Protein AF-A0A838J9Z9-F1 (afdb_monomer_lite)

Sequence (510 aa):
ASEMTAALAQALKVPVAEVLLSSHTPLPTVPPPVQVPTAYNSLSATTQDTYIVSPTLTRNSAVQIASGGAPTVQPQIPSGTVAASVPPVPPVPPPASRPSRRRTFYIIGAVLLLVVLLSAGLVSFFVLPGLRPSPSGHAFYVSSGQLGDGAQGIADQMQIDLQNIPAPQAGKSYHAWLLGDQDPKRGDDLLVPRPVKPPILLSKNLPVSNGTVHFLYSGDSEHNNILSNTSRLLITEEDATSTGNAPSSNHATWRYFALLPQAPIPGDAAGFNALIHIRHLFYNETDIKVLGLYGGLDIYVFRNTEKILEWAVSARDDWHGDTTSDAQLALIRNQFIRVLDYLDGTLNRHVDIPNSVPFLADTQIARVSLLTVDPAKQSPPYFSQNPPGDVDHMQLHVGQVAKATDLTPEMRQRAQHILTALSNLGGKNGWLTNVHNDAVQLFNMSENAVQLRQPAAGALLDDMVTKATYAYIGKLDPTTNTVQPGVTQIHYDVQHLATFTLTTKVPDHL

Structure (mmCIF, N/CA/C/O backbone):
data_AF-A0A838J9Z9-F1
#
_entry.id   AF-A0A838J9Z9-F1
#
loop_
_atom_site.group_PDB
_atom_site.id
_atom_site.type_symbol
_atom_site.label_atom_id
_atom_site.label_alt_id
_atom_site.label_comp_id
_atom_site.label_asym_id
_atom_site.label_entity_id
_atom_site.label_seq_id
_atom_site.pdbx_PDB_ins_code
_atom_site.Cartn_x
_atom_site.Cartn_y
_atom_site.Cartn_z
_atom_site.occupancy
_atom_site.B_iso_or_equiv
_atom_site.auth_seq_id
_atom_site.auth_comp_id
_atom_site.auth_asym_id
_atom_site.auth_atom_id
_atom_site.pdbx_PDB_model_num
ATOM 1 N N . ALA A 1 1 ? -0.904 -13.664 -3.845 1.00 46.59 1 ALA A N 1
ATOM 2 C CA . ALA A 1 1 ? 0.484 -13.248 -4.141 1.00 46.59 1 ALA A CA 1
ATOM 3 C C . ALA A 1 1 ? 1.102 -14.248 -5.107 1.00 46.59 1 ALA A C 1
ATOM 5 O O . ALA A 1 1 ? 0.646 -15.388 -5.129 1.00 46.59 1 ALA A O 1
ATOM 6 N N . SER A 1 2 ? 2.070 -13.832 -5.924 1.00 45.59 2 SER A N 1
ATOM 7 C CA . SER A 1 2 ? 2.785 -14.748 -6.817 1.00 45.59 2 SER A CA 1
ATOM 8 C C . SER A 1 2 ? 3.670 -15.713 -6.010 1.00 45.59 2 SER A C 1
ATOM 10 O O . SER A 1 2 ? 4.094 -15.399 -4.895 1.00 45.59 2 SER A O 1
ATOM 12 N N . GLU A 1 3 ? 3.975 -16.894 -6.559 1.00 44.66 3 GLU A N 1
ATOM 13 C CA . GLU A 1 3 ? 4.936 -17.847 -5.967 1.00 44.66 3 GLU A CA 1
ATOM 14 C C . GLU A 1 3 ? 6.307 -17.190 -5.700 1.00 44.66 3 GLU A C 1
ATOM 16 O O . GLU A 1 3 ? 7.019 -17.570 -4.769 1.00 44.66 3 GLU A O 1
ATOM 21 N N . MET A 1 4 ? 6.633 -16.135 -6.457 1.00 41.16 4 MET A N 1
ATOM 22 C CA . MET A 1 4 ? 7.823 -15.307 -6.283 1.00 41.16 4 MET A CA 1
ATOM 23 C C . MET A 1 4 ? 7.821 -14.556 -4.940 1.00 41.16 4 MET A C 1
ATOM 25 O O . MET A 1 4 ? 8.845 -14.551 -4.261 1.00 41.16 4 MET A O 1
ATOM 29 N N . THR A 1 5 ? 6.690 -13.986 -4.501 1.00 44.94 5 THR A N 1
ATOM 30 C CA . THR A 1 5 ? 6.580 -13.304 -3.195 1.00 44.94 5 THR A CA 1
ATOM 31 C C . THR A 1 5 ? 6.814 -14.272 -2.030 1.00 44.94 5 THR A C 1
ATOM 33 O O . THR A 1 5 ? 7.526 -13.941 -1.081 1.00 44.94 5 THR A O 1
ATOM 36 N N . ALA A 1 6 ? 6.255 -15.486 -2.110 1.00 43.25 6 ALA A N 1
ATOM 37 C CA . ALA A 1 6 ? 6.434 -16.517 -1.086 1.00 43.25 6 ALA A CA 1
ATOM 38 C C . ALA A 1 6 ? 7.888 -17.024 -1.038 1.00 43.25 6 ALA A C 1
ATOM 40 O O . ALA A 1 6 ? 8.474 -17.121 0.044 1.00 43.25 6 ALA A O 1
ATOM 41 N N . ALA A 1 7 ? 8.500 -17.265 -2.203 1.00 44.22 7 ALA A N 1
ATOM 42 C CA . ALA A 1 7 ? 9.896 -17.681 -2.311 1.00 44.22 7 ALA A CA 1
ATOM 43 C C . ALA A 1 7 ? 10.873 -16.606 -1.793 1.00 44.22 7 ALA A C 1
ATOM 45 O O . ALA A 1 7 ? 11.826 -16.928 -1.077 1.00 44.22 7 ALA A O 1
ATOM 46 N N . LEU A 1 8 ? 10.626 -15.323 -2.088 1.00 45.78 8 LEU A N 1
ATOM 47 C CA . LEU A 1 8 ? 11.473 -14.222 -1.618 1.00 45.78 8 LEU A CA 1
ATOM 48 C C . LEU A 1 8 ? 11.349 -13.975 -0.112 1.00 45.78 8 LEU A C 1
ATOM 50 O O . LEU A 1 8 ? 12.358 -13.765 0.559 1.00 45.78 8 LEU A O 1
ATOM 54 N N . ALA A 1 9 ? 10.137 -14.010 0.440 1.00 43.12 9 ALA A N 1
ATOM 55 C CA . ALA A 1 9 ? 9.937 -13.817 1.873 1.00 43.12 9 ALA A CA 1
ATOM 56 C C . ALA A 1 9 ? 10.584 -14.947 2.696 1.00 43.12 9 ALA A C 1
ATOM 58 O O . ALA A 1 9 ? 11.195 -14.690 3.738 1.00 43.12 9 ALA A O 1
ATOM 59 N N . GLN A 1 10 ? 10.568 -16.177 2.168 1.00 43.38 10 GLN A N 1
ATOM 60 C CA . GLN A 1 10 ? 11.308 -17.303 2.735 1.00 43.38 10 GLN A CA 1
ATOM 61 C C . GLN A 1 10 ? 12.832 -17.106 2.643 1.00 43.38 10 GLN A C 1
ATOM 63 O O . GLN A 1 10 ? 13.544 -17.401 3.606 1.00 43.38 10 GLN A O 1
ATOM 68 N N . ALA A 1 11 ? 13.341 -16.547 1.539 1.00 39.34 11 ALA A N 1
ATOM 69 C CA . ALA A 1 11 ? 14.761 -16.223 1.379 1.00 39.34 11 ALA A CA 1
ATOM 70 C C . ALA A 1 11 ? 15.236 -15.096 2.321 1.00 39.34 11 ALA A C 1
ATOM 72 O O . ALA A 1 11 ? 16.367 -15.133 2.810 1.00 39.34 11 ALA A O 1
ATOM 73 N N . LEU A 1 12 ? 14.371 -14.121 2.619 1.00 42.50 12 LEU A N 1
ATOM 74 C CA . LEU A 1 12 ? 14.677 -12.952 3.455 1.00 42.50 12 LEU A CA 1
ATOM 75 C C . LEU A 1 12 ? 14.324 -13.127 4.943 1.00 42.50 12 LEU A C 1
ATOM 77 O O . LEU A 1 12 ? 14.575 -12.220 5.735 1.00 42.50 12 LEU A O 1
ATOM 81 N N . LYS A 1 13 ? 13.774 -14.283 5.347 1.00 41.34 13 LYS A N 1
ATOM 82 C CA . LYS A 1 13 ? 13.292 -14.562 6.718 1.00 41.34 13 LYS A CA 1
ATOM 83 C C . LYS A 1 13 ? 12.278 -13.532 7.234 1.00 41.34 13 LYS A C 1
ATOM 85 O O . LYS A 1 13 ? 12.230 -13.248 8.431 1.00 41.34 13 LYS A O 1
ATOM 90 N N . VAL A 1 14 ? 11.470 -12.979 6.338 1.00 41.03 14 VAL A N 1
ATOM 91 C CA . VAL A 1 14 ? 10.354 -12.098 6.697 1.00 41.03 14 VAL A CA 1
ATOM 92 C C . VAL A 1 14 ? 9.124 -12.987 6.919 1.00 41.03 14 VAL A C 1
ATOM 94 O O . VAL A 1 14 ? 8.918 -13.912 6.129 1.00 41.03 14 VAL A O 1
ATOM 97 N N . PRO A 1 15 ? 8.325 -12.787 7.985 1.00 31.67 15 PRO A N 1
ATOM 98 C CA . PRO A 1 15 ? 7.136 -13.599 8.218 1.00 31.67 15 PRO A CA 1
ATOM 99 C C . PRO A 1 15 ? 6.173 -13.507 7.027 1.00 31.67 15 PRO A C 1
ATOM 101 O O . PRO A 1 15 ? 5.725 -12.426 6.651 1.00 31.67 15 PRO A O 1
ATOM 104 N N . VAL A 1 16 ? 5.872 -14.663 6.436 1.00 38.66 16 VAL A N 1
ATOM 105 C CA . VAL A 1 16 ? 4.845 -14.832 5.405 1.00 38.66 16 VAL A CA 1
ATOM 106 C C . VAL A 1 16 ? 3.522 -15.048 6.126 1.00 38.66 16 VAL A C 1
ATOM 108 O O . VAL A 1 16 ? 3.430 -15.946 6.960 1.00 38.66 16 VAL A O 1
ATOM 111 N N . ALA A 1 17 ? 2.495 -14.253 5.825 1.00 36.88 17 ALA A N 1
ATOM 112 C CA . ALA A 1 17 ? 1.145 -14.572 6.279 1.00 36.88 17 ALA A CA 1
ATOM 113 C C . ALA A 1 17 ? 0.737 -15.933 5.684 1.00 36.88 17 ALA A C 1
ATOM 115 O O . ALA A 1 17 ? 0.824 -16.108 4.469 1.00 36.88 17 ALA A O 1
ATOM 116 N N . GLU A 1 18 ? 0.285 -16.890 6.505 1.00 32.88 18 GLU A N 1
ATOM 117 C CA . GLU A 1 18 ? -0.099 -18.252 6.069 1.00 32.88 18 GLU A CA 1
ATOM 118 C C . GLU A 1 18 ? -1.121 -18.263 4.914 1.00 32.88 18 GLU A C 1
ATOM 120 O O . GLU A 1 18 ? -1.165 -19.200 4.118 1.00 32.88 18 GLU A O 1
ATOM 125 N N . VAL A 1 19 ? -1.880 -17.176 4.753 1.00 38.50 19 VAL A N 1
ATOM 126 C CA . VAL A 1 19 ? -2.838 -16.957 3.658 1.00 38.50 19 VAL A CA 1
ATOM 127 C C . VAL A 1 19 ? -2.162 -16.892 2.274 1.00 38.50 19 VAL A C 1
ATOM 129 O O . VAL A 1 19 ? -2.779 -17.247 1.274 1.00 38.50 19 VAL A O 1
ATOM 132 N N . LEU A 1 20 ? -0.878 -16.527 2.187 1.00 33.53 20 LEU A N 1
ATOM 133 C CA . LEU A 1 20 ? -0.137 -16.458 0.918 1.00 33.53 20 LEU A CA 1
ATOM 134 C C . LEU A 1 20 ? 0.302 -17.829 0.372 1.00 33.53 20 LEU A C 1
ATOM 136 O O . LEU A 1 20 ? 0.767 -17.900 -0.763 1.00 33.53 20 LEU A O 1
ATOM 140 N N . LEU A 1 21 ? 0.157 -18.907 1.151 1.00 32.03 21 LEU A N 1
ATOM 141 C CA . LEU A 1 21 ? 0.626 -20.258 0.806 1.00 32.03 21 LEU A CA 1
ATOM 142 C C . LEU A 1 21 ? -0.475 -21.177 0.240 1.00 32.03 21 LEU A C 1
ATOM 144 O O . LEU A 1 21 ? -0.203 -22.335 -0.070 1.00 32.03 21 LEU A O 1
ATOM 148 N N . SER A 1 22 ? -1.712 -20.692 0.095 1.00 32.41 22 SER A N 1
ATOM 149 C CA . SER A 1 22 ? -2.855 -21.513 -0.332 1.00 32.41 22 SER A CA 1
ATOM 150 C C . SER A 1 22 ? -3.308 -21.167 -1.754 1.00 32.41 22 SER A C 1
ATOM 152 O O . SER A 1 22 ? -4.200 -20.346 -1.941 1.00 32.41 22 SER A O 1
ATOM 154 N N . SER A 1 23 ? -2.726 -21.800 -2.775 1.00 29.81 23 SER A N 1
ATOM 155 C CA . SER A 1 23 ? -3.112 -21.598 -4.182 1.00 29.81 23 SER A CA 1
ATOM 156 C C . SER A 1 23 ? -3.481 -22.898 -4.896 1.00 29.81 23 SER A C 1
ATOM 158 O O . SER A 1 23 ? -2.914 -23.213 -5.933 1.00 29.81 23 SER A O 1
ATOM 160 N N . HIS A 1 24 ? -4.451 -23.668 -4.396 1.00 28.28 24 HIS A N 1
ATOM 161 C CA . HIS A 1 24 ? -5.082 -24.735 -5.190 1.00 28.28 24 HIS A CA 1
ATOM 162 C C . HIS A 1 24 ? -6.610 -24.621 -5.133 1.00 28.28 24 HIS A C 1
ATOM 164 O O . HIS A 1 24 ? -7.246 -25.152 -4.229 1.00 28.28 24 HIS A O 1
ATOM 170 N N . THR A 1 25 ? -7.212 -23.959 -6.124 1.00 29.89 25 THR A N 1
ATOM 171 C CA . THR A 1 25 ? -8.596 -24.232 -6.553 1.00 29.89 25 THR A CA 1
ATOM 172 C C . THR A 1 25 ? -8.767 -23.890 -8.041 1.00 29.89 25 THR A C 1
ATOM 174 O O . THR A 1 25 ? -8.215 -22.888 -8.496 1.00 29.89 25 THR A O 1
ATOM 177 N N . PRO A 1 26 ? -9.481 -24.714 -8.836 1.00 27.42 26 PRO A N 1
ATOM 178 C CA . PRO A 1 26 ? -9.649 -24.485 -10.269 1.00 27.42 26 PRO A CA 1
ATOM 179 C C . PRO A 1 26 ? -10.671 -23.373 -10.544 1.00 27.42 26 PRO A C 1
ATOM 181 O O . PRO A 1 26 ? -11.696 -23.283 -9.869 1.00 27.42 26 PRO A O 1
ATOM 184 N N . LEU A 1 27 ? -10.407 -22.575 -11.580 1.00 28.88 27 LEU A N 1
ATOM 185 C CA . LEU A 1 27 ? -11.304 -21.538 -12.102 1.00 28.88 27 LEU A CA 1
ATOM 186 C C . LEU A 1 27 ? -12.696 -22.107 -12.464 1.00 28.88 27 LEU A C 1
ATOM 188 O O . LEU A 1 27 ? -12.766 -23.149 -13.124 1.00 28.88 27 LEU A O 1
ATOM 192 N N . PRO A 1 28 ? -13.805 -21.425 -12.120 1.00 28.22 28 PRO A N 1
ATOM 193 C CA . PRO A 1 28 ? -15.129 -21.777 -12.620 1.00 28.22 28 PRO A CA 1
ATOM 194 C C . PRO A 1 28 ? -15.287 -21.378 -14.098 1.00 28.22 28 PRO A C 1
ATOM 196 O O . PRO A 1 28 ? -14.919 -20.285 -14.524 1.00 28.22 28 PRO A O 1
ATOM 199 N N . THR A 1 29 ? -15.862 -22.278 -14.894 1.00 29.06 29 THR A N 1
ATOM 200 C CA . THR A 1 29 ? -16.222 -22.057 -16.302 1.00 29.06 29 THR A CA 1
ATOM 201 C C . THR A 1 29 ? -17.357 -21.039 -16.447 1.00 29.06 29 THR A C 1
ATOM 203 O O . THR A 1 29 ? -18.440 -21.233 -15.894 1.00 29.06 29 THR A O 1
ATOM 206 N N . VAL A 1 30 ? -17.121 -19.992 -17.240 1.00 30.84 30 VAL A N 1
ATOM 207 C CA . VAL A 1 30 ? -18.084 -18.934 -17.593 1.00 30.84 30 VAL A CA 1
ATOM 208 C C . VAL A 1 30 ? -19.069 -19.434 -18.672 1.00 30.84 30 VAL A C 1
ATOM 210 O O . VAL A 1 30 ? -18.617 -19.984 -19.679 1.00 30.84 30 VAL A O 1
ATOM 213 N N . PRO A 1 31 ? -20.398 -19.257 -18.522 1.00 30.98 31 PRO A N 1
ATOM 214 C CA . PRO A 1 31 ? -21.368 -19.529 -19.587 1.00 30.98 31 PRO A CA 1
ATOM 215 C C . PRO A 1 31 ? -21.410 -18.391 -20.632 1.00 30.98 31 PRO A C 1
ATOM 217 O O . PRO A 1 31 ? -21.097 -17.245 -20.308 1.00 30.98 31 PRO A O 1
ATOM 220 N N . PRO A 1 32 ? -21.805 -18.670 -21.890 1.00 31.08 32 PRO A N 1
ATOM 221 C CA . PRO A 1 32 ? -21.768 -17.683 -22.968 1.00 31.08 32 PRO A CA 1
ATOM 222 C C . PRO A 1 32 ? -22.809 -16.560 -22.776 1.00 31.08 32 PRO A C 1
ATOM 224 O O . PRO A 1 32 ? -23.875 -16.799 -22.203 1.00 31.08 32 PRO A O 1
ATOM 227 N N . PRO A 1 33 ? -22.531 -15.339 -23.275 1.00 30.30 33 PRO A N 1
ATOM 228 C CA . PRO A 1 33 ? -23.366 -14.170 -23.027 1.00 30.30 33 PRO A CA 1
ATOM 229 C C . PRO A 1 33 ? -24.710 -14.228 -23.766 1.00 30.30 33 PRO A C 1
ATOM 231 O O . PRO A 1 33 ? -24.795 -14.573 -24.946 1.00 30.30 33 PRO A O 1
ATOM 234 N N . VAL A 1 34 ? -25.760 -13.822 -23.051 1.00 27.53 34 VAL A N 1
ATOM 235 C CA . VAL A 1 34 ? -27.111 -13.580 -23.568 1.00 27.53 34 VAL A CA 1
ATOM 236 C C . VAL A 1 34 ? -27.101 -12.312 -24.432 1.00 27.53 34 VAL A C 1
ATOM 238 O O . VAL A 1 34 ? -26.675 -11.250 -23.984 1.00 27.53 34 VAL A O 1
ATOM 241 N N . GLN A 1 35 ? -27.576 -12.420 -25.674 1.00 24.77 35 GLN A N 1
ATOM 242 C CA . GLN A 1 35 ? -27.723 -11.298 -26.605 1.00 24.77 35 GLN A CA 1
ATOM 243 C C . GLN A 1 35 ? -28.924 -10.418 -26.218 1.00 24.77 35 GLN A C 1
ATOM 245 O O . GLN A 1 35 ? -30.044 -10.914 -26.100 1.00 24.77 35 GLN A O 1
ATOM 250 N N . VAL A 1 36 ? -28.704 -9.106 -26.085 1.00 28.27 36 VAL A N 1
ATOM 251 C CA . VAL A 1 36 ? -29.763 -8.086 -25.977 1.00 28.27 36 VAL A CA 1
ATOM 252 C C . VAL A 1 36 ? -29.808 -7.291 -27.295 1.00 28.27 36 VAL A C 1
ATOM 254 O O . VAL A 1 36 ? -28.740 -6.936 -27.796 1.00 28.27 36 VAL A O 1
ATOM 257 N N . PRO A 1 37 ? -30.984 -7.004 -27.893 1.00 27.27 37 PRO A N 1
ATOM 258 C CA . PRO A 1 37 ? -31.063 -6.364 -29.207 1.00 27.27 37 PRO A CA 1
ATOM 259 C C . PRO A 1 37 ? -30.800 -4.855 -29.132 1.00 27.27 37 PRO A C 1
ATOM 261 O O . PRO A 1 37 ? -31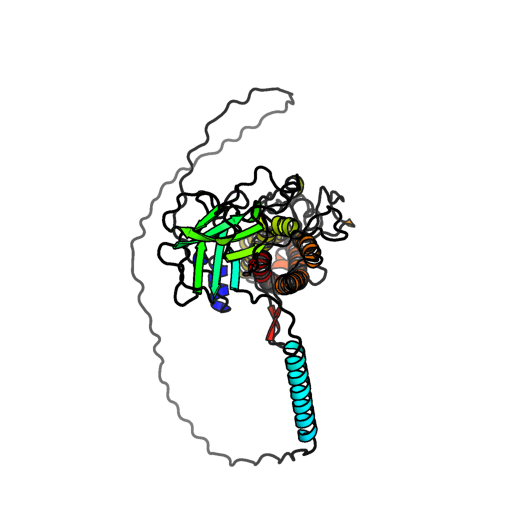.472 -4.133 -28.395 1.00 27.27 37 PRO A O 1
ATOM 264 N N . THR A 1 38 ? -29.880 -4.363 -29.958 1.00 29.17 38 THR A N 1
ATOM 265 C CA . THR A 1 38 ? -29.655 -2.936 -30.216 1.00 29.17 38 THR A CA 1
ATOM 266 C C . THR A 1 38 ? -30.582 -2.449 -31.332 1.00 29.17 38 THR A C 1
ATOM 268 O O . THR A 1 38 ? -30.534 -2.947 -32.456 1.00 29.17 38 THR A O 1
ATOM 271 N N . ALA A 1 39 ? -31.421 -1.455 -31.032 1.00 27.17 39 ALA A N 1
ATOM 272 C CA . ALA A 1 39 ? -32.175 -0.701 -32.029 1.00 27.17 39 ALA A CA 1
ATOM 273 C C . ALA A 1 39 ? -31.331 0.466 -32.574 1.00 27.17 39 ALA A C 1
ATOM 275 O O . ALA A 1 39 ? -30.638 1.162 -31.833 1.00 27.17 39 ALA A O 1
ATOM 276 N N . TYR A 1 40 ? -31.402 0.632 -33.891 1.00 25.94 40 TYR A N 1
ATOM 277 C CA . TYR A 1 40 ? -30.627 1.529 -34.740 1.00 25.94 40 TYR A CA 1
ATOM 278 C C . TYR A 1 40 ? -30.919 3.020 -34.519 1.00 25.94 40 TYR A C 1
ATOM 280 O O . TYR A 1 40 ? -32.070 3.412 -34.349 1.00 25.94 40 TYR A O 1
ATOM 288 N N . ASN A 1 41 ? -29.898 3.859 -34.726 1.00 28.27 41 ASN A N 1
ATOM 289 C CA . ASN A 1 41 ? -30.062 5.037 -35.574 1.00 28.27 41 ASN A CA 1
ATOM 290 C C . ASN A 1 41 ? -28.802 5.288 -36.411 1.00 28.27 41 ASN A C 1
ATOM 292 O O . ASN A 1 41 ? -27.676 5.316 -35.923 1.00 28.27 41 ASN A O 1
ATOM 296 N N . SER A 1 42 ? -29.061 5.395 -37.707 1.00 27.25 42 SER A N 1
ATOM 297 C CA . SER A 1 42 ? -28.165 5.502 -38.851 1.00 27.25 42 SER A CA 1
ATOM 298 C C . SER A 1 42 ? -27.531 6.880 -38.999 1.00 27.25 42 SER A C 1
ATOM 300 O O . SER A 1 42 ? -28.237 7.870 -38.838 1.00 27.25 42 SER A O 1
ATOM 302 N N . LEU A 1 43 ? -26.291 6.930 -39.493 1.00 28.58 43 LEU A N 1
ATOM 303 C CA . LEU A 1 43 ? -25.839 7.932 -40.464 1.00 28.58 43 LEU A CA 1
ATOM 304 C C . LEU A 1 43 ? -24.760 7.306 -41.363 1.00 28.58 43 LEU A C 1
ATOM 306 O O . LEU A 1 43 ? -23.814 6.677 -40.899 1.00 28.58 43 LEU A O 1
ATOM 310 N N . SER A 1 44 ? -24.994 7.432 -42.664 1.00 27.45 44 SER A N 1
ATOM 311 C CA . SER A 1 44 ? -24.314 6.771 -43.773 1.00 27.45 44 SER A CA 1
ATOM 312 C C . SER A 1 44 ? -22.929 7.347 -44.078 1.00 27.45 44 SER A C 1
ATOM 314 O O . SER A 1 44 ? -22.768 8.563 -44.126 1.00 27.45 44 SER A O 1
ATOM 316 N N . ALA A 1 45 ? -21.980 6.482 -44.444 1.00 29.00 45 ALA A N 1
ATOM 317 C CA . ALA A 1 45 ? -20.905 6.818 -45.376 1.00 29.00 45 ALA A CA 1
ATOM 318 C C . ALA A 1 45 ? -20.462 5.556 -46.133 1.00 29.00 45 ALA A C 1
ATOM 320 O O . ALA A 1 45 ? -20.010 4.572 -45.555 1.00 29.00 45 ALA A O 1
ATOM 321 N N . THR A 1 46 ? -20.667 5.603 -47.442 1.00 25.44 46 THR A N 1
ATOM 322 C CA . THR A 1 46 ? -20.415 4.563 -48.438 1.00 25.44 46 THR A CA 1
ATOM 323 C C . THR A 1 46 ? -18.945 4.552 -48.846 1.00 25.44 46 THR A C 1
ATOM 325 O O . THR A 1 46 ? -18.475 5.569 -49.349 1.00 25.44 46 THR A O 1
ATOM 328 N N . THR A 1 47 ? -18.238 3.421 -48.752 1.00 29.61 47 THR A N 1
ATOM 329 C CA . THR A 1 47 ? -17.203 3.030 -49.736 1.00 29.61 47 THR A CA 1
ATOM 330 C C . THR A 1 47 ? -16.936 1.520 -49.683 1.00 29.61 47 THR A C 1
ATOM 332 O O . THR A 1 47 ? -17.187 0.867 -48.677 1.00 29.61 47 THR A O 1
ATOM 335 N N . GLN A 1 48 ? -16.532 0.988 -50.832 1.00 27.33 48 GLN A N 1
ATOM 336 C CA . GLN A 1 48 ? -16.733 -0.365 -51.345 1.00 27.33 48 GLN A CA 1
ATOM 337 C C . GLN A 1 48 ? -15.782 -1.449 -50.810 1.00 27.33 48 GLN A C 1
ATOM 339 O O . GLN A 1 48 ? -14.636 -1.175 -50.473 1.00 27.33 48 GLN A O 1
ATOM 344 N N . ASP A 1 49 ? -16.315 -2.677 -50.835 1.00 25.22 49 ASP A N 1
ATOM 345 C CA . ASP A 1 49 ? -15.723 -3.979 -51.181 1.00 25.22 49 ASP A CA 1
ATOM 346 C C . ASP A 1 49 ? -14.212 -4.195 -51.018 1.00 25.22 49 ASP A C 1
ATOM 348 O O . ASP A 1 49 ? -13.416 -3.585 -51.720 1.00 25.22 49 ASP A O 1
ATOM 352 N N . THR A 1 50 ? -13.825 -5.240 -50.273 1.00 27.27 50 THR A N 1
ATOM 353 C CA . THR A 1 50 ? -13.247 -6.465 -50.872 1.00 27.27 50 THR A CA 1
ATOM 354 C C . THR A 1 50 ? -13.326 -7.636 -49.879 1.00 27.27 50 THR A C 1
ATOM 356 O O . THR A 1 50 ? -12.822 -7.569 -48.761 1.00 27.27 50 THR A O 1
ATOM 359 N N . TYR A 1 51 ? -13.953 -8.729 -50.313 1.00 25.08 51 TYR A N 1
ATOM 360 C CA . TYR A 1 51 ? -13.946 -10.045 -49.673 1.00 25.08 51 TYR A CA 1
ATOM 361 C C . TYR A 1 51 ? -12.568 -10.711 -49.802 1.00 25.08 51 TYR A C 1
ATOM 363 O O . TYR A 1 51 ? -12.102 -10.885 -50.926 1.00 25.08 51 TYR A O 1
ATOM 371 N N . ILE A 1 52 ? -11.983 -11.206 -48.703 1.00 28.78 52 ILE A N 1
ATOM 372 C CA . ILE A 1 52 ? -11.038 -12.334 -48.752 1.00 28.78 52 ILE A CA 1
ATOM 373 C C . ILE A 1 52 ? -11.392 -13.364 -47.674 1.00 28.78 52 ILE A C 1
ATOM 375 O O . ILE A 1 52 ? -11.550 -13.075 -46.491 1.00 28.78 52 ILE A O 1
ATOM 379 N N . VAL A 1 53 ? -11.536 -14.586 -48.172 1.00 30.41 53 VAL A N 1
ATOM 380 C CA . VAL A 1 53 ? -11.881 -15.849 -47.525 1.00 30.41 53 VAL A CA 1
ATOM 381 C C . VAL A 1 53 ? -10.755 -16.319 -46.597 1.00 30.41 53 VAL A C 1
ATOM 383 O O . VAL A 1 53 ? -9.596 -16.352 -47.000 1.00 30.41 53 VAL A O 1
ATOM 386 N N . SER A 1 54 ? -11.102 -16.762 -45.387 1.00 27.92 54 SER A N 1
ATOM 387 C CA . SER A 1 54 ? -10.225 -17.575 -44.528 1.00 27.92 54 SER A CA 1
ATOM 388 C C . SER A 1 54 ? -10.532 -19.066 -44.728 1.00 27.92 54 SER A C 1
ATOM 390 O O . SER A 1 54 ? -11.703 -19.437 -44.628 1.00 27.92 54 SER A O 1
ATOM 392 N N . PRO A 1 55 ? -9.542 -19.949 -44.957 1.00 34.88 55 PRO A N 1
ATOM 393 C CA . PRO A 1 55 ? -9.737 -21.383 -44.831 1.00 34.88 55 PRO A CA 1
ATOM 394 C C . PRO A 1 55 ? -9.458 -21.853 -43.400 1.00 34.88 55 PRO A C 1
ATOM 396 O O . PRO A 1 55 ? -8.383 -21.655 -42.837 1.00 34.88 55 PRO A O 1
ATOM 399 N N . THR A 1 56 ? -10.452 -22.533 -42.846 1.00 26.52 56 THR A N 1
ATOM 400 C CA . THR A 1 56 ? -10.390 -23.364 -41.647 1.00 26.52 56 THR A CA 1
ATOM 401 C C . THR A 1 56 ? -9.473 -24.567 -41.895 1.00 26.52 56 THR A C 1
ATOM 403 O O . THR A 1 56 ? -9.679 -25.307 -42.856 1.00 26.52 56 THR A O 1
ATOM 406 N N . LEU A 1 57 ? -8.503 -24.815 -41.012 1.00 28.25 57 LEU A N 1
ATOM 407 C CA . LEU A 1 57 ? -7.805 -26.101 -40.931 1.00 28.25 57 LEU A CA 1
ATOM 408 C C . LEU A 1 57 ? -8.024 -26.721 -39.551 1.00 28.25 57 LEU A C 1
ATOM 410 O O . LEU A 1 57 ? -7.407 -26.359 -38.556 1.00 28.25 57 LEU A O 1
ATOM 414 N N . THR A 1 58 ? -8.924 -27.696 -39.533 1.00 27.48 58 THR A N 1
ATOM 415 C CA . THR A 1 58 ? -9.035 -28.756 -38.533 1.00 27.48 58 THR A CA 1
ATOM 416 C C . THR A 1 58 ? -7.793 -29.646 -38.551 1.00 27.48 58 THR A C 1
ATOM 418 O O . THR A 1 58 ? -7.476 -30.219 -39.595 1.00 27.48 58 THR A O 1
ATOM 421 N N . ARG A 1 59 ? -7.165 -29.887 -37.392 1.00 25.75 59 ARG A N 1
ATOM 422 C CA . ARG A 1 59 ? -6.448 -31.150 -37.154 1.00 25.75 59 ARG A CA 1
ATOM 423 C C . ARG A 1 59 ? -6.399 -31.511 -35.671 1.00 25.75 59 ARG A C 1
ATOM 425 O O . ARG A 1 59 ? -5.625 -30.961 -34.900 1.00 25.75 59 ARG A O 1
ATOM 432 N N . ASN A 1 60 ? -7.218 -32.497 -35.321 1.00 28.12 60 ASN A N 1
ATOM 433 C CA . ASN A 1 60 ? -7.100 -33.293 -34.107 1.00 28.12 60 ASN A CA 1
ATOM 434 C C . ASN A 1 60 ? -5.773 -34.059 -34.106 1.00 28.12 60 ASN A C 1
ATOM 436 O O . ASN A 1 60 ? -5.425 -34.668 -35.119 1.00 28.12 60 ASN A O 1
ATOM 440 N N . SER A 1 61 ? -5.100 -34.123 -32.960 1.00 30.62 61 SER A N 1
ATOM 441 C CA . SER A 1 61 ? -4.322 -35.290 -32.525 1.00 30.62 61 SER A CA 1
ATOM 442 C C . SER A 1 61 ? -4.102 -35.199 -31.018 1.00 30.62 61 SER A C 1
ATOM 444 O O . SER A 1 61 ? -3.308 -34.399 -30.537 1.00 30.62 61 SER A O 1
ATOM 446 N N . ALA A 1 62 ? -4.847 -36.023 -30.286 1.00 28.22 62 ALA A N 1
ATOM 447 C CA . ALA A 1 62 ? -4.559 -36.361 -28.905 1.00 28.22 62 ALA A CA 1
ATOM 448 C C . ALA A 1 62 ? -3.324 -37.274 -28.875 1.00 28.22 62 ALA A C 1
ATOM 450 O O . ALA A 1 62 ? -3.279 -38.270 -29.597 1.00 28.22 62 ALA A O 1
ATOM 451 N N . VAL A 1 63 ? -2.346 -36.950 -28.032 1.00 30.89 63 VAL A N 1
ATOM 452 C CA . VAL A 1 63 ? -1.255 -37.857 -27.666 1.00 30.89 63 VAL A CA 1
ATOM 453 C C . VAL A 1 63 ? -1.293 -38.023 -26.152 1.00 30.89 63 VAL A C 1
ATOM 455 O O . VAL A 1 63 ? -1.200 -37.058 -25.399 1.00 30.89 63 VAL A O 1
ATOM 458 N N . GLN A 1 64 ? -1.495 -39.270 -25.734 1.00 31.61 64 GLN A N 1
ATOM 459 C CA . GLN A 1 64 ? -1.406 -39.738 -24.356 1.00 31.61 64 GLN A CA 1
ATOM 460 C C . GLN A 1 64 ? 0.043 -39.621 -23.867 1.00 31.61 64 GLN A C 1
ATOM 462 O O . GLN A 1 64 ? 0.951 -40.114 -24.534 1.00 31.61 64 GLN A O 1
ATOM 467 N N . ILE A 1 65 ? 0.261 -39.030 -22.691 1.00 31.83 65 ILE A N 1
ATOM 468 C CA . ILE A 1 65 ? 1.542 -39.107 -21.980 1.00 31.83 65 ILE A CA 1
ATOM 469 C C . ILE A 1 65 ? 1.356 -40.051 -20.794 1.00 31.83 65 ILE A C 1
ATOM 471 O O . ILE A 1 65 ? 0.605 -39.771 -19.862 1.00 31.83 65 ILE A O 1
ATOM 475 N N . ALA A 1 66 ? 2.027 -41.198 -20.882 1.00 30.02 66 ALA A N 1
ATOM 476 C CA . ALA A 1 66 ? 2.171 -42.172 -19.815 1.00 30.02 66 ALA A CA 1
ATOM 477 C C . ALA A 1 66 ? 3.338 -41.786 -18.893 1.00 30.02 66 ALA A C 1
ATOM 479 O O . ALA A 1 66 ? 4.378 -41.302 -19.339 1.00 30.02 66 ALA A O 1
ATOM 480 N N . SER A 1 67 ? 3.144 -42.039 -17.601 1.00 33.16 67 SER A N 1
ATOM 481 C CA . SER A 1 67 ? 4.109 -41.877 -16.517 1.00 33.16 67 SER A CA 1
ATOM 482 C C . SER A 1 67 ? 5.313 -42.817 -16.664 1.00 33.16 67 SER A C 1
ATOM 484 O O . SER A 1 67 ? 5.134 -44.033 -16.746 1.00 33.16 67 SER A O 1
ATOM 486 N N . GLY A 1 68 ? 6.530 -42.277 -16.602 1.00 29.53 68 GLY A N 1
ATOM 487 C CA . GLY A 1 68 ? 7.774 -43.045 -16.522 1.00 29.53 68 GLY A CA 1
ATOM 488 C C . GLY A 1 68 ? 8.747 -42.376 -15.556 1.00 29.53 68 GLY A C 1
ATOM 489 O O . GLY A 1 68 ? 9.069 -41.204 -15.720 1.00 29.53 68 GLY A O 1
ATOM 490 N N . GLY A 1 69 ? 9.150 -43.112 -14.517 1.00 29.70 69 GLY A N 1
ATOM 491 C CA . GLY A 1 69 ? 9.973 -42.638 -13.407 1.00 29.70 69 GLY A CA 1
ATOM 492 C C . GLY A 1 69 ? 11.407 -42.265 -13.789 1.00 29.70 69 GLY A C 1
ATOM 493 O O . GLY A 1 69 ? 12.008 -42.840 -14.696 1.00 29.70 69 GLY A O 1
ATOM 494 N N . ALA A 1 70 ? 11.951 -41.300 -13.050 1.00 32.31 70 ALA A N 1
ATOM 495 C CA . ALA A 1 70 ? 13.327 -40.836 -13.157 1.00 32.31 70 ALA A CA 1
ATOM 496 C C . ALA A 1 70 ? 14.305 -41.783 -12.428 1.00 32.31 70 ALA A C 1
ATOM 498 O O . ALA A 1 70 ? 14.002 -42.213 -11.312 1.00 32.31 70 ALA A O 1
ATOM 499 N N . PRO A 1 71 ? 15.493 -42.076 -12.993 1.00 37.53 71 PRO A N 1
ATOM 500 C CA . PRO A 1 71 ? 16.578 -42.704 -12.257 1.00 37.53 71 PRO A CA 1
ATOM 501 C C . PRO A 1 71 ? 17.510 -41.659 -11.625 1.00 37.53 71 PRO A C 1
ATOM 503 O O . PRO A 1 71 ? 17.948 -40.697 -12.255 1.00 37.53 71 PRO A O 1
ATOM 506 N N . THR A 1 72 ? 17.836 -41.902 -10.360 1.00 31.86 72 THR A N 1
ATOM 507 C CA . THR A 1 72 ? 18.810 -41.182 -9.537 1.00 31.86 72 THR A CA 1
ATOM 508 C C . THR A 1 72 ? 20.237 -41.478 -10.014 1.00 31.86 72 THR A C 1
ATOM 510 O O . THR A 1 72 ? 20.643 -42.638 -10.045 1.00 31.86 72 THR A O 1
ATOM 513 N N . VAL A 1 73 ? 21.020 -40.446 -10.348 1.00 34.75 73 VAL A N 1
ATOM 514 C CA . VAL A 1 73 ? 22.459 -40.565 -10.647 1.00 34.75 73 VAL A CA 1
ATOM 515 C C . VAL A 1 73 ? 23.265 -39.970 -9.494 1.00 34.75 73 VAL A C 1
ATOM 517 O O . VAL A 1 73 ? 23.118 -38.801 -9.148 1.00 34.75 73 VAL A O 1
ATOM 520 N N . GLN A 1 74 ? 24.121 -40.802 -8.904 1.00 31.55 74 GLN A N 1
ATOM 521 C CA . GLN A 1 74 ? 25.045 -40.482 -7.818 1.00 31.55 74 GLN A CA 1
ATOM 522 C C . GLN A 1 74 ? 26.467 -40.305 -8.393 1.00 31.55 74 GLN A C 1
ATOM 524 O O . GLN A 1 74 ? 26.903 -41.175 -9.149 1.00 31.55 74 GLN A O 1
ATOM 529 N N . PRO A 1 75 ? 27.222 -39.235 -8.070 1.00 42.50 75 PRO A N 1
ATOM 530 C CA . PRO A 1 75 ? 28.573 -39.059 -8.608 1.00 42.50 75 PRO A CA 1
ATOM 531 C C . PRO A 1 75 ? 29.614 -39.917 -7.869 1.00 42.50 75 PRO A C 1
ATOM 533 O O . PRO A 1 75 ? 29.795 -39.785 -6.658 1.00 42.50 75 PRO A O 1
ATOM 536 N N . GLN A 1 76 ? 30.337 -40.764 -8.610 1.00 32.94 76 GLN A N 1
ATOM 537 C CA . GLN A 1 76 ? 31.571 -41.423 -8.166 1.00 32.94 76 GLN A CA 1
ATOM 538 C C . GLN A 1 76 ? 32.782 -40.504 -8.388 1.00 32.94 76 GLN A C 1
ATOM 540 O O . GLN A 1 76 ? 32.982 -39.977 -9.480 1.00 32.94 76 GLN A O 1
ATOM 545 N N . ILE A 1 77 ? 33.622 -40.365 -7.361 1.00 36.28 77 ILE A N 1
ATOM 546 C CA . ILE A 1 77 ? 34.919 -39.674 -7.409 1.00 36.28 77 ILE A CA 1
ATOM 547 C C . ILE A 1 77 ? 36.016 -40.719 -7.690 1.00 36.28 77 ILE A C 1
ATOM 549 O O . ILE A 1 77 ? 36.104 -41.688 -6.931 1.00 36.28 77 ILE A O 1
ATOM 553 N N . PRO A 1 78 ? 36.883 -40.557 -8.708 1.00 44.12 78 PRO A N 1
ATOM 554 C CA . PRO A 1 78 ? 38.042 -41.425 -8.890 1.00 44.12 78 PRO A CA 1
ATOM 555 C C . PRO A 1 78 ? 39.223 -40.973 -8.021 1.00 44.12 78 PRO A C 1
ATOM 557 O O . PRO A 1 78 ? 39.631 -39.812 -8.045 1.00 44.12 78 PRO A O 1
ATOM 560 N N . SER A 1 79 ? 39.806 -41.917 -7.282 1.00 37.75 79 SER A N 1
ATOM 561 C CA . SER A 1 79 ? 41.090 -41.765 -6.596 1.00 37.75 79 SER A CA 1
ATOM 562 C C . SER A 1 79 ? 42.249 -41.853 -7.593 1.00 37.75 79 SER A C 1
ATOM 564 O O . SER A 1 79 ? 42.353 -42.825 -8.337 1.00 37.75 79 SER A O 1
ATOM 566 N N . GLY A 1 80 ? 43.145 -40.865 -7.574 1.00 39.16 80 GLY A N 1
ATOM 567 C CA . GLY A 1 80 ? 44.399 -40.871 -8.325 1.00 39.16 80 GLY A CA 1
ATOM 568 C C . GLY A 1 80 ? 45.541 -40.355 -7.456 1.00 39.16 80 GLY A C 1
ATOM 569 O O . GLY A 1 80 ? 45.639 -39.161 -7.190 1.00 39.16 80 GLY A O 1
ATOM 570 N N . THR A 1 81 ? 46.385 -41.274 -6.995 1.00 36.66 81 THR A N 1
ATOM 571 C CA . THR A 1 81 ? 47.576 -41.028 -6.176 1.00 36.66 81 THR A CA 1
ATOM 572 C C . THR A 1 81 ? 48.787 -40.834 -7.088 1.00 36.66 81 THR A C 1
ATOM 574 O O . THR A 1 81 ? 49.137 -41.759 -7.815 1.00 36.66 81 THR A O 1
ATOM 577 N N . VAL A 1 82 ? 49.479 -39.693 -7.013 1.00 43.09 82 VAL A N 1
ATOM 578 C CA . VAL A 1 82 ? 50.894 -39.588 -7.418 1.00 43.09 82 VAL A CA 1
ATOM 579 C C . VAL A 1 82 ? 51.627 -38.735 -6.387 1.00 43.09 82 VAL A C 1
ATOM 581 O O . VAL A 1 82 ? 51.306 -37.569 -6.175 1.00 43.09 82 VAL A O 1
ATOM 584 N N . ALA A 1 83 ? 52.595 -39.359 -5.720 1.00 38.91 83 ALA A N 1
ATOM 585 C CA . ALA A 1 83 ? 53.487 -38.745 -4.752 1.00 38.91 83 ALA A CA 1
ATOM 586 C C . ALA A 1 83 ? 54.690 -38.099 -5.458 1.00 38.91 83 ALA A C 1
ATOM 588 O O . ALA A 1 83 ? 55.316 -38.729 -6.309 1.00 38.91 83 ALA A O 1
ATOM 589 N N . ALA A 1 84 ? 55.059 -36.886 -5.047 1.00 43.66 84 ALA A N 1
ATOM 590 C CA . ALA A 1 84 ? 56.385 -36.320 -5.274 1.00 43.66 84 ALA A CA 1
ATOM 591 C C . ALA A 1 84 ? 56.822 -35.541 -4.023 1.00 43.66 84 ALA A C 1
ATOM 593 O O . ALA A 1 84 ? 56.162 -34.603 -3.582 1.00 43.66 84 ALA A O 1
ATOM 594 N N . SER A 1 85 ? 57.922 -35.995 -3.429 1.00 37.41 85 SER A N 1
ATOM 595 C CA . SER A 1 85 ? 58.561 -35.481 -2.218 1.00 37.41 85 SER A CA 1
ATOM 596 C C . SER A 1 85 ? 59.463 -34.279 -2.512 1.00 37.41 85 SER A C 1
ATOM 598 O O . SER A 1 85 ? 60.351 -34.389 -3.358 1.00 37.41 85 SER A O 1
ATOM 600 N N . VAL A 1 86 ? 59.321 -33.186 -1.754 1.00 48.59 86 VAL A N 1
ATOM 601 C CA . VAL A 1 86 ? 60.291 -32.072 -1.691 1.00 48.59 86 VAL A CA 1
ATOM 602 C C . VAL A 1 86 ? 60.492 -31.663 -0.213 1.00 48.59 86 VAL A C 1
ATOM 604 O O . VAL A 1 86 ? 59.525 -31.728 0.549 1.00 48.59 86 VAL A O 1
ATOM 607 N N . PRO A 1 87 ? 61.718 -31.309 0.239 1.00 55.97 87 PRO A N 1
ATOM 608 C CA . PRO A 1 87 ? 62.077 -31.198 1.662 1.00 55.97 87 PRO A CA 1
ATOM 609 C C . PRO A 1 87 ? 61.606 -29.885 2.321 1.00 55.97 87 PRO A C 1
ATOM 611 O O . PRO A 1 87 ? 61.417 -28.889 1.621 1.00 55.97 87 PRO A O 1
ATOM 614 N N . PRO A 1 88 ? 61.480 -29.829 3.664 1.00 58.62 88 PRO A N 1
ATOM 615 C CA . PRO A 1 88 ? 61.052 -28.622 4.366 1.00 58.62 88 PRO A CA 1
ATOM 616 C C . PRO A 1 88 ? 62.184 -27.590 4.523 1.00 58.62 88 PRO A C 1
ATOM 618 O O . PRO A 1 88 ? 63.279 -27.898 4.995 1.00 58.62 88 PRO A O 1
ATOM 621 N N . VAL A 1 89 ? 61.876 -26.341 4.169 1.00 61.00 89 VAL A N 1
ATOM 622 C CA . VAL A 1 89 ? 62.664 -25.125 4.442 1.00 61.00 89 VAL A CA 1
ATOM 623 C C . VAL A 1 89 ? 62.304 -24.602 5.848 1.00 61.00 89 VAL A C 1
ATOM 625 O O . VAL A 1 89 ? 61.123 -24.624 6.202 1.00 61.00 89 VAL A O 1
ATOM 628 N N . PRO A 1 90 ? 63.265 -24.137 6.673 1.00 66.31 90 PRO A N 1
ATOM 629 C CA . PRO A 1 90 ? 62.976 -23.636 8.019 1.00 66.31 90 PRO A CA 1
ATOM 630 C C . PRO A 1 90 ? 62.260 -22.267 8.004 1.00 66.31 90 PRO A C 1
ATOM 632 O O . PRO A 1 90 ? 62.482 -21.468 7.091 1.00 66.31 90 PRO A O 1
ATOM 635 N N . PRO A 1 91 ? 61.423 -21.956 9.014 1.00 59.88 91 PRO A N 1
ATOM 636 C CA . PRO A 1 91 ? 60.641 -20.724 9.047 1.00 59.88 91 PRO A CA 1
ATOM 637 C C . PRO A 1 91 ? 61.466 -19.502 9.483 1.00 59.88 91 PRO A C 1
ATOM 639 O O . PRO A 1 91 ? 62.215 -19.542 10.459 1.00 59.88 91 PRO A O 1
ATOM 642 N N . VAL A 1 92 ? 61.264 -18.388 8.775 1.00 57.47 92 VAL A N 1
ATOM 643 C CA . VAL A 1 92 ? 61.756 -17.043 9.118 1.00 57.47 92 VAL A CA 1
ATOM 644 C C . VAL A 1 92 ? 60.788 -16.391 10.123 1.00 57.47 92 VAL A C 1
ATOM 646 O O . VAL A 1 92 ? 59.576 -16.451 9.904 1.00 57.47 92 VAL A O 1
ATOM 649 N N . PRO A 1 93 ? 61.262 -15.760 11.215 1.00 62.97 93 PRO A N 1
ATOM 650 C CA . PRO A 1 93 ? 60.384 -15.110 12.187 1.00 62.97 93 PRO A CA 1
ATOM 651 C C . PRO A 1 93 ? 59.813 -13.773 11.662 1.00 62.97 93 PRO A C 1
ATOM 653 O O . PRO A 1 93 ? 60.514 -13.040 10.961 1.00 62.97 93 PRO A O 1
ATOM 656 N N . PRO A 1 94 ? 58.564 -13.411 12.020 1.00 59.75 94 PRO A N 1
ATOM 657 C CA . PRO A 1 94 ? 57.954 -12.143 11.623 1.00 59.75 94 PRO A CA 1
ATOM 658 C C . PRO A 1 94 ? 58.473 -10.949 12.456 1.00 59.75 94 PRO A C 1
ATOM 660 O O . PRO A 1 94 ? 58.894 -11.126 13.603 1.00 59.75 94 PRO A O 1
ATOM 663 N N . PRO A 1 95 ? 58.423 -9.713 11.919 1.00 46.28 95 PRO A N 1
ATOM 664 C CA . PRO A 1 95 ? 58.881 -8.518 12.621 1.00 46.28 95 PRO A CA 1
ATOM 665 C C . PRO A 1 95 ? 57.922 -8.105 13.749 1.00 46.28 95 PRO A C 1
ATOM 667 O O . PRO A 1 95 ? 56.702 -8.088 13.594 1.00 46.28 95 PRO A O 1
ATOM 670 N N . ALA A 1 96 ? 58.492 -7.722 14.892 1.00 45.16 96 ALA A N 1
ATOM 671 C CA . ALA A 1 96 ? 57.759 -7.276 16.072 1.00 45.16 96 ALA A CA 1
ATOM 672 C C . ALA A 1 96 ? 57.134 -5.880 15.874 1.00 45.16 96 ALA A C 1
ATOM 674 O O . ALA A 1 96 ? 57.835 -4.867 15.837 1.00 45.16 96 ALA A O 1
ATOM 675 N N . SER A 1 97 ? 55.802 -5.802 15.826 1.00 47.34 97 SER A N 1
ATOM 676 C CA . SER A 1 97 ? 55.056 -4.542 15.921 1.00 47.34 97 SER A CA 1
ATOM 677 C C . SER A 1 97 ? 54.851 -4.144 17.389 1.00 47.34 97 SER A C 1
ATOM 679 O O . SER A 1 97 ? 54.227 -4.873 18.160 1.00 47.34 97 SER A O 1
ATOM 681 N N . ARG A 1 98 ? 55.354 -2.969 17.787 1.00 47.69 98 ARG A N 1
ATOM 682 C CA . ARG A 1 98 ? 55.139 -2.392 19.127 1.00 47.69 98 ARG A CA 1
ATOM 683 C C . ARG A 1 98 ? 53.701 -1.862 19.272 1.00 47.69 98 ARG A C 1
ATOM 685 O O . ARG A 1 98 ? 53.291 -1.050 18.443 1.00 47.69 98 ARG A O 1
ATOM 692 N N . PRO A 1 99 ? 52.951 -2.209 20.333 1.00 43.84 99 PRO A N 1
ATOM 693 C CA . PRO A 1 99 ? 51.643 -1.612 20.575 1.00 43.84 99 PRO A CA 1
ATOM 694 C C . PRO A 1 99 ? 51.769 -0.205 21.185 1.00 43.84 99 PRO A C 1
ATOM 696 O O . PRO A 1 99 ? 52.373 0.010 22.237 1.00 43.84 99 PRO A O 1
ATOM 699 N N . SER A 1 100 ? 51.152 0.765 20.512 1.00 46.06 100 SER A N 1
ATOM 700 C CA . SER A 1 100 ? 50.955 2.142 20.973 1.00 46.06 100 SER A CA 1
ATOM 701 C C . SER A 1 100 ? 49.924 2.184 22.111 1.00 46.06 100 SER A C 1
ATOM 703 O O . SER A 1 100 ? 48.715 2.072 21.904 1.00 46.06 100 SER A O 1
ATOM 705 N N . ARG A 1 101 ? 50.406 2.362 23.345 1.00 53.78 101 ARG A N 1
ATOM 706 C CA . ARG A 1 101 ? 49.625 2.344 24.599 1.00 53.78 101 ARG A CA 1
ATOM 707 C C . ARG A 1 101 ? 48.838 3.641 24.882 1.00 53.78 101 ARG A C 1
ATOM 709 O O . ARG A 1 101 ? 48.585 3.961 26.038 1.00 53.78 101 ARG A O 1
ATOM 716 N N . ARG A 1 102 ? 48.467 4.416 23.853 1.00 56.34 102 ARG A N 1
ATOM 717 C CA . ARG A 1 102 ? 47.722 5.689 24.008 1.00 56.34 102 ARG A CA 1
ATOM 718 C C . ARG A 1 102 ? 46.295 5.688 23.440 1.00 56.34 102 ARG A C 1
ATOM 720 O O . ARG A 1 102 ? 45.576 6.652 23.665 1.00 56.34 102 ARG A O 1
ATOM 727 N N . ARG A 1 103 ? 45.840 4.614 22.776 1.00 53.34 103 ARG A N 1
ATOM 728 C CA . ARG A 1 103 ? 44.468 4.524 22.220 1.00 53.34 103 ARG A CA 1
ATOM 729 C C . ARG A 1 103 ? 43.416 3.960 23.185 1.00 53.34 103 ARG A C 1
ATOM 731 O O . ARG A 1 103 ? 42.238 4.255 23.025 1.00 53.34 103 ARG A O 1
ATOM 738 N N . THR A 1 104 ? 43.816 3.200 24.205 1.00 55.16 104 THR A N 1
ATOM 739 C CA . THR A 1 104 ? 42.873 2.493 25.094 1.00 55.16 104 THR A CA 1
ATOM 740 C C . THR A 1 104 ? 42.109 3.432 26.035 1.00 55.16 104 THR A C 1
ATOM 742 O O . THR A 1 104 ? 40.947 3.182 26.334 1.00 55.16 104 THR A O 1
ATOM 745 N N . PHE A 1 105 ? 42.711 4.554 26.446 1.00 56.72 105 PHE A N 1
ATOM 746 C CA . PHE A 1 105 ? 42.061 5.506 27.357 1.00 56.72 105 PHE A CA 1
ATOM 747 C C . PHE A 1 105 ? 40.922 6.301 26.696 1.00 56.72 105 PHE A C 1
ATOM 749 O O . PHE A 1 105 ? 39.917 6.568 27.349 1.00 56.72 105 PHE A O 1
ATOM 756 N N . TYR A 1 106 ? 41.019 6.604 25.395 1.00 57.34 106 TYR A N 1
ATOM 757 C CA . TYR A 1 106 ? 39.941 7.279 24.658 1.00 57.34 106 TYR A CA 1
ATOM 758 C C . TYR A 1 106 ? 38.727 6.372 24.432 1.00 57.34 106 TYR A C 1
ATOM 760 O O . TYR A 1 106 ? 37.595 6.841 24.493 1.00 57.34 106 TYR A O 1
ATOM 768 N N . ILE A 1 107 ? 38.952 5.070 24.230 1.00 62.91 107 ILE A N 1
ATOM 769 C CA . ILE A 1 107 ? 37.871 4.094 24.037 1.00 62.91 107 ILE A CA 1
ATOM 770 C C . ILE A 1 107 ? 37.100 3.891 25.347 1.00 62.91 107 ILE A C 1
ATOM 772 O O . ILE A 1 107 ? 35.875 3.917 25.341 1.00 62.91 107 ILE A O 1
ATOM 776 N N . ILE A 1 108 ? 37.798 3.776 26.482 1.00 71.00 108 ILE A N 1
ATOM 777 C CA . ILE A 1 108 ? 37.147 3.649 27.796 1.00 71.00 108 ILE A CA 1
ATOM 778 C C . ILE A 1 108 ? 36.350 4.919 28.136 1.00 71.00 108 ILE A C 1
ATOM 780 O O . ILE A 1 108 ? 35.218 4.819 28.603 1.00 71.00 108 ILE A O 1
ATOM 784 N N . GLY A 1 109 ? 36.898 6.106 27.845 1.00 71.12 109 GLY A N 1
ATOM 785 C CA . GLY A 1 109 ? 36.191 7.376 28.037 1.00 71.12 109 GLY A CA 1
ATOM 786 C C . GLY A 1 109 ? 34.933 7.509 27.171 1.00 71.12 109 GLY A C 1
ATOM 787 O O . GLY A 1 109 ? 33.891 7.923 27.670 1.00 71.12 109 GLY A O 1
ATOM 788 N N . ALA A 1 110 ? 34.997 7.101 25.899 1.00 70.44 110 ALA A N 1
ATOM 789 C CA . ALA A 1 110 ? 33.851 7.132 24.989 1.00 70.44 110 ALA A CA 1
ATOM 790 C C . ALA A 1 110 ? 32.753 6.133 25.388 1.00 70.44 110 ALA A C 1
ATOM 792 O O . ALA A 1 110 ? 31.571 6.463 25.320 1.00 70.44 110 ALA A O 1
ATOM 793 N N . VAL A 1 111 ? 33.131 4.939 25.859 1.00 75.44 111 VAL A N 1
ATOM 794 C CA . VAL A 1 111 ? 32.183 3.931 26.358 1.00 75.44 111 VAL A CA 1
ATOM 795 C C . VAL A 1 111 ? 31.513 4.403 27.649 1.00 75.44 111 VAL A C 1
ATOM 797 O O . VAL A 1 111 ? 30.299 4.284 27.770 1.00 75.44 111 VAL A O 1
ATOM 800 N N . LEU A 1 112 ? 32.256 5.001 28.586 1.00 77.25 112 LEU A N 1
ATOM 801 C CA . LEU A 1 112 ? 31.669 5.567 29.806 1.00 77.25 112 LEU A CA 1
ATOM 802 C C . LEU A 1 112 ? 30.721 6.733 29.503 1.00 77.25 112 LEU A C 1
ATOM 804 O O . LEU A 1 112 ? 29.648 6.802 30.095 1.00 77.25 112 LEU A O 1
ATOM 808 N N . LEU A 1 113 ? 31.063 7.605 28.549 1.00 75.00 113 LEU A N 1
ATOM 809 C CA . LEU A 1 113 ? 30.176 8.686 28.110 1.00 75.00 113 LEU A CA 1
ATOM 810 C C . LEU A 1 113 ? 28.893 8.137 27.466 1.00 75.00 113 LEU A C 1
ATOM 812 O O . LEU A 1 113 ? 27.808 8.624 27.765 1.00 75.00 113 LEU A O 1
ATOM 816 N N . LEU A 1 114 ? 28.998 7.092 26.637 1.00 70.81 114 LEU A N 1
ATOM 817 C CA . LEU A 1 114 ? 27.845 6.401 26.052 1.00 70.81 114 LEU A CA 1
ATOM 818 C C . LEU A 1 114 ? 26.970 5.750 27.124 1.00 70.81 114 LEU A C 1
ATOM 820 O O . LEU A 1 114 ? 25.756 5.886 27.068 1.00 70.81 114 LEU A O 1
ATOM 824 N N . VAL A 1 115 ? 27.561 5.107 28.132 1.00 77.25 115 VAL A N 1
ATOM 825 C CA . VAL A 1 115 ? 26.806 4.520 29.249 1.00 77.25 115 VAL A CA 1
ATOM 826 C C . VAL A 1 115 ? 26.112 5.604 30.077 1.00 77.25 115 VAL A C 1
ATOM 828 O O . VAL A 1 115 ? 24.962 5.414 30.464 1.00 77.25 115 VAL A O 1
ATOM 831 N N . VAL A 1 116 ? 26.745 6.760 30.306 1.00 73.62 116 VAL A N 1
ATOM 832 C CA . VAL A 1 116 ? 26.128 7.902 31.010 1.00 73.62 116 VAL A CA 1
ATOM 833 C C . VAL A 1 116 ? 25.010 8.541 30.177 1.00 73.62 116 VAL A C 1
ATOM 835 O O . VAL A 1 116 ? 23.958 8.860 30.719 1.00 73.62 116 VAL A O 1
ATOM 838 N N . LEU A 1 117 ? 25.176 8.669 28.859 1.00 65.25 117 LEU A N 1
ATOM 839 C CA . LEU A 1 117 ? 24.145 9.214 27.966 1.00 65.25 117 LEU A CA 1
ATOM 840 C C . LEU A 1 117 ? 22.961 8.251 27.788 1.00 65.25 117 LEU A C 1
ATOM 842 O O . LEU A 1 117 ? 21.811 8.685 27.795 1.00 65.25 117 LEU A O 1
ATOM 846 N N . LEU A 1 118 ? 23.224 6.944 27.706 1.00 59.84 118 LEU A N 1
ATOM 847 C CA . LEU A 1 118 ? 22.190 5.909 27.643 1.00 59.84 118 LEU A CA 1
ATOM 848 C C . LEU A 1 118 ? 21.444 5.781 28.977 1.00 59.84 118 LEU A C 1
ATOM 850 O O . LEU A 1 118 ? 20.222 5.656 28.982 1.00 59.84 118 LEU A O 1
ATOM 854 N N . SER A 1 119 ? 22.143 5.881 30.112 1.00 49.00 119 SER A N 1
ATOM 855 C CA . SER A 1 119 ? 21.495 5.854 31.431 1.00 49.00 119 SER A CA 1
ATOM 856 C C . SER A 1 119 ? 20.715 7.139 31.729 1.00 49.00 119 SER A C 1
ATOM 858 O O . SER A 1 119 ? 19.608 7.052 32.253 1.00 49.00 119 SER A O 1
ATOM 860 N N . ALA A 1 120 ? 21.195 8.317 31.318 1.00 51.50 120 ALA A N 1
ATOM 861 C CA . ALA A 1 120 ? 20.444 9.570 31.445 1.00 51.50 120 ALA A CA 1
ATOM 862 C C . ALA A 1 120 ? 19.207 9.627 30.521 1.00 51.50 120 ALA A C 1
ATOM 864 O O . ALA A 1 120 ? 18.170 10.177 30.909 1.00 51.50 120 ALA A O 1
ATOM 865 N N . GLY A 1 121 ? 19.286 9.014 29.332 1.00 46.62 121 GLY A N 1
ATOM 866 C CA . GLY A 1 121 ? 18.153 8.860 28.414 1.00 46.62 121 GLY A CA 1
ATOM 867 C C . GLY A 1 121 ? 17.069 7.919 28.949 1.00 46.62 121 GLY A C 1
ATOM 868 O O . GLY A 1 121 ? 15.884 8.228 28.846 1.00 46.62 121 GLY A O 1
ATOM 869 N N . LEU A 1 122 ? 17.464 6.819 29.600 1.00 46.34 122 LEU A N 1
ATOM 870 C CA . LEU A 1 122 ? 16.536 5.883 30.245 1.00 46.34 122 LEU A CA 1
ATOM 871 C C . LEU A 1 122 ? 15.862 6.500 31.480 1.00 46.34 122 LEU A C 1
ATOM 873 O O . LEU A 1 122 ? 14.647 6.411 31.620 1.00 46.34 122 LEU A O 1
ATOM 877 N N . VAL A 1 123 ? 16.603 7.193 32.351 1.00 43.22 123 VAL A N 1
ATOM 878 C CA . VAL A 1 123 ? 16.026 7.793 33.571 1.00 43.22 123 VAL A CA 1
ATOM 879 C C . VAL A 1 123 ? 15.032 8.915 33.243 1.00 43.22 123 VAL A C 1
ATOM 881 O O . VAL A 1 123 ? 13.984 9.010 33.877 1.00 43.22 123 VAL A O 1
ATOM 884 N N . SER A 1 124 ? 15.282 9.714 32.203 1.00 44.50 124 SER A N 1
ATOM 885 C CA . SER A 1 124 ? 14.358 10.789 31.802 1.00 44.50 124 SER A CA 1
ATOM 886 C C . SER A 1 124 ? 13.038 10.262 31.216 1.00 44.50 124 SER A C 1
ATOM 888 O O . SER A 1 124 ? 12.018 10.943 31.304 1.00 44.50 124 SER A O 1
ATOM 890 N N . PHE A 1 125 ? 13.032 9.041 30.665 1.00 47.31 125 PHE A N 1
ATOM 891 C CA . PHE A 1 125 ? 11.828 8.397 30.130 1.00 47.31 125 PHE A CA 1
ATOM 892 C C . PHE A 1 125 ? 10.964 7.739 31.221 1.00 47.31 125 PHE A C 1
ATOM 894 O O . PHE A 1 125 ? 9.751 7.634 31.057 1.00 47.31 125 PHE A O 1
ATOM 901 N N . PHE A 1 126 ? 11.557 7.346 32.357 1.00 52.47 126 PHE A N 1
ATOM 902 C CA . PHE A 1 126 ? 10.850 6.648 33.443 1.00 52.47 126 PHE A CA 1
ATOM 903 C C . PHE A 1 126 ? 10.472 7.523 34.655 1.00 52.47 126 PHE A C 1
ATOM 905 O O . PHE A 1 126 ? 9.701 7.067 35.495 1.00 52.47 126 PHE A O 1
ATOM 912 N N . VAL A 1 127 ? 10.967 8.765 34.773 1.00 43.56 127 VAL A N 1
ATOM 913 C CA . VAL A 1 127 ? 10.775 9.606 35.985 1.00 43.56 127 VAL A CA 1
ATOM 914 C C . VAL A 1 127 ? 9.694 10.698 35.836 1.00 43.56 127 VAL A C 1
ATOM 916 O O . VAL A 1 127 ? 9.467 11.483 36.752 1.00 43.56 127 VAL A O 1
ATOM 919 N N . LEU A 1 128 ? 8.927 10.712 34.741 1.00 44.38 128 LEU A N 1
ATOM 920 C CA . LEU A 1 128 ? 7.683 11.494 34.658 1.00 44.38 128 LEU A CA 1
ATOM 921 C C . LEU A 1 128 ? 6.461 10.567 34.788 1.00 44.38 128 LEU A C 1
ATOM 923 O O . LEU A 1 128 ? 6.035 9.985 33.789 1.00 44.38 128 LEU A O 1
ATOM 927 N N . PRO A 1 129 ? 5.850 10.430 35.983 1.00 38.59 129 PRO A N 1
ATOM 928 C CA . PRO A 1 129 ? 4.585 9.727 36.129 1.00 38.59 129 PRO A CA 1
ATOM 929 C C . PRO A 1 129 ? 3.459 10.635 35.620 1.00 38.59 129 PRO A C 1
ATOM 931 O O . PRO A 1 129 ? 2.853 11.400 36.364 1.00 38.59 129 PRO A O 1
ATOM 934 N N . GLY A 1 130 ? 3.195 10.569 34.317 1.00 37.25 130 GLY A N 1
ATOM 935 C CA . GLY A 1 130 ? 1.962 11.060 33.712 1.00 37.25 130 GLY A CA 1
ATOM 936 C C . GLY A 1 130 ? 1.073 9.870 33.373 1.00 37.25 130 GLY A C 1
ATOM 937 O O . GLY A 1 130 ? 1.478 9.026 32.581 1.00 37.25 130 GLY A O 1
ATOM 938 N N . LEU A 1 131 ? -0.114 9.803 33.980 1.00 42.50 131 LEU A N 1
ATOM 939 C CA . LEU A 1 131 ? -1.160 8.787 33.799 1.00 42.50 131 LEU A CA 1
ATOM 940 C C . LEU A 1 131 ? -1.529 8.560 32.317 1.00 42.50 131 LEU A C 1
ATOM 942 O O . LEU A 1 131 ? -2.522 9.093 31.824 1.00 42.50 131 LEU A O 1
ATOM 946 N N . ARG A 1 132 ? -0.749 7.754 31.596 1.00 44.16 132 ARG A N 1
ATOM 947 C CA . ARG A 1 132 ? -1.145 7.200 30.299 1.00 44.16 132 ARG A CA 1
ATOM 948 C C . ARG A 1 132 ? -1.723 5.807 30.553 1.00 44.16 132 ARG A C 1
ATOM 950 O O . ARG A 1 132 ? -1.017 4.989 31.141 1.00 44.16 132 ARG A O 1
ATOM 957 N N . PRO A 1 133 ? -2.980 5.528 30.161 1.00 52.28 133 PRO A N 1
ATOM 958 C CA . PRO A 1 133 ? -3.513 4.172 30.203 1.00 52.28 133 PRO A CA 1
ATOM 959 C C . PRO A 1 133 ? -2.564 3.246 29.441 1.00 52.28 133 PRO A C 1
ATOM 961 O O . PRO A 1 133 ? -2.208 3.543 28.300 1.00 52.28 133 PRO A O 1
ATOM 964 N N . SER A 1 134 ? -2.123 2.158 30.068 1.00 58.75 134 SER A N 1
ATOM 965 C CA . SER A 1 134 ? -1.314 1.155 29.380 1.00 58.75 134 SER A CA 1
ATOM 966 C C . SER A 1 134 ? -2.167 0.498 28.289 1.00 58.75 134 SER A C 1
ATOM 968 O O . SER A 1 134 ? -3.273 0.040 28.600 1.00 58.75 134 SER A O 1
ATOM 970 N N . PRO A 1 135 ? -1.697 0.453 27.028 1.00 71.81 135 PRO A N 1
ATOM 971 C CA . PRO A 1 135 ? -2.386 -0.272 25.969 1.00 71.81 135 PRO A CA 1
ATOM 972 C C . PRO A 1 135 ? -2.671 -1.709 26.407 1.00 71.81 135 PRO A C 1
ATOM 974 O O . PRO A 1 135 ? -1.780 -2.400 26.897 1.00 71.81 135 PRO A O 1
ATOM 977 N N . SER A 1 136 ? -3.919 -2.150 26.252 1.00 82.38 136 SER A N 1
ATOM 978 C CA . SER A 1 136 ? -4.318 -3.539 26.541 1.00 82.38 136 SER A CA 1
ATOM 979 C C . SER A 1 136 ? -4.061 -4.475 25.353 1.00 82.38 136 SER A C 1
ATOM 981 O O . SER A 1 136 ? -4.301 -5.676 25.442 1.00 82.38 136 SER A O 1
ATOM 983 N N . GLY A 1 137 ? -3.575 -3.925 24.237 1.00 91.81 137 GLY A N 1
ATOM 984 C CA . GLY A 1 137 ? -3.291 -4.638 23.001 1.00 91.81 137 GLY A CA 1
ATOM 985 C C . GLY A 1 137 ? -3.604 -3.797 21.770 1.00 91.81 137 GLY A C 1
ATOM 986 O O . GLY A 1 137 ? -3.860 -2.590 21.866 1.00 91.81 137 GLY A O 1
ATOM 987 N N . HIS A 1 138 ? -3.609 -4.462 20.621 1.00 95.12 138 HIS A N 1
ATOM 988 C CA . HIS A 1 138 ? -3.877 -3.853 19.329 1.00 95.12 138 HIS A CA 1
ATOM 989 C C . HIS A 1 138 ? -4.888 -4.666 18.534 1.00 95.12 138 HIS A C 1
ATOM 991 O O . HIS A 1 138 ? -5.081 -5.860 18.753 1.00 95.12 138 HIS A O 1
ATOM 997 N N . ALA A 1 139 ? -5.525 -4.005 17.581 1.00 95.94 139 ALA A N 1
ATOM 998 C CA . ALA A 1 139 ? -6.230 -4.687 16.518 1.00 95.94 139 ALA A CA 1
ATOM 999 C C . ALA A 1 139 ? -5.972 -3.966 15.202 1.00 95.94 139 ALA A C 1
ATOM 1001 O O . ALA A 1 139 ? -5.806 -2.751 15.190 1.00 95.94 139 ALA A O 1
ATOM 1002 N N . PHE A 1 140 ? -5.922 -4.685 14.097 1.00 94.44 140 PHE A N 1
ATOM 1003 C CA . PHE A 1 140 ? -5.608 -4.096 12.801 1.00 94.44 140 PHE A CA 1
ATOM 1004 C C . PHE A 1 140 ? -6.330 -4.847 11.692 1.00 94.44 140 PHE A C 1
ATOM 1006 O O . PHE A 1 140 ? -6.709 -6.013 11.840 1.00 94.44 140 PHE A O 1
ATOM 1013 N N . TYR A 1 141 ? -6.562 -4.136 10.595 1.00 93.69 141 TYR A N 1
ATOM 1014 C CA . TYR A 1 141 ? -7.153 -4.719 9.403 1.00 93.69 141 TYR A CA 1
ATOM 1015 C C . TYR A 1 141 ? -6.127 -5.594 8.691 1.00 93.69 141 TYR A C 1
ATOM 1017 O O . TYR A 1 141 ? -4.941 -5.268 8.646 1.00 93.69 141 TYR A O 1
ATOM 1025 N N . VAL A 1 142 ? -6.605 -6.692 8.122 1.00 91.38 142 VAL A N 1
ATOM 1026 C CA . VAL A 1 142 ? -5.815 -7.628 7.324 1.00 91.38 142 VAL A CA 1
ATOM 1027 C C . VAL A 1 142 ? -6.522 -7.818 5.986 1.00 91.38 142 VAL A C 1
ATOM 1029 O O . VAL A 1 142 ? -7.746 -7.714 5.902 1.00 91.38 142 VAL A O 1
ATOM 1032 N N . SER A 1 143 ? -5.745 -8.058 4.937 1.00 88.12 143 SER A N 1
ATOM 1033 C CA . SER A 1 143 ? -6.255 -8.323 3.592 1.00 88.12 143 SER A CA 1
ATOM 1034 C C . SER A 1 143 ? -6.149 -9.816 3.291 1.00 88.12 143 SER A C 1
ATOM 1036 O O . SER A 1 143 ? -5.054 -10.377 3.356 1.00 88.12 143 SER A O 1
ATOM 1038 N N . SER A 1 144 ? -7.260 -10.466 2.941 1.00 89.19 144 SER A N 1
ATOM 1039 C CA . SER A 1 144 ? -7.267 -11.877 2.531 1.00 89.19 144 SER A CA 1
ATOM 1040 C C . SER A 1 144 ? -6.596 -12.101 1.174 1.00 89.19 144 SER A C 1
ATOM 1042 O O . SER A 1 144 ? -6.185 -13.218 0.858 1.00 89.19 144 SER A O 1
ATOM 1044 N N . GLY A 1 145 ? -6.490 -11.049 0.354 1.00 82.12 145 GLY A N 1
ATOM 1045 C CA . GLY A 1 145 ? -5.959 -11.136 -1.004 1.00 82.12 145 GLY A CA 1
ATOM 1046 C C . GLY A 1 145 ? -6.910 -11.819 -1.990 1.00 82.12 145 GLY A C 1
ATOM 1047 O O . GLY A 1 145 ? -6.490 -12.133 -3.105 1.00 82.12 145 GLY A O 1
ATOM 1048 N N . GLN A 1 146 ? -8.177 -12.034 -1.614 1.00 80.88 146 GLN A N 1
ATOM 1049 C CA . GLN A 1 146 ? -9.240 -12.457 -2.528 1.00 80.88 146 GLN A CA 1
ATOM 1050 C C . GLN A 1 146 ? -9.686 -11.276 -3.393 1.00 80.88 146 GLN A C 1
ATOM 1052 O O . GLN A 1 146 ? -10.746 -10.686 -3.199 1.00 80.88 146 GLN A O 1
ATOM 1057 N N . LEU A 1 147 ? -8.808 -10.896 -4.317 1.00 73.31 147 LEU A N 1
ATOM 1058 C CA . LEU A 1 147 ? -8.998 -9.732 -5.168 1.00 73.31 147 LEU A CA 1
ATOM 1059 C C . LEU A 1 147 ? -10.108 -10.014 -6.188 1.00 73.31 147 LEU A C 1
ATOM 1061 O O . LEU A 1 147 ? -9.971 -10.907 -7.025 1.00 73.31 147 LEU A O 1
ATOM 1065 N N . GLY A 1 148 ? -11.187 -9.240 -6.102 1.00 68.56 148 GLY A N 1
ATOM 1066 C CA . GLY A 1 148 ? -12.273 -9.193 -7.082 1.00 68.56 148 GLY A CA 1
ATOM 1067 C C . GLY A 1 148 ? -12.348 -7.836 -7.785 1.00 68.56 148 GLY A C 1
ATOM 1068 O O . GLY A 1 148 ? -11.370 -7.084 -7.808 1.00 68.56 148 GLY A O 1
ATOM 1069 N N . ASP A 1 149 ? -13.517 -7.504 -8.333 1.00 64.06 149 ASP A N 1
ATOM 1070 C CA . ASP A 1 149 ? -13.771 -6.200 -8.952 1.00 64.06 149 ASP A CA 1
ATOM 1071 C C . ASP A 1 149 ? -13.887 -5.128 -7.855 1.00 64.06 149 ASP A C 1
ATOM 1073 O O . ASP A 1 149 ? -14.971 -4.795 -7.378 1.00 64.06 149 ASP A O 1
ATOM 1077 N N . GLY A 1 150 ? -12.752 -4.595 -7.403 1.00 74.12 150 GLY A N 1
ATOM 1078 C CA . GLY A 1 150 ? -12.713 -3.446 -6.509 1.00 74.12 150 GLY A CA 1
ATOM 1079 C C . GLY A 1 150 ? -11.804 -3.571 -5.306 1.00 74.12 150 GLY A C 1
ATOM 1080 O O . GLY A 1 150 ? -10.675 -4.035 -5.402 1.00 74.12 150 GLY A O 1
ATOM 1081 N N . ALA A 1 151 ? -12.308 -3.117 -4.159 1.00 82.12 151 ALA A N 1
ATOM 1082 C CA . ALA A 1 151 ? -11.615 -3.220 -2.878 1.00 82.12 151 ALA A CA 1
ATOM 1083 C C . ALA A 1 151 ? -11.829 -4.584 -2.190 1.00 82.12 151 ALA A C 1
ATOM 1085 O O . ALA A 1 151 ? -11.522 -4.724 -1.007 1.00 82.12 151 ALA A O 1
ATOM 1086 N N . GLN A 1 152 ? -12.410 -5.563 -2.892 1.00 87.56 152 GLN A N 1
ATOM 1087 C CA . GLN A 1 152 ? -12.657 -6.898 -2.351 1.00 87.56 152 GLN A CA 1
ATOM 1088 C C . GLN A 1 152 ? -11.338 -7.579 -1.978 1.00 87.56 152 GLN A C 1
ATOM 1090 O O . GLN A 1 152 ? -10.349 -7.488 -2.709 1.00 87.56 152 GLN A O 1
ATOM 1095 N N . GLY A 1 153 ? -11.321 -8.228 -0.815 1.00 88.19 153 GLY A N 1
ATOM 1096 C CA . GLY A 1 153 ? -10.133 -8.885 -0.276 1.00 88.19 153 GLY A CA 1
ATOM 1097 C C . GLY A 1 153 ? -9.061 -7.934 0.269 1.00 88.19 153 GLY A C 1
ATOM 1098 O O . GLY A 1 153 ? -7.972 -8.401 0.611 1.00 88.19 153 GLY A O 1
ATOM 1099 N N . ILE A 1 154 ? -9.338 -6.622 0.332 1.00 88.06 154 ILE A N 1
ATOM 1100 C CA .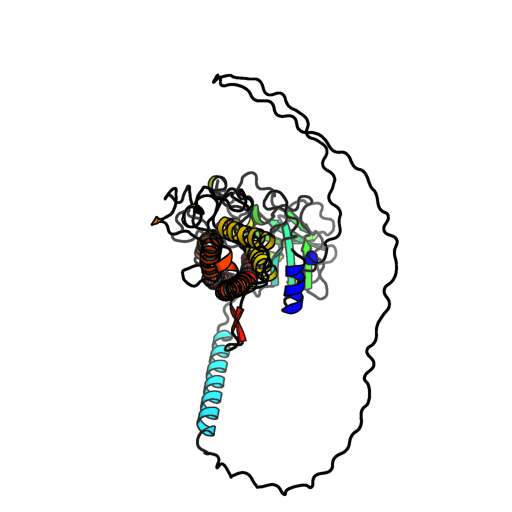 ILE A 1 154 ? -8.469 -5.593 0.922 1.00 88.06 154 ILE A CA 1
ATOM 1101 C C . ILE A 1 154 ? -9.102 -5.100 2.218 1.00 88.06 154 ILE A C 1
ATOM 1103 O O . ILE A 1 154 ? -10.235 -4.619 2.197 1.00 88.06 154 ILE A O 1
ATOM 1107 N N . ALA A 1 155 ? -8.358 -5.159 3.328 1.00 91.62 155 ALA A N 1
ATOM 1108 C CA . ALA A 1 155 ? -8.852 -4.790 4.658 1.00 91.62 155 ALA A CA 1
ATOM 1109 C C . ALA A 1 155 ? -10.243 -5.387 4.949 1.00 91.62 155 ALA A C 1
ATOM 1111 O O . ALA A 1 155 ? -11.125 -4.697 5.460 1.00 91.62 155 ALA A O 1
ATOM 1112 N N . ASP A 1 156 ? -10.448 -6.645 4.560 1.00 93.62 156 ASP A N 1
ATOM 1113 C CA . ASP A 1 156 ? -11.687 -7.412 4.702 1.00 93.62 156 ASP A CA 1
ATOM 1114 C C . ASP A 1 156 ? -11.688 -8.286 5.962 1.00 93.62 156 ASP A C 1
ATOM 1116 O O . ASP A 1 156 ? -12.728 -8.784 6.381 1.00 93.62 156 ASP A O 1
ATOM 1120 N N . GLN A 1 157 ? -10.530 -8.435 6.603 1.00 95.69 157 GLN A N 1
ATOM 1121 C CA . GLN A 1 157 ? -10.337 -9.205 7.825 1.00 95.69 157 GLN A CA 1
ATOM 1122 C C . GLN A 1 157 ? -9.879 -8.307 8.974 1.00 95.69 157 GLN A C 1
ATOM 1124 O O . GLN A 1 157 ? -9.398 -7.190 8.770 1.00 95.69 157 GLN A O 1
ATOM 1129 N N . MET A 1 158 ? -10.001 -8.805 10.206 1.00 96.31 158 MET A N 1
ATOM 1130 C CA . MET A 1 158 ? -9.512 -8.094 11.388 1.00 96.31 158 MET A CA 1
ATOM 1131 C C . MET A 1 158 ? -8.823 -9.036 12.362 1.00 96.31 158 MET A C 1
ATOM 1133 O O . MET A 1 158 ? -9.427 -10.000 12.831 1.00 96.31 158 MET A O 1
ATOM 1137 N N . GLN A 1 159 ? -7.581 -8.710 12.707 1.00 97.06 159 GLN A N 1
ATOM 1138 C CA . GLN A 1 159 ? -6.828 -9.388 13.752 1.00 97.06 159 GLN A CA 1
ATOM 1139 C C . GLN A 1 159 ? -6.904 -8.584 15.051 1.00 97.06 159 GLN A C 1
ATOM 1141 O O . GLN A 1 159 ? -6.744 -7.364 15.044 1.00 97.06 159 GLN A O 1
ATOM 1146 N N . ILE A 1 160 ? -7.170 -9.268 16.162 1.00 97.56 160 ILE A N 1
ATOM 1147 C CA . ILE A 1 160 ? -7.248 -8.701 17.508 1.00 97.56 160 ILE A CA 1
ATOM 1148 C C . ILE A 1 160 ? -6.264 -9.454 18.402 1.00 97.56 160 ILE A C 1
ATOM 1150 O O . ILE A 1 160 ? -6.439 -10.649 18.645 1.00 97.56 160 ILE A O 1
ATOM 1154 N N . ASP A 1 161 ? -5.284 -8.723 18.930 1.00 96.81 161 ASP A N 1
ATOM 1155 C CA . ASP A 1 161 ? -4.248 -9.231 19.824 1.00 96.81 161 ASP A CA 1
ATOM 1156 C C . ASP A 1 161 ? -4.250 -8.442 21.132 1.00 96.81 161 ASP A C 1
ATOM 1158 O O . ASP A 1 161 ? -3.834 -7.281 21.185 1.00 96.81 161 ASP A O 1
ATOM 1162 N N . LEU A 1 162 ? -4.711 -9.080 22.207 1.00 96.00 162 LEU A N 1
ATOM 1163 C CA . LEU A 1 162 ? -4.812 -8.470 23.531 1.00 96.00 162 LEU A CA 1
ATOM 1164 C C . LEU A 1 162 ? -4.002 -9.235 24.567 1.00 96.00 162 LEU A C 1
ATOM 1166 O O . LEU A 1 162 ? -3.815 -10.448 24.472 1.00 96.00 162 LEU A O 1
ATOM 1170 N N . GLN A 1 163 ? -3.570 -8.521 25.599 1.00 94.31 163 GLN A N 1
ATOM 1171 C CA . GLN A 1 163 ? -2.817 -9.069 26.719 1.00 94.31 163 GLN A CA 1
ATOM 1172 C C . GLN A 1 163 ? -3.371 -8.537 28.038 1.00 94.31 163 GLN A C 1
ATOM 1174 O O . GLN A 1 163 ? -3.950 -7.453 28.099 1.00 94.31 163 GLN A O 1
ATOM 1179 N N . ASN A 1 164 ? -3.140 -9.290 29.113 1.00 92.44 164 ASN A N 1
ATOM 1180 C CA . ASN A 1 164 ? -3.619 -8.974 30.459 1.00 92.44 164 ASN A CA 1
ATOM 1181 C C . ASN A 1 164 ? -5.153 -8.865 30.538 1.00 92.44 164 ASN A C 1
ATOM 1183 O O . ASN A 1 164 ? -5.695 -8.019 31.251 1.00 92.44 164 ASN A O 1
ATOM 1187 N N . ILE A 1 165 ? -5.854 -9.725 29.797 1.00 95.19 165 ILE A N 1
ATOM 1188 C CA . ILE A 1 165 ? -7.315 -9.777 29.765 1.00 95.19 165 ILE A CA 1
ATOM 1189 C C . ILE A 1 165 ? -7.816 -10.719 30.866 1.00 95.19 165 ILE A C 1
ATOM 1191 O O . ILE A 1 165 ? -7.455 -11.897 30.865 1.00 95.19 165 ILE A O 1
ATOM 1195 N N . PRO A 1 166 ? -8.619 -10.241 31.833 1.00 94.38 166 PRO A N 1
ATOM 1196 C CA . PRO A 1 166 ? -9.174 -11.112 32.860 1.00 94.38 166 PRO A CA 1
ATOM 1197 C C . PRO A 1 166 ? -10.157 -12.120 32.250 1.00 94.38 166 PRO A C 1
ATOM 1199 O O . PRO A 1 166 ? -10.703 -11.905 31.171 1.00 94.38 166 PRO A O 1
ATOM 1202 N N . ALA A 1 167 ? -10.398 -13.232 32.945 1.00 94.38 167 ALA A N 1
ATOM 1203 C CA . ALA A 1 167 ? -11.473 -14.139 32.554 1.00 94.38 167 ALA A CA 1
ATOM 1204 C C . ALA A 1 167 ? -12.833 -13.423 32.694 1.00 94.38 167 ALA A C 1
ATOM 1206 O O . ALA A 1 167 ? -13.021 -12.698 33.679 1.00 94.38 167 ALA A O 1
ATOM 1207 N N . PRO A 1 168 ? -13.779 -13.626 31.756 1.00 95.62 168 PRO A N 1
ATOM 1208 C CA . PRO A 1 168 ? -15.115 -13.061 31.890 1.00 95.62 168 PRO A CA 1
ATOM 1209 C C . PRO A 1 168 ? -15.819 -13.630 33.128 1.00 95.62 168 PRO A C 1
ATOM 1211 O O . PRO A 1 168 ? -15.556 -14.757 33.561 1.00 95.62 168 PRO A O 1
ATOM 1214 N N . GLN A 1 169 ? -16.729 -12.848 33.704 1.00 96.38 169 GLN A N 1
ATOM 1215 C CA . GLN A 1 169 ? -17.558 -13.278 34.826 1.00 96.38 169 GLN A CA 1
ATOM 1216 C C . GLN A 1 169 ? -18.390 -14.515 34.463 1.00 96.38 169 GLN A C 1
ATOM 1218 O O . GLN A 1 169 ? -18.732 -14.750 33.304 1.00 96.38 169 GLN A O 1
ATOM 1223 N N . ALA A 1 170 ? -18.754 -15.311 35.471 1.00 96.25 170 ALA A N 1
ATOM 1224 C CA . ALA A 1 170 ? -19.561 -16.508 35.261 1.00 96.25 170 ALA A CA 1
ATOM 1225 C C . ALA A 1 170 ? -20.871 -16.176 34.518 1.00 96.25 170 ALA A C 1
ATOM 1227 O O . ALA A 1 170 ? -21.635 -15.312 34.944 1.00 96.25 170 ALA A O 1
ATOM 1228 N N . GLY A 1 171 ? -21.119 -16.868 33.401 1.00 95.81 171 GLY A N 1
ATOM 1229 C CA . GLY A 1 171 ? -22.278 -16.634 32.531 1.00 95.81 171 GLY A CA 1
ATOM 1230 C C . GLY A 1 171 ? -22.126 -15.475 31.534 1.00 95.81 171 GLY A C 1
ATOM 1231 O O . GLY A 1 171 ? -23.041 -15.248 30.741 1.00 95.81 171 GLY A O 1
ATOM 1232 N N . LYS A 1 172 ? -20.989 -14.769 31.536 1.00 97.25 172 LYS A N 1
ATOM 1233 C CA . LYS A 1 172 ? -20.666 -13.685 30.601 1.00 97.25 172 LYS A CA 1
ATOM 1234 C C . LYS A 1 172 ? -19.644 -14.121 29.546 1.00 97.25 172 LYS A C 1
ATOM 1236 O O . LYS A 1 172 ? -18.921 -15.100 29.731 1.00 97.25 172 LYS A O 1
ATOM 1241 N N . SER A 1 173 ? -19.562 -13.368 28.456 1.00 96.88 173 SER A N 1
ATOM 1242 C CA . SER A 1 173 ? -18.527 -13.489 27.426 1.00 96.88 173 SER A CA 1
ATOM 1243 C C . SER A 1 173 ? -18.126 -12.116 26.890 1.00 96.88 173 SER A C 1
ATOM 1245 O O . SER A 1 173 ? -18.877 -11.141 26.973 1.00 96.88 173 SER A O 1
ATOM 1247 N N . TYR A 1 174 ? -16.917 -12.034 26.331 1.00 97.69 174 TYR A N 1
ATOM 1248 C CA . TYR A 1 174 ? -16.471 -10.832 25.636 1.00 97.69 174 TYR A CA 1
ATOM 1249 C C . TYR A 1 174 ? -17.027 -10.793 24.213 1.00 97.69 174 TYR A C 1
ATOM 1251 O O . TYR A 1 174 ? -16.784 -11.704 23.418 1.00 97.69 174 TYR A O 1
ATOM 1259 N N . HIS A 1 175 ? -17.749 -9.722 23.893 1.00 97.56 175 HIS A N 1
ATOM 1260 C CA . HIS A 1 175 ? -18.285 -9.439 22.566 1.00 97.56 175 HIS A CA 1
ATOM 1261 C C . HIS A 1 175 ? -17.486 -8.304 21.923 1.00 97.56 175 HIS A C 1
ATOM 1263 O O . HIS A 1 175 ? -17.273 -7.269 22.558 1.00 97.56 175 HIS A O 1
ATOM 1269 N N . ALA A 1 176 ? -17.073 -8.479 20.668 1.00 97.56 176 ALA A N 1
ATOM 1270 C CA . ALA A 1 176 ? -16.290 -7.501 19.917 1.00 97.56 176 ALA A CA 1
ATOM 1271 C C . ALA A 1 176 ? -17.078 -6.925 18.743 1.00 97.56 176 ALA A C 1
ATOM 1273 O O . ALA A 1 176 ? -17.640 -7.669 17.937 1.00 97.56 176 ALA A O 1
ATOM 1274 N N . TRP A 1 177 ? -17.065 -5.600 18.633 1.00 97.88 177 TRP A N 1
ATOM 1275 C CA . TRP A 1 177 ? -17.857 -4.845 17.671 1.00 97.88 177 TRP A CA 1
ATOM 1276 C C . TRP A 1 177 ? -16.998 -3.807 16.956 1.00 97.88 177 TRP A C 1
ATOM 1278 O O . TRP A 1 177 ? -16.362 -2.979 17.611 1.00 97.88 177 TRP A O 1
ATOM 1288 N N . LEU A 1 178 ? -17.040 -3.789 15.626 1.00 97.75 178 LEU A N 1
ATOM 1289 C CA . LEU A 1 178 ? -16.612 -2.626 14.854 1.00 97.75 178 LEU A CA 1
ATOM 1290 C C . LEU A 1 178 ? -17.759 -1.634 14.745 1.00 97.75 178 LEU A C 1
ATOM 1292 O O . LEU A 1 178 ? -18.880 -1.996 14.392 1.00 97.75 178 LEU A O 1
ATOM 1296 N N . LEU A 1 179 ? -17.470 -0.371 15.018 1.00 97.00 179 LEU A N 1
ATOM 1297 C CA . LEU A 1 179 ? -18.429 0.722 14.960 1.00 97.00 179 LEU A CA 1
ATOM 1298 C C . LEU A 1 179 ? -18.045 1.697 13.842 1.00 97.00 179 LEU A C 1
ATOM 1300 O O . LEU A 1 179 ? -16.893 1.753 13.396 1.00 97.00 179 LEU A O 1
ATOM 1304 N N . GLY A 1 180 ? -19.043 2.455 13.389 1.00 94.88 180 GLY A N 1
ATOM 1305 C CA . GLY A 1 180 ? -18.885 3.435 12.321 1.00 94.88 180 GLY A CA 1
ATOM 1306 C C . GLY A 1 180 ? -18.165 4.697 12.767 1.00 94.88 180 GLY A C 1
ATOM 1307 O O . GLY A 1 180 ? -17.694 4.791 13.898 1.00 94.88 180 GLY A O 1
ATOM 1308 N N . ASP A 1 181 ? -18.123 5.686 11.888 1.00 92.62 181 ASP A N 1
ATOM 1309 C CA . ASP A 1 181 ? -17.486 6.977 12.158 1.00 92.62 181 ASP A CA 1
ATOM 1310 C C . ASP A 1 181 ? -18.127 7.722 13.329 1.00 92.62 181 ASP A C 1
ATOM 1312 O O . ASP A 1 181 ? -19.290 7.494 13.671 1.00 92.62 181 ASP A O 1
ATOM 1316 N N . GLN A 1 182 ? -17.341 8.579 13.984 1.00 89.50 182 GLN A N 1
ATOM 1317 C CA . GLN A 1 182 ? -17.847 9.459 15.036 1.00 89.50 182 GLN A CA 1
ATOM 1318 C C . GLN A 1 182 ? -18.747 10.551 14.436 1.00 89.50 182 GLN A C 1
ATOM 1320 O O . GLN A 1 182 ? -19.756 10.912 15.034 1.00 89.50 182 GLN A O 1
ATOM 1325 N N . ASP A 1 183 ? -18.413 11.029 13.234 1.00 80.56 183 ASP A N 1
ATOM 1326 C CA . ASP A 1 183 ? -19.260 11.919 12.440 1.00 80.56 183 ASP A CA 1
ATOM 1327 C C . ASP A 1 183 ? -19.415 11.370 11.009 1.00 80.56 183 ASP A C 1
ATOM 1329 O O . ASP A 1 183 ? -18.529 11.556 10.173 1.00 80.56 183 ASP A O 1
ATOM 1333 N N . PRO A 1 184 ? -20.524 10.676 10.696 1.00 69.06 184 PRO A N 1
ATOM 1334 C CA . PRO A 1 184 ? -20.725 10.042 9.395 1.00 69.06 184 PRO A CA 1
ATOM 1335 C C . PRO A 1 184 ? -21.070 11.031 8.263 1.00 69.06 184 PRO A C 1
ATOM 1337 O O . PRO A 1 184 ? -21.363 10.584 7.157 1.00 69.06 184 PRO A O 1
ATOM 1340 N N . LYS A 1 185 ? -21.103 12.352 8.514 1.00 59.53 185 LYS A N 1
ATOM 1341 C CA . LYS A 1 185 ? -21.667 13.361 7.590 1.00 59.53 185 LYS A CA 1
ATOM 1342 C C . LYS A 1 185 ? -20.696 13.930 6.538 1.00 59.53 185 LYS A C 1
ATOM 1344 O O . LYS A 1 185 ? -21.095 14.818 5.788 1.00 59.53 185 LYS A O 1
ATOM 1349 N N . ARG A 1 186 ? -19.454 13.447 6.458 1.00 58.41 186 ARG A N 1
ATOM 1350 C CA . ARG A 1 186 ? -18.452 13.818 5.434 1.00 58.41 186 ARG A CA 1
ATOM 1351 C C . ARG A 1 186 ? -18.134 12.592 4.571 1.00 58.41 186 ARG A C 1
ATOM 1353 O O . ARG A 1 186 ? -17.684 11.616 5.151 1.00 58.41 186 ARG A O 1
ATOM 1360 N N . GLY A 1 187 ? -18.300 12.534 3.257 1.00 60.22 187 GLY A N 1
ATOM 1361 C CA . GLY A 1 187 ? -18.947 13.380 2.258 1.00 60.22 187 GLY A CA 1
ATOM 1362 C C . GLY A 1 187 ? -19.164 12.530 0.990 1.00 60.22 187 GLY A C 1
ATOM 1363 O O . GLY A 1 187 ? -19.213 11.303 1.070 1.00 60.22 187 GLY A O 1
ATOM 1364 N N . ASP A 1 188 ? -19.254 13.166 -0.182 1.00 64.06 188 ASP A N 1
ATOM 1365 C CA . ASP A 1 188 ? -19.239 12.503 -1.504 1.00 64.06 188 ASP A CA 1
ATOM 1366 C C . ASP A 1 188 ? -17.838 11.948 -1.866 1.00 64.06 188 ASP A C 1
ATOM 1368 O O . ASP A 1 188 ? -17.532 11.707 -3.034 1.00 64.06 188 ASP A O 1
ATOM 1372 N N . ASP A 1 189 ? -16.961 11.815 -0.862 1.00 71.62 189 ASP A N 1
ATOM 1373 C CA . ASP A 1 189 ? -15.527 11.604 -0.997 1.00 71.62 189 ASP A CA 1
ATOM 1374 C C . ASP A 1 189 ? -15.100 10.120 -0.981 1.00 71.62 189 ASP A C 1
ATOM 1376 O O . A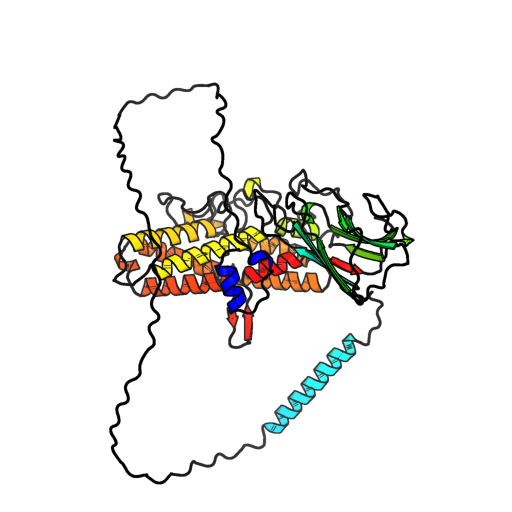SP A 1 189 ? -13.936 9.765 -1.110 1.00 71.62 189 ASP A O 1
ATOM 1380 N N . LEU A 1 190 ? -16.054 9.214 -0.850 1.00 76.56 190 LEU A N 1
ATOM 1381 C CA . LEU A 1 190 ? -15.842 7.781 -0.993 1.00 76.56 190 LEU A CA 1
ATOM 1382 C C . LEU A 1 190 ? -16.977 7.247 -1.861 1.00 76.56 190 LEU A C 1
ATOM 1384 O O . LEU A 1 190 ? -18.072 7.809 -1.879 1.00 76.56 190 LEU A O 1
ATOM 1388 N N . LEU A 1 191 ? -16.766 6.129 -2.557 1.00 71.56 191 LEU A N 1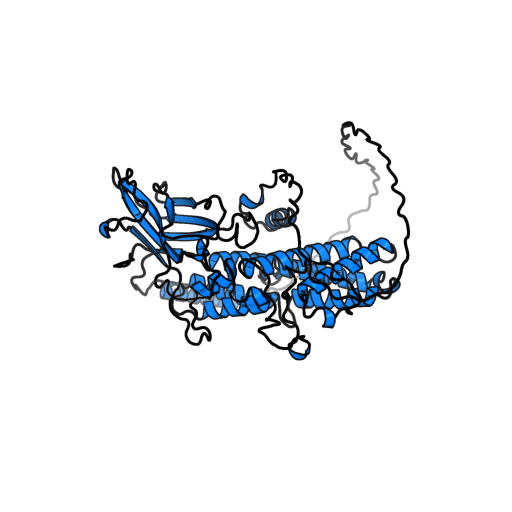
ATOM 1389 C CA . LEU A 1 191 ? -17.857 5.470 -3.280 1.00 71.56 191 LEU A CA 1
ATOM 1390 C C . LEU A 1 191 ? -19.028 5.164 -2.343 1.00 71.56 191 LEU A C 1
ATOM 1392 O O . LEU A 1 191 ? -18.876 4.497 -1.311 1.00 71.56 191 LEU A O 1
ATOM 1396 N N . VAL A 1 192 ? -20.205 5.602 -2.781 1.00 72.06 192 VAL A N 1
ATOM 1397 C CA . VAL A 1 192 ? -21.504 5.314 -2.179 1.00 72.06 192 VAL A CA 1
ATOM 1398 C C . VAL A 1 192 ? -22.288 4.403 -3.139 1.00 72.06 192 VAL A C 1
ATOM 1400 O O . VAL A 1 192 ? -22.317 4.683 -4.339 1.00 72.06 192 VAL A O 1
ATOM 1403 N N . PRO A 1 193 ? -22.961 3.341 -2.652 1.00 76.56 193 PRO A N 1
ATOM 1404 C CA . PRO A 1 193 ? -23.048 2.924 -1.252 1.00 76.56 193 PRO A CA 1
ATOM 1405 C C . PRO A 1 193 ? -21.752 2.278 -0.744 1.00 76.56 193 PRO A C 1
ATOM 1407 O O . PRO A 1 193 ? -21.069 1.573 -1.479 1.00 76.56 193 PRO A O 1
ATOM 1410 N N . ARG A 1 194 ? -21.448 2.479 0.545 1.00 83.94 194 ARG A N 1
ATOM 1411 C CA . ARG A 1 194 ? -20.381 1.726 1.216 1.00 83.94 194 ARG A CA 1
ATOM 1412 C C . ARG A 1 194 ? -20.807 0.260 1.382 1.00 83.94 194 ARG A C 1
ATOM 1414 O O . ARG A 1 194 ? -21.967 0.033 1.741 1.00 83.94 194 ARG A O 1
ATOM 1421 N N . PRO A 1 195 ? -19.901 -0.711 1.159 1.00 87.25 195 PRO A N 1
ATOM 1422 C CA . PRO A 1 195 ? -20.255 -2.129 1.103 1.00 87.25 195 PRO A CA 1
ATOM 1423 C C . PRO A 1 195 ? -20.668 -2.695 2.465 1.00 87.25 195 PRO A C 1
ATOM 1425 O O . PRO A 1 195 ? -21.461 -3.628 2.529 1.00 87.25 195 PRO A O 1
ATOM 1428 N N . VAL A 1 196 ? -20.208 -2.090 3.567 1.00 91.50 196 VAL A N 1
ATOM 1429 C CA . VAL A 1 196 ? -20.511 -2.555 4.927 1.00 91.50 196 VAL A CA 1
ATOM 1430 C C . VAL A 1 196 ? -21.320 -1.540 5.732 1.00 91.50 196 VAL A C 1
ATOM 1432 O O . VAL A 1 196 ? -21.218 -0.321 5.548 1.00 91.50 196 VAL A O 1
ATOM 1435 N N . LYS A 1 197 ? -22.123 -2.048 6.673 1.00 92.38 197 LYS A N 1
ATOM 1436 C CA . LYS A 1 197 ? -22.979 -1.248 7.560 1.00 92.38 197 LYS A CA 1
ATOM 1437 C C . LYS A 1 197 ? -22.648 -1.547 9.026 1.00 92.38 197 LYS A C 1
ATOM 1439 O O . LYS A 1 197 ? -23.064 -2.591 9.520 1.00 92.38 197 LYS A O 1
ATOM 1444 N N . PRO A 1 198 ? -21.917 -0.664 9.729 1.00 94.00 198 PRO A N 1
ATOM 1445 C CA . PRO A 1 198 ? -21.691 -0.824 11.158 1.00 94.00 198 PRO A CA 1
ATOM 1446 C C . PRO A 1 198 ? -22.981 -0.595 11.975 1.00 94.00 198 PRO A C 1
ATOM 1448 O O . PRO A 1 198 ? -23.858 0.148 11.525 1.00 94.00 198 PRO A O 1
ATOM 1451 N N . PRO A 1 199 ? -23.088 -1.160 13.194 1.00 95.75 199 PRO A N 1
ATOM 1452 C CA . PRO A 1 199 ? -22.065 -1.959 13.869 1.00 95.75 199 PRO A CA 1
ATOM 1453 C C . PRO A 1 199 ? -21.897 -3.355 13.247 1.00 95.75 199 PRO A C 1
ATOM 1455 O O . PRO A 1 199 ? -22.876 -3.995 12.879 1.00 95.75 199 PRO A O 1
ATOM 1458 N N . ILE A 1 200 ? -20.653 -3.830 13.153 1.00 96.25 200 ILE A N 1
ATOM 1459 C CA . ILE A 1 200 ? -20.318 -5.182 12.687 1.00 96.25 200 ILE A CA 1
ATOM 1460 C C . ILE A 1 200 ? -19.906 -6.010 13.901 1.00 96.25 200 ILE A C 1
ATOM 1462 O O . ILE A 1 200 ? -18.972 -5.651 14.619 1.00 96.25 200 ILE A O 1
ATOM 1466 N N . LEU A 1 201 ? -20.607 -7.116 14.135 1.00 96.00 201 LEU A N 1
ATOM 1467 C CA . LEU A 1 201 ? -20.255 -8.084 15.167 1.00 96.00 201 LEU A CA 1
ATOM 1468 C C . LEU A 1 201 ? -19.093 -8.954 14.686 1.00 96.00 201 LEU A C 1
ATOM 1470 O O . LEU A 1 201 ? -19.253 -9.721 13.743 1.00 96.00 201 LEU A O 1
ATOM 1474 N N . LEU A 1 202 ? -17.952 -8.874 15.366 1.00 96.56 202 LEU A N 1
ATOM 1475 C CA . LEU A 1 202 ? -16.790 -9.707 15.054 1.00 96.56 202 LEU A CA 1
ATOM 1476 C C . LEU A 1 202 ? -16.861 -11.061 15.766 1.00 96.56 202 LEU A C 1
ATOM 1478 O O . LEU A 1 202 ? -16.538 -12.093 15.187 1.00 96.56 202 LEU A O 1
ATOM 1482 N N . SER A 1 203 ? -17.268 -11.060 17.040 1.00 95.44 203 SER A N 1
ATOM 1483 C CA . SER A 1 203 ? -17.423 -12.271 17.851 1.00 95.44 203 SER A CA 1
ATOM 1484 C C . SER A 1 203 ? -18.312 -12.016 19.067 1.00 95.44 203 SER A C 1
ATOM 1486 O O . SER A 1 203 ? -18.236 -10.944 19.665 1.00 95.44 203 SER A O 1
ATOM 1488 N N . LYS A 1 204 ? -19.108 -13.019 19.466 1.00 95.06 204 LYS A N 1
ATOM 1489 C CA . LYS A 1 204 ? -19.824 -13.069 20.763 1.00 95.06 204 LYS A CA 1
ATOM 1490 C C . LYS A 1 204 ? -19.039 -13.802 21.856 1.00 95.06 204 LYS A C 1
ATOM 1492 O O . LYS A 1 204 ? -19.492 -13.945 22.987 1.00 95.06 204 LYS A O 1
ATOM 1497 N N . ASN A 1 205 ? -17.885 -14.347 21.508 1.00 94.38 205 ASN A N 1
ATOM 1498 C CA . ASN A 1 205 ? -17.072 -15.115 22.428 1.00 94.38 205 ASN A CA 1
ATOM 1499 C C . ASN A 1 205 ? -15.608 -14.955 22.035 1.00 94.38 205 ASN A C 1
ATOM 1501 O O . ASN A 1 205 ? -15.025 -15.846 21.417 1.00 94.38 205 ASN A O 1
ATOM 1505 N N . LEU A 1 206 ? -15.029 -13.786 22.326 1.00 96.00 206 LEU A N 1
ATOM 1506 C CA . LEU A 1 206 ? -13.586 -13.624 22.183 1.00 96.00 206 LEU A CA 1
ATOM 1507 C C . LEU A 1 206 ? -12.877 -14.611 23.127 1.00 96.00 206 LEU A C 1
ATOM 1509 O O . LEU A 1 206 ? -13.093 -14.545 24.342 1.00 96.00 206 LEU A O 1
ATOM 1513 N N . PRO A 1 207 ? -12.040 -15.520 22.598 1.00 94.81 207 PRO A N 1
ATOM 1514 C CA . PRO A 1 207 ? -11.392 -16.535 23.410 1.00 94.81 207 PRO A CA 1
ATOM 1515 C C . PRO A 1 207 ? -10.284 -15.901 24.252 1.00 94.81 207 PRO A C 1
ATOM 1517 O O . PRO A 1 207 ? -9.329 -15.345 23.711 1.00 94.81 207 PRO A O 1
ATOM 1520 N N . VAL A 1 208 ? -10.398 -16.015 25.576 1.00 95.44 208 VAL A N 1
ATOM 1521 C CA . VAL A 1 208 ? -9.340 -15.617 26.514 1.00 95.44 208 VAL A CA 1
ATOM 1522 C C . VAL A 1 208 ? -8.602 -16.867 26.973 1.00 95.44 208 VAL A C 1
ATOM 1524 O O . VAL A 1 208 ? -9.188 -17.739 27.612 1.00 95.44 208 VAL A O 1
ATOM 1527 N N . SER A 1 209 ? -7.309 -16.948 26.671 1.00 93.56 209 SER A N 1
ATOM 1528 C CA . SER A 1 209 ? -6.435 -18.044 27.094 1.00 93.56 209 SER A CA 1
ATOM 1529 C C . SER A 1 209 ? -5.213 -17.469 27.792 1.00 93.56 209 SER A C 1
ATOM 1531 O O . SER A 1 209 ? -4.509 -16.651 27.219 1.00 93.56 209 SER A O 1
ATOM 1533 N N . ASN A 1 210 ? -4.963 -17.853 29.047 1.00 91.81 210 ASN A N 1
ATOM 1534 C CA . ASN A 1 210 ? -3.822 -17.358 29.837 1.00 91.81 210 ASN A CA 1
ATOM 1535 C C . ASN A 1 210 ? -3.684 -15.823 29.864 1.00 91.81 210 ASN A C 1
ATOM 1537 O O . ASN A 1 210 ? -2.582 -15.280 29.872 1.00 91.81 210 ASN A O 1
ATOM 1541 N N . GLY A 1 211 ? -4.814 -15.117 29.873 1.00 92.00 211 GLY A N 1
ATOM 1542 C CA . GLY A 1 211 ? -4.840 -13.658 29.873 1.00 92.00 211 GLY A CA 1
ATOM 1543 C C . GLY A 1 211 ? -4.536 -13.007 28.524 1.00 92.00 211 GLY A C 1
ATOM 1544 O O . GLY A 1 211 ? -4.360 -11.790 28.478 1.00 92.00 211 GLY A O 1
ATOM 1545 N N . THR A 1 212 ? -4.479 -13.772 27.434 1.00 95.38 212 THR A N 1
ATOM 1546 C CA . THR A 1 212 ? -4.326 -13.246 26.077 1.00 95.38 212 THR A CA 1
ATOM 1547 C C . THR A 1 212 ? -5.550 -13.542 25.224 1.00 95.38 212 THR A C 1
ATOM 1549 O O . THR A 1 212 ? -6.280 -14.510 25.450 1.00 95.38 212 THR A O 1
ATOM 1552 N N . VAL A 1 213 ? -5.776 -12.676 24.240 1.00 96.62 213 VAL A N 1
ATOM 1553 C CA . VAL A 1 213 ? -6.729 -12.894 23.150 1.00 96.62 213 VAL A CA 1
ATOM 1554 C C . VAL A 1 213 ? -5.935 -12.838 21.859 1.00 96.62 213 VAL A C 1
ATOM 1556 O O . VAL A 1 213 ? -5.231 -11.861 21.628 1.00 96.62 213 VAL A O 1
ATOM 1559 N N . HIS A 1 214 ? -6.082 -13.870 21.037 1.00 96.31 214 HIS A N 1
ATOM 1560 C CA . HIS A 1 214 ? -5.624 -13.901 19.653 1.00 96.31 214 HIS A CA 1
ATOM 1561 C C . HIS A 1 214 ? -6.818 -14.328 18.813 1.00 96.31 214 HIS A C 1
ATOM 1563 O O . HIS A 1 214 ? -7.289 -15.463 18.929 1.00 96.31 214 HIS A O 1
ATOM 1569 N N . PHE A 1 215 ? -7.371 -13.399 18.043 1.00 97.56 215 PHE A N 1
ATOM 1570 C CA . PHE A 1 215 ? -8.607 -13.624 17.307 1.00 97.56 215 PHE A CA 1
ATOM 1571 C C . PHE A 1 215 ? -8.521 -13.038 15.902 1.00 97.56 215 PHE A C 1
ATOM 1573 O O . PHE A 1 215 ? -8.111 -11.893 15.730 1.00 97.56 215 PHE A O 1
ATOM 1580 N N . LEU A 1 216 ? -8.957 -13.820 14.914 1.00 97.38 216 LEU A N 1
ATOM 1581 C CA . LEU A 1 216 ? -9.097 -13.395 13.527 1.00 97.38 216 LEU A CA 1
ATOM 1582 C C . LEU A 1 216 ? -10.576 -13.432 13.142 1.00 97.38 216 LEU A C 1
ATOM 1584 O O . LEU A 1 216 ? -11.201 -14.492 13.136 1.00 97.38 216 LEU A O 1
ATOM 1588 N N . TYR A 1 217 ? -11.118 -12.276 12.780 1.00 97.44 217 TYR A N 1
ATOM 1589 C CA . TYR A 1 217 ? -12.351 -12.187 12.012 1.00 97.44 217 TYR A CA 1
ATOM 1590 C C . TYR A 1 217 ? -12.016 -12.389 10.532 1.00 97.44 217 TYR A C 1
ATOM 1592 O O . TYR A 1 217 ? -11.284 -11.587 9.953 1.00 97.44 217 TYR A O 1
ATOM 1600 N N . SER A 1 218 ? -12.545 -13.453 9.925 1.00 95.62 218 SER A N 1
ATOM 1601 C CA . SER A 1 218 ? -12.198 -13.870 8.557 1.00 95.62 218 SER A CA 1
ATOM 1602 C C . SER A 1 218 ? -12.841 -13.047 7.436 1.00 95.62 218 SER A C 1
ATOM 1604 O O . SER A 1 218 ? -12.556 -13.326 6.272 1.00 95.62 218 SER A O 1
ATOM 1606 N N . GLY A 1 219 ? -13.664 -12.052 7.773 1.00 94.12 219 GLY A N 1
ATOM 1607 C CA . GLY A 1 219 ? -14.420 -11.253 6.810 1.00 94.12 219 GLY A CA 1
ATOM 1608 C C . GLY A 1 219 ? -15.868 -11.701 6.651 1.00 94.12 219 GLY A C 1
ATOM 1609 O O . GLY A 1 219 ? -16.293 -12.710 7.219 1.00 94.12 219 GLY A O 1
ATOM 1610 N N . ASP A 1 220 ? -16.641 -10.907 5.909 1.00 92.50 220 ASP A N 1
ATOM 1611 C CA . ASP A 1 220 ? -17.949 -11.343 5.422 1.00 92.50 220 ASP A CA 1
ATOM 1612 C C . ASP A 1 220 ? -17.801 -12.247 4.185 1.00 92.50 220 ASP A C 1
ATOM 1614 O O . ASP A 1 220 ? -16.707 -12.443 3.658 1.00 92.50 220 ASP A O 1
ATOM 1618 N N . SER A 1 221 ? -18.906 -12.832 3.720 1.00 92.38 221 SER A N 1
ATOM 1619 C CA . SER A 1 221 ? -18.894 -13.749 2.571 1.00 92.38 221 SER A CA 1
ATOM 1620 C C . SER A 1 221 ? -18.529 -13.088 1.240 1.00 92.38 221 SER A C 1
ATOM 1622 O O . SER A 1 221 ? -18.260 -13.792 0.272 1.00 92.38 221 SER A O 1
ATOM 1624 N N . GLU A 1 222 ? -18.585 -11.760 1.167 1.00 92.00 222 GLU A N 1
ATOM 1625 C CA . GLU A 1 222 ? -18.284 -10.981 -0.037 1.00 92.00 222 GLU A CA 1
ATOM 1626 C C . GLU A 1 222 ? -16.864 -10.401 -0.001 1.00 92.00 222 GLU A C 1
ATOM 1628 O O . GLU A 1 222 ? -16.457 -9.724 -0.947 1.00 92.00 222 GLU A O 1
ATOM 1633 N N . HIS A 1 223 ? -16.110 -10.671 1.074 1.00 92.81 223 HIS A N 1
ATOM 1634 C CA . HIS A 1 223 ? -14.780 -10.124 1.317 1.00 92.81 223 HIS A CA 1
ATOM 1635 C C . HIS A 1 223 ? -14.752 -8.596 1.184 1.00 92.81 223 HIS A C 1
ATOM 1637 O O . HIS A 1 223 ? -13.823 -8.014 0.617 1.00 92.81 223 HIS A O 1
ATOM 1643 N N . ASN A 1 224 ? -15.796 -7.933 1.691 1.00 92.00 224 ASN A N 1
ATOM 1644 C CA . ASN A 1 224 ? -15.911 -6.485 1.617 1.00 92.00 224 ASN A CA 1
ATOM 1645 C C . ASN A 1 224 ? -14.843 -5.799 2.472 1.00 92.00 224 ASN A C 1
ATOM 1647 O O . ASN A 1 224 ? -14.576 -6.198 3.605 1.00 92.00 224 ASN A O 1
ATOM 1651 N N . ASN A 1 225 ? -14.304 -4.687 1.969 1.00 92.31 225 ASN A N 1
ATOM 1652 C CA . ASN A 1 225 ? -13.417 -3.820 2.738 1.00 92.31 225 ASN A CA 1
ATOM 1653 C C . ASN A 1 225 ? -14.173 -3.231 3.941 1.00 92.31 225 ASN A C 1
ATOM 1655 O O . ASN A 1 225 ? -15.013 -2.335 3.789 1.00 92.31 225 ASN A O 1
ATOM 1659 N N . ILE A 1 226 ? -13.882 -3.725 5.145 1.00 94.75 226 ILE A N 1
ATOM 1660 C CA . ILE A 1 226 ? -14.591 -3.319 6.364 1.00 94.75 226 ILE A CA 1
ATOM 1661 C C . ILE A 1 226 ? -14.178 -1.907 6.812 1.00 94.75 226 ILE A C 1
ATOM 1663 O O . ILE A 1 226 ? -15.027 -1.148 7.282 1.00 94.75 226 ILE A O 1
ATOM 1667 N N . LEU A 1 227 ? -12.932 -1.487 6.542 1.00 93.62 227 LEU A N 1
ATOM 1668 C CA . LEU A 1 227 ? -12.426 -0.131 6.818 1.00 93.62 227 LEU A CA 1
ATOM 1669 C C . LEU A 1 227 ? -13.201 0.971 6.069 1.00 93.62 227 LEU A C 1
ATOM 1671 O O . LEU A 1 227 ? -13.233 2.119 6.526 1.00 93.62 227 LEU A O 1
ATOM 1675 N N . SER A 1 228 ? -13.875 0.636 4.963 1.00 91.44 228 SER A N 1
ATOM 1676 C CA . SER A 1 228 ? -14.699 1.567 4.177 1.00 91.44 228 SER A CA 1
ATOM 1677 C C . SER A 1 228 ? -15.685 2.376 5.026 1.00 91.44 228 SER A C 1
ATOM 1679 O O . SER A 1 228 ? -15.924 3.551 4.739 1.00 91.44 228 SER A O 1
ATOM 1681 N N . ASN A 1 229 ? -16.234 1.777 6.089 1.00 92.31 229 ASN A N 1
ATOM 1682 C CA . ASN A 1 229 ? -17.247 2.403 6.940 1.00 92.31 229 ASN A CA 1
ATOM 1683 C C . ASN A 1 229 ? -17.018 2.189 8.446 1.00 92.31 229 ASN A C 1
ATOM 1685 O O . ASN A 1 229 ? -17.868 2.577 9.241 1.00 92.31 229 ASN A O 1
ATOM 1689 N N . THR A 1 230 ? -15.910 1.573 8.866 1.00 95.31 230 THR A N 1
ATOM 1690 C CA . THR A 1 230 ? -15.585 1.383 10.290 1.00 95.31 230 THR A CA 1
ATOM 1691 C C . THR A 1 230 ? -14.378 2.211 10.701 1.00 95.31 230 THR A C 1
ATOM 1693 O O . THR A 1 230 ? -13.469 2.461 9.911 1.00 95.31 230 THR A O 1
ATOM 1696 N N . SER A 1 231 ? -14.362 2.655 11.955 1.00 95.81 231 SER A N 1
ATOM 1697 C CA . SER A 1 231 ? -13.247 3.446 12.503 1.00 95.81 231 SER A CA 1
ATOM 1698 C C . SER A 1 231 ? -13.131 3.382 14.021 1.00 95.81 231 SER A C 1
ATOM 1700 O O . SER A 1 231 ? -12.329 4.098 14.625 1.00 95.81 231 SER A O 1
ATOM 1702 N N . ARG A 1 232 ? -13.917 2.512 14.655 1.00 97.06 232 ARG A N 1
ATOM 1703 C CA . ARG A 1 232 ? -13.978 2.331 16.102 1.00 97.06 232 ARG A CA 1
ATOM 1704 C C . ARG A 1 232 ? -14.118 0.856 16.435 1.00 97.06 232 ARG A C 1
ATOM 1706 O O . ARG A 1 232 ? -14.790 0.127 15.712 1.00 97.06 232 ARG A O 1
ATOM 1713 N N . LEU A 1 233 ? -13.524 0.441 17.545 1.00 97.81 233 LEU A N 1
ATOM 1714 C CA . LEU A 1 233 ? -13.624 -0.913 18.081 1.00 97.81 233 LEU A CA 1
ATOM 1715 C C . LEU A 1 233 ? -14.112 -0.834 19.524 1.00 97.81 233 LEU A C 1
ATOM 1717 O O . LEU A 1 233 ? -13.561 -0.081 20.326 1.00 97.81 233 LEU A O 1
ATOM 1721 N N . LEU A 1 234 ? -15.125 -1.630 19.854 1.00 98.00 234 LEU A N 1
ATOM 1722 C CA . LEU A 1 234 ? -15.669 -1.751 21.200 1.00 98.00 234 LEU A CA 1
ATOM 1723 C C . LEU A 1 234 ? -15.691 -3.220 21.617 1.00 98.00 234 LEU A C 1
ATOM 1725 O O . LEU A 1 234 ? -16.247 -4.065 20.915 1.00 98.00 234 LEU A O 1
ATOM 1729 N N . ILE A 1 235 ? -15.126 -3.507 22.787 1.00 97.94 235 ILE A N 1
ATOM 1730 C CA . ILE A 1 235 ? -15.251 -4.802 23.452 1.00 97.94 235 ILE A CA 1
ATOM 1731 C C . ILE A 1 235 ? -16.097 -4.622 24.706 1.00 97.94 235 ILE A C 1
ATOM 1733 O O . ILE A 1 235 ? -15.813 -3.782 25.567 1.00 97.94 235 ILE A O 1
ATOM 1737 N N . THR A 1 236 ? -17.131 -5.446 24.798 1.00 97.56 236 THR A N 1
ATOM 1738 C CA . THR A 1 236 ? -18.098 -5.475 25.896 1.00 97.56 236 THR A CA 1
ATOM 1739 C C . THR A 1 236 ? -18.067 -6.830 26.590 1.00 97.56 236 THR A C 1
ATOM 1741 O O . THR A 1 236 ? -17.669 -7.822 25.989 1.00 97.56 236 THR A O 1
ATOM 1744 N N . GLU A 1 237 ? -18.462 -6.876 27.855 1.00 97.38 237 GLU A N 1
ATOM 1745 C CA . GLU A 1 237 ? -18.702 -8.103 28.612 1.00 97.38 237 GLU A CA 1
ATOM 1746 C C . GLU A 1 237 ? -20.214 -8.254 28.820 1.00 97.38 237 GLU A C 1
ATOM 1748 O O . GLU A 1 237 ? -20.820 -7.559 29.641 1.00 97.38 237 GLU A O 1
ATOM 1753 N N . GLU A 1 238 ? -20.828 -9.132 28.033 1.00 95.38 238 GLU A N 1
ATOM 1754 C CA . GLU A 1 238 ? -22.280 -9.320 27.952 1.00 95.38 238 GLU A CA 1
ATOM 1755 C C . GLU A 1 238 ? -22.677 -10.733 28.390 1.00 95.38 238 GLU A C 1
ATOM 1757 O O . GLU A 1 238 ? -21.824 -11.590 28.606 1.00 95.38 238 GLU A O 1
ATOM 1762 N N . ASP A 1 239 ? -23.978 -10.989 28.566 1.00 94.88 239 ASP A N 1
ATOM 1763 C CA . ASP A 1 239 ? -24.463 -12.357 28.781 1.00 94.88 239 ASP A CA 1
ATOM 1764 C C . ASP A 1 239 ? -24.085 -13.248 27.601 1.00 94.88 239 ASP A C 1
ATOM 1766 O O . ASP A 1 239 ? -24.386 -12.917 26.455 1.00 94.88 239 ASP A O 1
ATOM 1770 N N . ALA A 1 240 ? -23.524 -14.426 27.886 1.00 92.38 240 ALA A N 1
ATOM 1771 C CA . ALA A 1 240 ? -23.089 -15.370 26.851 1.00 92.38 240 ALA A CA 1
ATOM 1772 C C . ALA A 1 240 ? -24.240 -15.874 25.956 1.00 92.38 240 ALA A C 1
ATOM 1774 O O . ALA A 1 240 ? -24.016 -16.464 24.902 1.00 92.38 240 ALA A O 1
ATOM 1775 N N . THR A 1 241 ? -25.487 -15.643 26.374 1.00 90.06 241 THR A N 1
ATOM 1776 C CA . THR A 1 241 ? -26.714 -15.983 25.641 1.00 90.06 241 THR A CA 1
ATOM 1777 C C . THR A 1 241 ? -27.329 -14.790 24.896 1.00 90.06 241 THR A C 1
ATOM 1779 O O . THR A 1 241 ? -28.407 -14.922 24.318 1.00 90.06 241 THR A O 1
ATOM 1782 N N . SER A 1 242 ? -26.667 -13.626 24.881 1.00 88.56 242 SER A N 1
ATOM 1783 C CA . SER A 1 242 ? -27.170 -12.409 24.236 1.00 88.56 242 SER A CA 1
ATOM 1784 C C . SER A 1 242 ? -27.380 -12.604 22.725 1.00 88.56 242 SER A C 1
ATOM 1786 O O . SER A 1 242 ? -26.478 -12.959 21.955 1.00 88.56 242 SER A O 1
ATOM 1788 N N . THR A 1 243 ? -28.607 -12.342 22.270 1.00 83.19 243 THR A N 1
ATOM 1789 C CA . THR A 1 243 ? -29.021 -12.445 20.861 1.00 83.19 243 THR A CA 1
ATOM 1790 C C . THR A 1 243 ? -28.945 -11.114 20.113 1.00 83.19 243 THR A C 1
ATOM 1792 O O . THR A 1 243 ? -29.268 -11.077 18.931 1.00 83.19 243 THR A O 1
ATOM 1795 N N . GLY A 1 244 ? -28.483 -10.040 20.764 1.00 80.62 244 GLY A N 1
ATOM 1796 C CA . GLY A 1 244 ? -28.404 -8.706 20.171 1.00 80.62 244 GLY A CA 1
ATOM 1797 C C . GLY A 1 244 ? -27.527 -8.643 18.914 1.00 80.62 244 GLY A C 1
ATOM 1798 O O . GLY A 1 244 ? -26.544 -9.379 18.787 1.00 80.62 244 GLY A O 1
ATOM 1799 N N . ASN A 1 245 ? -27.896 -7.728 18.011 1.00 86.56 245 ASN A N 1
ATOM 1800 C CA . ASN A 1 245 ? -27.157 -7.378 16.787 1.00 86.56 245 ASN A CA 1
ATOM 1801 C C . ASN A 1 245 ? -26.465 -6.005 16.899 1.00 86.56 245 ASN A C 1
ATOM 1803 O O . ASN A 1 245 ? -26.033 -5.436 15.902 1.00 86.56 245 ASN A O 1
ATOM 1807 N N . ALA A 1 246 ? -26.398 -5.455 18.109 1.00 92.06 246 ALA A N 1
ATOM 1808 C CA . ALA A 1 246 ? -25.728 -4.206 18.434 1.00 92.06 246 ALA A CA 1
ATOM 1809 C C . ALA A 1 246 ? -25.035 -4.363 19.795 1.00 92.06 246 ALA A C 1
ATOM 1811 O O . ALA A 1 246 ? -25.507 -5.170 20.606 1.00 92.06 246 ALA A O 1
ATOM 1812 N N . PRO A 1 247 ? -23.958 -3.603 20.063 1.00 93.94 247 PRO A N 1
ATOM 1813 C CA . PRO A 1 247 ? -23.337 -3.597 21.380 1.00 93.94 247 PRO A CA 1
ATOM 1814 C C . PRO A 1 247 ? -24.340 -3.173 22.452 1.00 93.94 247 PRO A C 1
ATOM 1816 O O . PRO A 1 247 ? -25.194 -2.311 22.222 1.00 93.94 247 PRO A O 1
ATOM 1819 N N . SER A 1 248 ? -24.205 -3.752 23.642 1.00 93.25 248 SER A N 1
ATOM 1820 C CA . SER A 1 248 ? -24.969 -3.366 24.824 1.00 93.25 248 SER A CA 1
ATOM 1821 C C . SER A 1 248 ? -24.939 -1.849 25.042 1.00 93.25 248 SER A C 1
ATOM 1823 O O . SER A 1 248 ? -23.876 -1.231 25.107 1.00 93.25 248 SER A O 1
ATOM 1825 N N . SER A 1 249 ? -26.112 -1.237 25.222 1.00 91.88 249 SER A N 1
ATOM 1826 C CA . SER A 1 249 ? -26.233 0.182 25.584 1.00 91.88 249 SER A CA 1
ATOM 1827 C C . SER A 1 249 ? -25.901 0.451 27.055 1.00 91.88 249 SER A C 1
ATOM 1829 O O . SER A 1 249 ? -25.845 1.604 27.479 1.00 91.88 249 SER A O 1
ATOM 1831 N N . ASN A 1 250 ? -25.711 -0.598 27.862 1.00 93.38 250 ASN A N 1
ATOM 1832 C CA . ASN A 1 250 ? -25.286 -0.462 29.245 1.00 93.38 250 ASN A CA 1
ATOM 1833 C C . ASN A 1 250 ? -23.777 -0.200 29.291 1.00 93.38 250 ASN A C 1
ATOM 1835 O O . ASN A 1 250 ? -22.975 -1.124 29.149 1.00 93.38 250 ASN A O 1
ATOM 1839 N N . HIS A 1 251 ? -23.397 1.046 29.562 1.00 94.69 251 HIS A N 1
ATOM 1840 C CA . HIS A 1 251 ? -22.002 1.486 29.656 1.00 94.69 251 HIS A CA 1
ATOM 1841 C C . HIS A 1 251 ? -21.157 0.653 30.632 1.00 94.69 251 HIS A C 1
ATOM 1843 O O . HIS A 1 251 ? -19.989 0.382 30.373 1.00 94.69 251 HIS A O 1
ATOM 1849 N N . ALA A 1 252 ? -21.768 0.120 31.697 1.00 94.81 252 ALA A N 1
ATOM 1850 C CA . ALA A 1 252 ? -21.084 -0.740 32.663 1.00 94.81 252 ALA A CA 1
ATOM 1851 C C . ALA A 1 252 ? -20.627 -2.091 32.082 1.00 94.81 252 ALA A C 1
ATOM 1853 O O . ALA A 1 252 ? -19.900 -2.825 32.751 1.00 94.81 252 ALA A O 1
ATOM 1854 N N . THR A 1 253 ? -21.042 -2.440 30.862 1.00 95.81 253 THR A N 1
ATOM 1855 C CA . THR A 1 253 ? -20.561 -3.623 30.130 1.00 95.81 253 THR A CA 1
ATOM 1856 C C . THR A 1 253 ? -19.359 -3.316 29.245 1.00 95.81 253 THR A C 1
ATOM 1858 O O . THR A 1 253 ? -18.713 -4.242 28.773 1.00 95.81 253 THR A O 1
ATOM 1861 N N . TRP A 1 254 ? -19.020 -2.047 29.014 1.00 97.25 254 TRP A N 1
ATOM 1862 C CA . TRP A 1 254 ? -17.921 -1.675 28.127 1.00 97.25 254 TRP A CA 1
ATOM 1863 C C . TRP A 1 254 ? -16.592 -1.865 28.855 1.00 97.25 254 TRP A C 1
ATOM 1865 O O . TRP A 1 254 ? -16.455 -1.548 30.040 1.00 97.25 254 TRP A O 1
ATOM 1875 N N . ARG A 1 255 ? -15.621 -2.468 28.168 1.00 96.56 255 ARG A N 1
ATOM 1876 C CA . ARG A 1 255 ? -14.355 -2.899 28.779 1.00 96.56 255 ARG A CA 1
ATOM 1877 C C . ARG A 1 255 ? -13.156 -2.320 28.067 1.00 96.56 255 ARG A C 1
ATOM 1879 O O . ARG A 1 255 ? -12.252 -1.816 28.724 1.00 96.56 255 ARG A O 1
ATOM 1886 N N . TYR A 1 256 ? -13.176 -2.370 26.740 1.00 97.31 256 TYR A N 1
ATOM 1887 C CA . TYR A 1 256 ? -12.092 -1.854 25.921 1.00 97.31 256 TYR A CA 1
ATOM 1888 C C . TYR A 1 256 ? -12.648 -1.080 24.743 1.00 97.31 256 TYR A C 1
ATOM 1890 O O . TYR A 1 256 ? -13.658 -1.462 24.153 1.00 97.31 256 TYR A O 1
ATOM 1898 N N . PHE A 1 257 ? -11.969 0.004 24.402 1.00 97.06 257 PHE A N 1
ATOM 1899 C CA . PHE A 1 257 ? -12.328 0.857 23.287 1.00 97.06 257 PHE A CA 1
ATOM 1900 C C . PHE A 1 257 ? -11.078 1.291 22.528 1.00 97.06 257 PHE A C 1
ATOM 1902 O O . PHE A 1 257 ? -10.010 1.474 23.118 1.00 97.06 257 PHE A O 1
ATOM 1909 N N . ALA A 1 258 ? -11.230 1.468 21.221 1.00 96.00 258 ALA A N 1
ATOM 1910 C CA . ALA A 1 258 ? -10.243 2.095 20.361 1.00 96.00 258 ALA A CA 1
ATOM 1911 C C . ALA A 1 258 ? -10.931 2.898 19.251 1.00 96.00 258 ALA A C 1
ATOM 1913 O O . ALA A 1 258 ? -12.052 2.598 18.839 1.00 96.00 258 ALA A O 1
ATOM 1914 N N . LEU A 1 259 ? -10.227 3.910 18.755 1.00 95.00 259 LEU A N 1
ATOM 1915 C CA . LEU A 1 259 ? -10.700 4.867 17.761 1.00 95.00 259 LEU A CA 1
ATOM 1916 C C . LEU A 1 259 ? -9.551 5.173 16.797 1.00 95.00 259 LEU A C 1
ATOM 1918 O O . LEU A 1 259 ? -8.434 5.427 17.249 1.00 95.00 259 LEU A O 1
ATOM 1922 N N . LEU A 1 260 ? -9.829 5.167 15.494 1.00 95.62 260 LEU A N 1
ATOM 1923 C CA . LEU A 1 260 ? -8.914 5.714 14.494 1.00 95.62 260 LEU A CA 1
ATOM 1924 C C . LEU A 1 260 ? -9.003 7.250 14.458 1.00 95.62 260 LEU A C 1
ATOM 1926 O O . LEU A 1 260 ? -10.101 7.784 14.645 1.00 95.62 260 LEU A O 1
ATOM 1930 N N . PRO A 1 261 ? -7.893 7.953 14.163 1.00 94.62 261 PRO A N 1
ATOM 1931 C CA . PRO A 1 261 ? -7.836 9.415 14.101 1.00 94.62 261 PRO A CA 1
ATOM 1932 C C . PRO A 1 261 ? -8.894 10.039 13.186 1.00 94.62 261 PRO A C 1
ATOM 1934 O O . PRO A 1 261 ? -9.008 9.683 12.014 1.00 94.62 261 PRO A O 1
ATOM 1937 N N . GLN A 1 262 ? -9.658 10.989 13.718 1.00 93.00 262 GLN A N 1
ATOM 1938 C CA . GLN A 1 262 ? -10.803 11.616 13.049 1.00 93.00 262 GLN A CA 1
ATOM 1939 C C . GLN A 1 262 ? -10.836 13.143 13.189 1.00 93.00 262 GLN A C 1
ATOM 1941 O O . GLN A 1 262 ? -11.701 13.783 12.582 1.00 93.00 262 GLN A O 1
ATOM 1946 N N . ALA A 1 263 ? -9.892 13.745 13.921 1.00 92.19 263 ALA A N 1
ATOM 1947 C CA . ALA A 1 263 ? -9.767 15.193 13.995 1.00 92.19 263 ALA A CA 1
ATOM 1948 C C . ALA A 1 263 ? -9.449 15.788 12.607 1.00 92.19 263 ALA A C 1
ATOM 1950 O O . ALA A 1 263 ? -8.642 15.222 11.862 1.00 92.19 263 ALA A O 1
ATOM 1951 N N . PRO A 1 264 ? -10.051 16.935 12.238 1.00 91.12 264 PRO A N 1
ATOM 1952 C CA . PRO A 1 264 ? -9.693 17.633 11.007 1.00 91.12 264 PRO A CA 1
ATOM 1953 C C . PRO A 1 264 ? -8.198 17.962 10.963 1.00 91.12 264 PRO A C 1
ATOM 1955 O O . PRO A 1 264 ? -7.630 18.413 11.962 1.00 91.12 264 PRO A O 1
ATOM 1958 N N . ILE A 1 265 ? -7.571 17.783 9.799 1.00 93.25 265 ILE A N 1
ATOM 1959 C CA . ILE A 1 265 ? -6.163 18.135 9.602 1.00 93.25 265 ILE A CA 1
ATOM 1960 C C . ILE A 1 265 ? -6.059 19.645 9.329 1.00 93.25 265 ILE A C 1
ATOM 1962 O O . ILE A 1 265 ? -6.662 20.139 8.372 1.00 93.25 265 ILE A O 1
ATOM 1966 N N . PRO A 1 266 ? -5.297 20.416 10.131 1.00 90.44 266 PRO A N 1
ATOM 1967 C CA . PRO A 1 266 ? -5.107 21.839 9.873 1.00 90.44 266 PRO A CA 1
ATOM 1968 C C . PRO A 1 266 ? -4.432 22.088 8.518 1.00 90.44 266 PRO A C 1
ATOM 1970 O O . PRO A 1 266 ? -3.344 21.580 8.255 1.00 90.44 266 PRO A O 1
ATOM 1973 N N . GLY A 1 267 ? -5.059 22.917 7.679 1.00 86.56 267 GLY A N 1
ATOM 1974 C CA . GLY A 1 267 ? -4.516 23.295 6.371 1.00 86.56 267 GLY A CA 1
ATOM 1975 C C . GLY A 1 267 ? -4.676 22.239 5.274 1.00 86.56 267 GLY A C 1
ATOM 1976 O O . GLY A 1 267 ? -4.107 22.417 4.198 1.00 86.56 267 GLY A O 1
ATOM 1977 N N . ASP A 1 268 ? -5.437 21.167 5.512 1.00 87.25 268 ASP A N 1
ATOM 1978 C CA . ASP A 1 268 ? -5.871 20.287 4.429 1.00 87.25 268 ASP A CA 1
ATOM 1979 C C . ASP A 1 268 ? -6.898 21.013 3.542 1.00 87.25 268 ASP A C 1
ATOM 1981 O O . ASP A 1 268 ? -7.904 21.526 4.036 1.00 87.25 268 ASP A O 1
ATOM 1985 N N . ALA A 1 269 ? -6.631 21.090 2.236 1.00 80.56 269 ALA A N 1
ATOM 1986 C CA . ALA A 1 269 ? -7.439 21.874 1.300 1.00 80.56 269 ALA A CA 1
ATOM 1987 C C . ALA A 1 269 ? -8.847 21.293 1.087 1.00 80.56 269 ALA A C 1
ATOM 1989 O O . ALA A 1 269 ? -9.787 22.053 0.862 1.00 80.56 269 ALA A O 1
ATOM 1990 N N . ALA A 1 270 ? -8.996 19.970 1.191 1.00 81.31 270 ALA A N 1
ATOM 1991 C CA . ALA A 1 270 ? -10.285 19.285 1.139 1.00 81.31 270 ALA A CA 1
ATOM 1992 C C . ALA A 1 270 ? -10.969 19.241 2.521 1.00 81.31 270 ALA A C 1
ATOM 1994 O O . ALA A 1 270 ? -12.133 18.863 2.655 1.00 81.31 270 ALA A O 1
ATOM 1995 N N . GLY A 1 271 ? -10.253 19.666 3.566 1.00 84.88 271 GLY A N 1
ATOM 1996 C CA . GLY A 1 271 ? -10.698 19.635 4.949 1.00 84.88 271 GLY A CA 1
ATOM 1997 C C . GLY A 1 271 ? -10.728 18.227 5.534 1.00 84.88 271 GLY A C 1
ATOM 1998 O O . GLY A 1 271 ? -11.367 18.034 6.569 1.00 84.88 271 GLY A O 1
ATOM 1999 N N . PHE A 1 272 ? -10.080 17.247 4.907 1.00 88.94 272 PHE A N 1
ATOM 2000 C CA . PHE A 1 272 ? -10.130 15.850 5.322 1.00 88.94 272 PHE A CA 1
ATOM 2001 C C . PHE A 1 272 ? -9.465 15.602 6.688 1.00 88.94 272 PHE A C 1
ATOM 2003 O O . PHE A 1 272 ? -8.782 16.454 7.268 1.00 88.94 272 PHE A O 1
ATOM 2010 N N . ASN A 1 273 ? -9.747 14.431 7.259 1.00 92.06 273 ASN A N 1
ATOM 2011 C CA . ASN A 1 273 ? -9.063 13.911 8.441 1.00 92.06 273 ASN A CA 1
ATOM 2012 C C . ASN A 1 273 ? -8.168 12.727 8.046 1.00 92.06 273 ASN A C 1
ATOM 2014 O O . ASN A 1 273 ? -8.225 12.236 6.917 1.00 92.06 273 ASN A O 1
ATOM 2018 N N . ALA A 1 274 ? -7.338 12.253 8.976 1.00 94.44 274 ALA A N 1
ATOM 2019 C CA . ALA A 1 274 ? -6.442 11.131 8.700 1.00 94.44 274 ALA A CA 1
ATOM 2020 C C . ALA A 1 274 ? -7.195 9.860 8.275 1.00 94.44 274 ALA A C 1
ATOM 2022 O O . ALA A 1 274 ? -6.715 9.159 7.390 1.00 94.44 274 ALA A O 1
ATOM 2023 N N . LEU A 1 275 ? -8.373 9.580 8.844 1.00 94.19 275 LEU A N 1
ATOM 2024 C CA . LEU A 1 275 ? -9.197 8.436 8.449 1.00 94.19 275 LEU A CA 1
ATOM 2025 C C . LEU A 1 275 ? -9.580 8.463 6.963 1.00 94.19 275 LEU A C 1
ATOM 2027 O O . LEU A 1 275 ? -9.496 7.425 6.313 1.00 94.19 275 LEU A O 1
ATOM 2031 N N . ILE A 1 276 ? -9.965 9.619 6.417 1.00 91.38 276 ILE A N 1
ATOM 2032 C CA . ILE A 1 276 ? -10.300 9.755 4.991 1.00 91.38 276 ILE A CA 1
ATOM 2033 C C . ILE A 1 276 ? -9.068 9.475 4.125 1.00 91.38 276 ILE A C 1
ATOM 2035 O O . ILE A 1 276 ? -9.126 8.610 3.256 1.00 91.38 276 ILE A O 1
ATOM 2039 N N . HIS A 1 277 ? -7.914 10.086 4.417 1.00 93.31 277 HIS A N 1
ATOM 2040 C CA . HIS A 1 277 ? -6.692 9.786 3.655 1.00 93.31 277 HIS A CA 1
ATOM 2041 C C . HIS A 1 277 ? -6.268 8.316 3.776 1.00 93.31 277 HIS A C 1
ATOM 2043 O O . HIS A 1 277 ? -5.816 7.734 2.796 1.00 93.31 277 HIS A O 1
ATOM 2049 N N . ILE A 1 278 ? -6.438 7.690 4.945 1.00 94.44 278 ILE A N 1
ATOM 2050 C CA . ILE A 1 278 ? -6.212 6.249 5.117 1.00 94.44 278 ILE A CA 1
ATOM 2051 C C . ILE A 1 278 ? -7.194 5.451 4.244 1.00 94.44 278 ILE A C 1
ATOM 2053 O O . ILE A 1 278 ? -6.789 4.500 3.587 1.00 94.44 278 ILE A O 1
ATOM 2057 N N . ARG A 1 279 ? -8.467 5.840 4.152 1.00 92.62 279 ARG A N 1
ATOM 2058 C CA . ARG A 1 279 ? -9.424 5.182 3.246 1.00 92.62 279 ARG A CA 1
ATOM 2059 C C . ARG A 1 279 ? -9.071 5.369 1.774 1.00 92.62 279 ARG A C 1
ATOM 2061 O O . ARG A 1 279 ? -9.263 4.424 1.018 1.00 92.62 279 ARG A O 1
ATOM 2068 N N . HIS A 1 280 ? -8.477 6.490 1.383 1.00 90.88 280 HIS A N 1
ATOM 2069 C CA . HIS A 1 280 ? -7.973 6.682 0.019 1.00 90.88 280 HIS A CA 1
ATOM 2070 C C . HIS A 1 280 ? -6.810 5.742 -0.312 1.00 90.88 280 HIS A C 1
ATOM 2072 O O . HIS A 1 280 ? -6.702 5.222 -1.422 1.00 90.88 280 HIS A O 1
ATOM 2078 N N . LEU A 1 281 ? -5.987 5.420 0.687 1.00 91.75 281 LEU A N 1
ATOM 2079 C CA . LEU A 1 281 ? -4.919 4.436 0.540 1.00 91.75 281 LEU A CA 1
ATOM 2080 C C . LEU A 1 281 ? -5.444 2.993 0.422 1.00 91.75 281 LEU A C 1
ATOM 2082 O O . LEU A 1 281 ? -4.847 2.213 -0.311 1.00 91.75 281 LEU A O 1
ATOM 2086 N N . PHE A 1 282 ? -6.552 2.632 1.085 1.00 87.62 282 PHE A N 1
ATOM 2087 C CA . PHE A 1 282 ? -7.016 1.233 1.202 1.00 87.62 282 PHE A CA 1
ATOM 2088 C C . PHE A 1 282 ? -8.290 0.865 0.439 1.00 87.62 282 PHE A C 1
ATOM 2090 O O . PHE A 1 282 ? -8.416 -0.255 -0.050 1.00 87.62 282 PHE A O 1
ATOM 2097 N N . TYR A 1 283 ? -9.279 1.752 0.425 1.00 87.25 283 TYR A N 1
ATOM 2098 C CA . TYR A 1 283 ? -10.638 1.451 -0.010 1.00 87.25 283 TYR A CA 1
ATOM 2099 C C . TYR A 1 283 ? -10.955 2.085 -1.357 1.00 87.25 283 TYR A C 1
ATOM 2101 O O . TYR A 1 283 ? -11.285 1.361 -2.291 1.00 87.25 283 TYR A O 1
ATOM 2109 N N . ASN A 1 284 ? -10.888 3.408 -1.468 1.00 81.44 284 ASN A N 1
ATOM 2110 C CA . ASN A 1 284 ? -11.090 4.113 -2.728 1.00 81.44 284 ASN A CA 1
ATOM 2111 C C . ASN A 1 284 ? -10.737 5.586 -2.626 1.00 81.44 284 ASN A C 1
ATOM 2113 O O . ASN A 1 284 ? -10.782 6.180 -1.556 1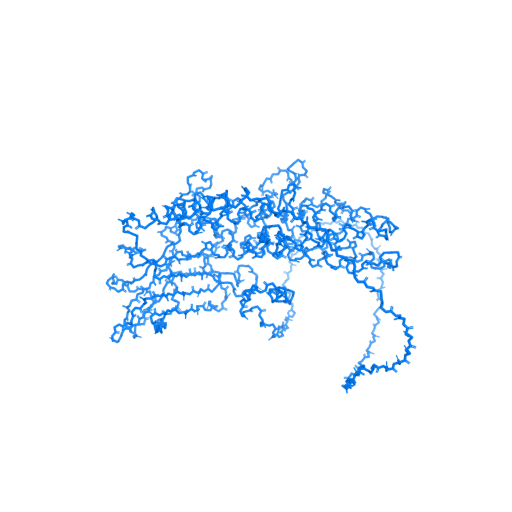.00 81.44 284 ASN A O 1
ATOM 2117 N N . GLU A 1 285 ? -10.475 6.161 -3.789 1.00 74.75 285 GLU A N 1
ATOM 2118 C CA . GLU A 1 285 ? -10.368 7.597 -3.990 1.00 74.75 285 GLU A CA 1
ATOM 2119 C C . GLU A 1 285 ? -11.592 8.113 -4.770 1.00 74.75 285 GLU A C 1
ATOM 2121 O O . GLU A 1 285 ? -12.243 7.378 -5.515 1.00 74.75 285 GLU A O 1
ATOM 2126 N N . THR A 1 286 ? -11.921 9.383 -4.579 1.00 62.09 286 THR A N 1
ATOM 2127 C CA . THR A 1 286 ? -13.076 10.092 -5.153 1.00 62.09 286 THR A CA 1
ATOM 2128 C C . THR A 1 286 ? -13.078 10.192 -6.661 1.00 62.09 286 THR A C 1
ATOM 2130 O O . THR A 1 286 ? -14.105 10.019 -7.323 1.00 62.09 286 THR A O 1
ATOM 2133 N N . ASP A 1 287 ? -11.903 10.443 -7.218 1.00 67.38 287 ASP A N 1
ATOM 2134 C CA . ASP A 1 287 ? -11.729 10.743 -8.623 1.00 67.38 287 ASP A CA 1
ATOM 2135 C C . ASP A 1 287 ? -11.545 9.462 -9.439 1.00 67.38 287 ASP A C 1
ATOM 2137 O O . ASP A 1 287 ? -10.729 9.409 -10.349 1.00 67.38 287 ASP A O 1
ATOM 2141 N N . ILE A 1 288 ? -12.347 8.417 -9.194 1.00 58.66 288 ILE A N 1
ATOM 2142 C CA . ILE A 1 288 ? -12.347 7.179 -10.009 1.00 58.66 288 ILE A CA 1
ATOM 2143 C C . ILE A 1 288 ? -12.584 7.481 -11.490 1.00 58.66 288 ILE A C 1
ATOM 2145 O O . ILE A 1 288 ? -12.085 6.778 -12.366 1.00 58.66 288 ILE A O 1
ATOM 2149 N N . LYS A 1 289 ? -13.287 8.571 -11.815 1.00 59.47 289 LYS A N 1
ATOM 2150 C CA . LYS A 1 289 ? -13.404 9.028 -13.207 1.00 59.47 289 LYS A CA 1
ATOM 2151 C C . LYS A 1 289 ? -12.067 9.415 -13.822 1.00 59.47 289 LYS A C 1
ATOM 2153 O O . LYS A 1 289 ? -11.952 9.311 -15.036 1.00 59.47 289 LYS A O 1
ATOM 2158 N N . VAL A 1 290 ? -11.086 9.814 -13.027 1.00 59.97 290 VAL A N 1
ATOM 2159 C CA . VAL A 1 290 ? -9.721 10.169 -13.428 1.00 59.97 290 VAL A CA 1
ATOM 2160 C C . VAL A 1 290 ? -8.789 8.971 -13.242 1.00 59.97 290 VAL A C 1
ATOM 2162 O O . VAL A 1 290 ? -8.069 8.612 -14.167 1.00 59.97 290 VAL A O 1
ATOM 2165 N N . LEU A 1 291 ? -8.887 8.290 -12.101 1.00 66.69 291 LEU A N 1
ATOM 2166 C CA . LEU A 1 291 ? -8.011 7.185 -11.724 1.00 66.69 291 LEU A CA 1
ATOM 2167 C C . LEU A 1 291 ? -8.350 5.887 -12.464 1.00 66.69 291 LEU A C 1
ATOM 2169 O O . LEU A 1 291 ? -7.462 5.137 -12.826 1.00 66.69 291 LEU A O 1
ATOM 2173 N N . GLY A 1 292 ? -9.629 5.634 -12.765 1.00 60.16 292 GLY A N 1
ATOM 2174 C CA . GLY A 1 292 ? -10.107 4.426 -13.462 1.00 60.16 292 GLY A CA 1
ATOM 2175 C C . GLY A 1 292 ? -9.944 3.128 -12.675 1.00 60.16 292 GLY A C 1
ATOM 2176 O O . GLY A 1 292 ? -10.123 2.047 -13.233 1.00 60.16 292 GLY A O 1
ATOM 2177 N N . LEU A 1 293 ? -9.614 3.245 -11.392 1.00 72.25 293 LEU A N 1
ATOM 2178 C CA . LEU A 1 293 ? -9.180 2.158 -10.538 1.00 72.25 293 LEU A CA 1
ATOM 2179 C C . LEU A 1 293 ? -10.102 2.057 -9.326 1.00 72.25 293 LEU A C 1
ATOM 2181 O O . LEU A 1 293 ? -10.349 3.041 -8.635 1.00 72.25 293 LEU A O 1
ATOM 2185 N N . TYR A 1 294 ? -10.635 0.863 -9.087 1.00 75.19 294 TYR A N 1
ATOM 2186 C CA . TYR A 1 294 ? -11.411 0.566 -7.886 1.00 75.19 294 TYR A CA 1
ATOM 2187 C C . TYR A 1 294 ? -10.479 0.046 -6.785 1.00 75.19 294 TYR A C 1
ATOM 2189 O O . TYR A 1 294 ? -9.551 -0.692 -7.084 1.00 75.19 294 TYR A O 1
ATOM 2197 N N . GLY A 1 295 ? -10.725 0.344 -5.514 1.00 79.69 295 GLY A N 1
ATOM 2198 C CA . GLY A 1 295 ? -9.746 0.036 -4.463 1.00 79.69 295 GLY A CA 1
ATOM 2199 C C . GLY A 1 295 ? -8.905 1.259 -4.098 1.00 79.69 295 GLY A C 1
ATOM 2200 O O . GLY A 1 295 ? -8.961 2.288 -4.772 1.00 79.69 295 GLY A O 1
ATOM 2201 N N . GLY A 1 296 ? -8.156 1.161 -3.001 1.00 86.06 296 GLY A N 1
ATOM 2202 C CA . GLY A 1 296 ? -7.247 2.221 -2.577 1.00 86.06 296 GLY A CA 1
ATOM 2203 C C . GLY A 1 296 ? -5.930 2.223 -3.348 1.00 86.06 296 GLY A C 1
ATOM 2204 O O . GLY A 1 296 ? -5.575 1.250 -4.004 1.00 86.06 296 GLY A O 1
ATOM 2205 N N . LEU A 1 297 ? -5.183 3.317 -3.249 1.00 89.12 297 LEU A N 1
ATOM 2206 C CA . LEU A 1 297 ? -3.949 3.528 -4.011 1.00 89.12 297 LEU A CA 1
ATOM 2207 C C . LEU A 1 297 ? -2.829 2.510 -3.713 1.00 89.12 297 LEU A C 1
ATOM 2209 O O . LEU A 1 297 ? -2.047 2.158 -4.595 1.00 89.12 297 LEU A O 1
ATOM 2213 N N . ASP A 1 298 ? -2.761 2.007 -2.480 1.00 90.81 298 ASP A N 1
ATOM 2214 C CA . ASP A 1 298 ? -1.700 1.115 -2.000 1.00 90.81 298 ASP A CA 1
ATOM 2215 C C . ASP A 1 298 ? -1.556 -0.169 -2.829 1.00 90.81 298 ASP A C 1
ATOM 2217 O O . ASP A 1 298 ? -0.448 -0.562 -3.205 1.00 90.81 298 ASP A O 1
ATOM 2221 N N . ILE A 1 299 ? -2.681 -0.795 -3.190 1.00 87.25 299 ILE A N 1
ATOM 2222 C CA . ILE A 1 299 ? -2.653 -2.049 -3.948 1.00 87.25 299 ILE A CA 1
ATOM 2223 C C . ILE A 1 299 ? -2.093 -1.850 -5.360 1.00 87.25 299 ILE A C 1
ATOM 2225 O O . ILE A 1 299 ? -1.449 -2.753 -5.896 1.00 87.25 299 ILE A O 1
ATOM 2229 N N . TYR A 1 300 ? -2.301 -0.673 -5.952 1.00 88.50 300 TYR A N 1
ATOM 2230 C CA . TYR A 1 300 ? -1.828 -0.357 -7.295 1.00 88.50 300 TYR A CA 1
ATOM 2231 C C . TYR A 1 300 ? -0.333 -0.092 -7.311 1.00 88.50 300 TYR A C 1
ATOM 2233 O O . TYR A 1 300 ? 0.373 -0.713 -8.105 1.00 88.50 300 TYR A O 1
ATOM 2241 N N . VAL A 1 301 ? 0.181 0.699 -6.364 1.00 94.00 301 VAL A N 1
ATOM 2242 C CA . VAL A 1 301 ? 1.632 0.892 -6.211 1.00 94.00 301 VAL A CA 1
ATOM 2243 C C . VAL A 1 301 ? 2.324 -0.461 -5.994 1.00 94.00 301 VAL A C 1
ATOM 2245 O O . VAL A 1 301 ? 3.325 -0.756 -6.653 1.00 94.00 301 VAL A O 1
ATOM 2248 N N . PHE A 1 302 ? 1.764 -1.322 -5.135 1.00 93.56 302 PHE A N 1
ATOM 2249 C CA . PHE A 1 302 ? 2.303 -2.655 -4.854 1.00 93.56 302 PHE A CA 1
ATOM 2250 C C . PHE A 1 302 ? 2.312 -3.575 -6.087 1.00 93.56 302 PHE A C 1
ATOM 2252 O O . PHE A 1 302 ? 3.370 -4.081 -6.475 1.00 93.56 302 PHE A O 1
ATOM 2259 N N . ARG A 1 303 ? 1.158 -3.780 -6.735 1.00 91.06 303 ARG A N 1
ATOM 2260 C CA . ARG A 1 303 ? 1.017 -4.736 -7.851 1.00 91.06 303 ARG A CA 1
ATOM 2261 C C . ARG A 1 303 ? 1.677 -4.250 -9.137 1.00 91.06 303 ARG A C 1
ATOM 2263 O O . ARG A 1 303 ? 2.251 -5.057 -9.866 1.00 91.06 303 ARG A O 1
ATOM 2270 N N . ASN A 1 304 ? 1.637 -2.950 -9.419 1.00 94.75 304 ASN A N 1
ATOM 2271 C CA . ASN A 1 304 ? 2.261 -2.408 -10.626 1.00 94.75 304 ASN A CA 1
ATOM 2272 C C . ASN A 1 304 ? 3.788 -2.490 -10.529 1.00 94.75 304 ASN A C 1
ATOM 2274 O O . ASN A 1 304 ? 4.443 -2.852 -11.504 1.00 94.75 304 ASN A O 1
ATOM 2278 N N . THR A 1 305 ? 4.352 -2.274 -9.336 1.00 98.31 305 THR A N 1
ATOM 2279 C CA . THR A 1 305 ? 5.784 -2.498 -9.084 1.00 98.31 305 THR A CA 1
ATOM 2280 C C . THR A 1 305 ? 6.165 -3.981 -9.205 1.00 98.31 305 THR A C 1
ATOM 2282 O O . THR A 1 305 ? 7.209 -4.288 -9.779 1.00 98.31 305 THR A O 1
ATOM 2285 N N . GLU A 1 306 ? 5.321 -4.911 -8.732 1.00 97.12 306 GLU A N 1
ATOM 2286 C CA . GLU A 1 306 ? 5.524 -6.359 -8.937 1.00 97.12 306 GLU A CA 1
ATOM 2287 C C . GLU A 1 306 ? 5.590 -6.707 -10.434 1.00 97.12 306 GLU A C 1
ATOM 2289 O O . GLU A 1 306 ? 6.491 -7.425 -10.866 1.00 97.12 306 GLU A O 1
ATOM 2294 N N . LYS A 1 307 ? 4.684 -6.148 -11.248 1.00 97.69 307 LYS A N 1
ATOM 2295 C CA . LYS A 1 307 ? 4.677 -6.368 -12.703 1.00 97.69 307 LYS A CA 1
ATOM 2296 C C . LYS A 1 307 ? 5.901 -5.803 -13.407 1.00 97.69 307 LYS A C 1
ATOM 2298 O O . LYS A 1 307 ? 6.453 -6.465 -14.283 1.00 97.69 307 LYS A O 1
ATOM 2303 N N . ILE A 1 308 ? 6.369 -4.632 -12.993 1.00 98.62 308 ILE A N 1
ATOM 2304 C CA . ILE A 1 308 ? 7.614 -4.058 -13.509 1.00 98.62 308 ILE A CA 1
ATOM 2305 C C . ILE A 1 308 ? 8.805 -4.975 -13.205 1.00 98.62 308 ILE A C 1
ATOM 2307 O O . ILE A 1 308 ? 9.624 -5.210 -14.092 1.00 98.62 308 ILE A O 1
ATOM 2311 N N . LEU A 1 309 ? 8.886 -5.537 -11.993 1.00 98.75 309 LEU A N 1
ATOM 2312 C CA . LEU A 1 309 ? 9.917 -6.518 -11.648 1.00 98.75 309 LEU A CA 1
ATOM 2313 C C . LEU A 1 309 ? 9.820 -7.777 -12.520 1.00 98.75 309 LEU A C 1
ATOM 2315 O O . LEU A 1 309 ? 10.831 -8.208 -13.071 1.00 98.75 309 LEU A O 1
ATOM 2319 N N . GLU A 1 310 ? 8.620 -8.337 -12.680 1.00 98.25 310 GLU A N 1
ATOM 2320 C CA . GLU A 1 310 ? 8.371 -9.517 -13.521 1.00 98.25 310 GLU A CA 1
ATOM 2321 C C . GLU A 1 310 ? 8.872 -9.302 -14.959 1.00 98.25 310 GLU A C 1
ATOM 2323 O O . GLU A 1 310 ? 9.612 -10.127 -15.501 1.00 98.25 310 GLU A O 1
ATOM 2328 N N . TRP A 1 311 ? 8.520 -8.171 -15.573 1.00 98.69 311 TRP A N 1
ATOM 2329 C CA . TRP A 1 311 ? 8.923 -7.857 -16.944 1.00 98.69 311 TRP A CA 1
ATOM 2330 C C . TRP A 1 311 ? 10.404 -7.513 -17.069 1.00 98.69 311 TRP A C 1
ATOM 2332 O O . TRP A 1 311 ? 11.024 -7.908 -18.057 1.00 98.69 311 TRP A O 1
ATOM 2342 N N . ALA A 1 312 ? 10.990 -6.839 -16.076 1.00 98.75 312 ALA A N 1
ATOM 2343 C CA . ALA A 1 312 ? 12.421 -6.564 -16.061 1.00 98.75 312 ALA A CA 1
ATOM 2344 C C . ALA A 1 312 ? 13.238 -7.864 -16.012 1.00 98.75 312 ALA A C 1
ATOM 2346 O O . ALA A 1 312 ? 14.169 -8.030 -16.801 1.00 98.75 312 ALA A O 1
ATOM 2347 N N . VAL A 1 313 ? 12.857 -8.803 -15.137 1.00 98.69 313 VAL A N 1
ATOM 2348 C CA . VAL A 1 313 ? 13.499 -10.124 -15.030 1.00 98.69 313 VAL A CA 1
ATOM 2349 C C . VAL A 1 313 ? 13.325 -10.909 -16.326 1.00 98.69 313 VAL A C 1
ATOM 2351 O O . VAL A 1 313 ? 14.313 -11.372 -16.886 1.00 98.69 313 VAL A O 1
ATOM 2354 N N . SER A 1 314 ? 12.104 -10.972 -16.870 1.00 98.44 314 SER A N 1
ATOM 2355 C CA . SER A 1 314 ? 11.848 -11.650 -18.149 1.00 98.44 314 SER A CA 1
ATOM 2356 C C . SER A 1 314 ? 12.712 -11.095 -19.285 1.00 98.44 314 SER A C 1
ATOM 2358 O O . SER A 1 314 ? 13.289 -11.871 -20.041 1.00 98.44 314 SER A O 1
ATOM 2360 N N . ALA A 1 315 ? 12.843 -9.770 -19.399 1.00 98.44 315 ALA A N 1
ATOM 2361 C CA . ALA A 1 315 ? 13.676 -9.150 -20.427 1.00 98.44 315 ALA A CA 1
ATOM 2362 C C . ALA A 1 315 ? 15.162 -9.503 -20.268 1.00 98.44 315 ALA A C 1
ATOM 2364 O O . ALA A 1 315 ? 15.875 -9.673 -21.259 1.00 98.44 315 ALA A O 1
ATOM 2365 N N . ARG A 1 316 ? 15.641 -9.589 -19.023 1.00 98.56 316 ARG A N 1
ATOM 2366 C CA . ARG A 1 316 ? 17.033 -9.924 -18.732 1.00 98.56 316 ARG A CA 1
ATOM 2367 C C . ARG A 1 316 ? 17.349 -11.388 -19.019 1.00 98.56 316 ARG A C 1
ATOM 2369 O O . ARG A 1 316 ? 18.398 -11.661 -19.606 1.00 98.56 316 ARG A O 1
ATOM 2376 N N . ASP A 1 317 ? 16.461 -12.287 -18.612 1.00 97.81 317 ASP A N 1
ATOM 2377 C CA . ASP A 1 317 ? 16.639 -13.734 -18.738 1.00 97.81 317 ASP A CA 1
ATOM 2378 C C . ASP A 1 317 ? 16.616 -14.187 -20.205 1.00 97.81 317 ASP A C 1
ATOM 2380 O O . ASP A 1 317 ? 17.381 -15.072 -20.588 1.00 97.81 317 ASP A O 1
ATOM 2384 N N . ASP A 1 318 ? 15.812 -13.530 -21.048 1.00 97.31 318 ASP A N 1
ATOM 2385 C CA . ASP A 1 318 ? 15.746 -13.802 -22.490 1.00 97.31 318 ASP A CA 1
ATOM 2386 C C . ASP A 1 318 ? 16.969 -13.277 -23.273 1.00 97.31 318 ASP A C 1
ATOM 2388 O O . ASP A 1 318 ? 17.132 -13.581 -24.460 1.00 97.31 318 ASP A O 1
ATOM 2392 N N . TRP A 1 319 ? 17.835 -12.476 -22.642 1.00 98.25 319 TRP A N 1
ATOM 2393 C CA . TRP A 1 319 ? 19.007 -11.887 -23.285 1.00 98.25 319 TRP A CA 1
ATOM 2394 C C . TRP A 1 319 ? 20.243 -12.784 -23.161 1.00 98.25 319 TRP A C 1
ATOM 2396 O O . TRP A 1 319 ? 20.678 -13.153 -22.068 1.00 98.25 319 TRP A O 1
ATOM 2406 N N . HIS A 1 320 ? 20.893 -13.061 -24.292 1.00 97.56 320 HIS A N 1
ATOM 2407 C CA . HIS A 1 320 ? 22.083 -13.917 -24.386 1.00 97.56 320 HIS A CA 1
ATOM 2408 C C . HIS A 1 320 ? 23.210 -13.264 -25.206 1.00 97.56 320 HIS A C 1
ATOM 2410 O O . HIS A 1 320 ? 23.961 -13.935 -25.918 1.00 97.56 320 HIS A O 1
ATOM 2416 N N . GLY A 1 321 ? 23.316 -11.933 -25.149 1.00 96.31 321 GLY A N 1
ATOM 2417 C CA . GLY A 1 321 ? 24.326 -11.178 -25.886 1.00 96.31 321 GLY A CA 1
ATOM 2418 C C . GLY A 1 321 ? 24.176 -11.318 -27.397 1.00 96.31 321 GLY A C 1
ATOM 2419 O O . GLY A 1 321 ? 23.075 -11.196 -27.943 1.00 96.31 321 GLY A O 1
ATOM 2420 N N . ASP A 1 322 ? 25.286 -11.602 -28.069 1.00 95.81 322 ASP A N 1
ATOM 2421 C CA . ASP A 1 322 ? 25.366 -11.814 -29.515 1.00 95.81 322 ASP A CA 1
ATOM 2422 C C . ASP A 1 322 ? 24.533 -13.007 -30.007 1.00 95.81 322 ASP A C 1
ATOM 2424 O O . ASP A 1 322 ? 24.089 -13.004 -31.154 1.00 95.81 322 ASP A O 1
ATOM 2428 N N . THR A 1 323 ? 24.243 -13.974 -29.132 1.00 96.94 323 THR A N 1
ATOM 2429 C CA . THR A 1 323 ? 23.419 -15.150 -29.456 1.00 96.94 323 THR A CA 1
ATOM 2430 C C . THR A 1 323 ? 21.910 -14.939 -29.291 1.00 96.94 323 THR A C 1
ATOM 2432 O O . THR A 1 323 ? 21.131 -15.841 -29.598 1.00 96.94 323 THR A O 1
ATOM 2435 N N . THR A 1 324 ? 21.468 -13.750 -28.865 1.00 97.69 324 THR A N 1
ATOM 2436 C CA . THR A 1 324 ? 20.035 -13.437 -28.726 1.00 97.69 324 THR A CA 1
ATOM 2437 C C . THR A 1 324 ? 19.342 -13.464 -30.093 1.00 97.69 324 THR A C 1
ATOM 2439 O O . THR A 1 324 ? 19.698 -12.709 -31.011 1.00 97.69 324 THR A O 1
ATOM 2442 N N . SER A 1 325 ? 18.338 -14.331 -30.243 1.00 96.88 325 SER A N 1
ATOM 2443 C CA . SER A 1 325 ? 17.575 -14.471 -31.490 1.00 96.88 325 SER A CA 1
ATOM 2444 C C . SER A 1 325 ? 16.657 -13.271 -31.744 1.00 96.88 325 SER A C 1
ATOM 2446 O O . SER A 1 325 ? 16.255 -12.577 -30.813 1.00 96.88 325 SER A O 1
ATOM 2448 N N . ASP A 1 326 ? 16.266 -13.031 -33.000 1.00 95.81 326 ASP A N 1
ATOM 2449 C CA . ASP A 1 326 ? 15.342 -11.932 -33.334 1.00 95.81 326 ASP A CA 1
ATOM 2450 C C . ASP A 1 326 ? 13.972 -12.084 -32.650 1.00 95.81 326 ASP A C 1
ATOM 2452 O O . ASP A 1 326 ? 13.366 -11.095 -32.241 1.00 95.81 326 ASP A O 1
ATOM 2456 N N . ALA A 1 327 ? 13.501 -13.323 -32.467 1.00 96.44 327 ALA A N 1
ATOM 2457 C CA . ALA A 1 327 ? 12.265 -13.600 -31.739 1.00 96.44 327 ALA A CA 1
ATOM 2458 C C . ALA A 1 327 ? 12.376 -13.203 -30.257 1.00 96.44 327 ALA A C 1
ATOM 2460 O O . ALA A 1 327 ? 11.468 -12.567 -29.727 1.00 96.44 327 ALA A O 1
ATOM 2461 N N . GLN A 1 328 ? 13.503 -13.513 -29.608 1.00 97.44 328 GLN A N 1
ATOM 2462 C CA . GLN A 1 328 ? 13.773 -13.074 -28.235 1.00 97.44 328 GLN A CA 1
ATOM 2463 C C . GLN A 1 328 ? 13.900 -11.554 -28.152 1.00 97.44 328 GLN A C 1
ATOM 2465 O O . GLN A 1 328 ? 13.311 -10.952 -27.264 1.00 97.44 328 GLN A O 1
ATOM 2470 N N . LEU A 1 329 ? 14.575 -10.903 -29.106 1.00 97.50 329 LEU A N 1
ATOM 2471 C CA . LEU A 1 329 ? 14.657 -9.439 -29.141 1.00 97.50 329 LEU A CA 1
ATOM 2472 C C . LEU A 1 329 ? 13.275 -8.775 -29.230 1.00 97.50 329 LEU A C 1
ATOM 2474 O O . LEU A 1 329 ? 13.049 -7.754 -28.583 1.00 97.50 329 LEU A O 1
ATOM 2478 N N . ALA A 1 330 ? 12.339 -9.360 -29.982 1.00 96.38 330 ALA A N 1
ATOM 2479 C CA . ALA A 1 330 ? 10.962 -8.873 -30.036 1.00 96.38 330 ALA A CA 1
ATOM 2480 C C . ALA A 1 330 ? 10.232 -9.038 -28.690 1.00 96.38 330 ALA A C 1
ATOM 2482 O O . ALA A 1 330 ? 9.531 -8.121 -28.258 1.00 96.38 330 ALA A O 1
ATOM 2483 N N . LEU A 1 331 ? 10.415 -10.172 -28.003 1.00 97.31 331 LEU A N 1
ATOM 2484 C CA . LEU A 1 331 ? 9.856 -10.395 -26.664 1.00 97.31 331 LEU A CA 1
ATOM 2485 C C . LEU A 1 331 ? 10.440 -9.415 -25.640 1.00 97.31 331 LEU A C 1
ATOM 2487 O O . LEU A 1 331 ? 9.681 -8.765 -24.925 1.00 97.31 331 LEU A O 1
ATOM 2491 N N . ILE A 1 332 ? 11.761 -9.238 -25.642 1.00 98.38 332 ILE A N 1
ATOM 2492 C CA . ILE A 1 332 ? 12.494 -8.287 -24.801 1.00 98.38 332 ILE A CA 1
ATOM 2493 C C . ILE A 1 332 ? 11.976 -6.858 -25.023 1.00 98.38 332 ILE A C 1
ATOM 2495 O O . ILE A 1 332 ? 11.613 -6.177 -24.065 1.00 98.38 332 ILE A O 1
ATOM 2499 N N . ARG A 1 333 ? 11.841 -6.420 -26.284 1.00 98.06 333 ARG A N 1
ATOM 2500 C CA . ARG A 1 333 ? 11.274 -5.102 -26.616 1.00 98.06 333 ARG A CA 1
ATOM 2501 C C . ARG A 1 333 ? 9.858 -4.931 -26.067 1.00 98.06 333 ARG A C 1
ATOM 2503 O O . ARG A 1 333 ? 9.534 -3.866 -25.544 1.00 98.06 333 ARG A O 1
ATOM 2510 N N . ASN A 1 334 ? 9.021 -5.965 -26.157 1.00 98.31 334 ASN A N 1
ATOM 2511 C CA . ASN A 1 334 ? 7.666 -5.916 -25.608 1.00 98.31 334 ASN A CA 1
ATOM 2512 C C . ASN A 1 334 ? 7.665 -5.723 -24.086 1.00 98.31 334 ASN A C 1
ATOM 2514 O O . ASN A 1 334 ? 6.774 -5.048 -23.575 1.00 98.31 334 ASN A O 1
ATOM 2518 N N . GLN A 1 335 ? 8.656 -6.256 -23.364 1.00 98.56 335 GLN A N 1
ATOM 2519 C CA . GLN A 1 335 ? 8.775 -6.010 -21.926 1.00 98.56 335 GLN A CA 1
ATOM 2520 C C . GLN A 1 335 ? 9.116 -4.551 -21.613 1.00 98.56 335 GLN A C 1
ATOM 2522 O O . GLN A 1 335 ? 8.514 -3.984 -20.707 1.00 98.56 335 GLN A O 1
ATOM 2527 N N . PHE A 1 336 ? 9.991 -3.903 -22.391 1.00 98.44 336 PHE A N 1
ATOM 2528 C CA . PHE A 1 336 ? 10.281 -2.471 -22.207 1.00 98.44 336 PHE A CA 1
ATOM 2529 C C . PHE A 1 336 ? 9.033 -1.616 -22.408 1.00 98.44 336 PHE A C 1
ATOM 2531 O O . PHE A 1 336 ? 8.760 -0.725 -21.610 1.00 98.44 336 PHE A O 1
ATOM 2538 N N . ILE A 1 337 ? 8.243 -1.934 -23.439 1.00 98.44 337 ILE A N 1
ATOM 2539 C CA . ILE A 1 337 ? 6.979 -1.245 -23.710 1.00 98.44 337 ILE A CA 1
ATOM 2540 C C . ILE A 1 337 ? 6.018 -1.417 -22.530 1.00 98.44 337 ILE A C 1
ATOM 2542 O O . ILE A 1 337 ? 5.457 -0.430 -22.081 1.00 98.44 337 ILE A O 1
ATOM 2546 N N . ARG A 1 338 ? 5.860 -2.629 -21.979 1.00 98.50 338 ARG A N 1
ATOM 2547 C CA . ARG A 1 338 ? 4.985 -2.856 -20.813 1.00 98.50 338 ARG A CA 1
ATOM 2548 C C . ARG A 1 338 ? 5.450 -2.110 -19.561 1.00 98.50 338 ARG A C 1
ATOM 2550 O O . ARG A 1 338 ? 4.623 -1.556 -18.843 1.00 98.50 338 ARG A O 1
ATOM 2557 N N . VAL A 1 339 ? 6.761 -2.086 -19.311 1.00 98.69 339 VAL A N 1
ATOM 2558 C CA . VAL A 1 339 ? 7.354 -1.331 -18.198 1.00 98.69 339 VAL A CA 1
ATOM 2559 C C . VAL A 1 339 ? 7.038 0.161 -18.336 1.00 98.69 339 VAL A C 1
ATOM 2561 O O . VAL A 1 339 ? 6.541 0.760 -17.386 1.00 98.69 339 VAL A O 1
ATOM 2564 N N . LEU A 1 340 ? 7.248 0.743 -19.518 1.00 98.19 340 LEU A N 1
ATOM 2565 C CA . LEU A 1 340 ? 6.956 2.156 -19.785 1.00 98.19 340 LEU A CA 1
ATOM 2566 C C . LEU A 1 340 ? 5.450 2.457 -19.784 1.00 98.19 340 LEU A C 1
ATOM 2568 O O . LEU A 1 340 ? 5.028 3.462 -19.225 1.00 98.19 340 LEU A O 1
ATOM 2572 N N . ASP A 1 341 ? 4.621 1.550 -20.303 1.00 97.12 341 ASP A N 1
ATOM 2573 C CA . ASP A 1 341 ? 3.160 1.663 -20.261 1.00 97.12 341 ASP A CA 1
ATOM 2574 C C . ASP A 1 341 ? 2.646 1.832 -18.817 1.00 97.12 341 ASP A C 1
ATOM 2576 O O . ASP A 1 341 ? 1.753 2.644 -18.589 1.00 97.12 341 ASP A O 1
ATOM 2580 N N . TYR A 1 342 ? 3.214 1.113 -17.839 1.00 96.44 342 TYR A N 1
ATOM 2581 C CA . TYR A 1 342 ? 2.858 1.245 -16.415 1.00 96.44 342 TYR A CA 1
ATOM 2582 C C . TYR A 1 342 ? 3.520 2.453 -15.736 1.00 96.44 342 TYR A C 1
ATOM 2584 O O . TYR A 1 342 ? 2.897 3.103 -14.896 1.00 96.44 342 TYR A O 1
ATOM 2592 N N . LEU A 1 343 ? 4.778 2.758 -16.066 1.00 96.94 343 LEU A N 1
ATOM 2593 C CA . LEU A 1 343 ? 5.504 3.869 -15.444 1.00 96.94 343 LEU A CA 1
ATOM 2594 C C . LEU A 1 343 ? 4.956 5.234 -15.869 1.00 96.94 343 LEU A C 1
ATOM 2596 O O . LEU A 1 343 ? 4.811 6.095 -15.003 1.00 96.94 343 LEU A O 1
ATOM 2600 N N . ASP A 1 344 ? 4.591 5.392 -17.143 1.00 94.44 344 ASP A N 1
ATOM 2601 C CA . ASP A 1 344 ? 4.146 6.661 -17.740 1.00 94.44 344 ASP A CA 1
ATOM 2602 C C . ASP A 1 344 ? 2.625 6.760 -17.883 1.00 94.44 344 ASP A C 1
ATOM 2604 O O . ASP A 1 344 ? 2.064 7.850 -18.038 1.00 94.44 344 ASP A O 1
ATOM 2608 N N . GLY A 1 345 ? 1.940 5.622 -17.823 1.00 92.44 345 GLY A N 1
ATOM 2609 C CA . GLY A 1 345 ? 0.496 5.530 -17.945 1.00 92.44 345 GLY A CA 1
ATOM 2610 C C . GLY A 1 345 ? -0.048 5.896 -19.331 1.00 92.44 345 GLY A C 1
ATOM 2611 O O . GLY A 1 345 ? 0.637 6.414 -20.220 1.00 92.44 345 GLY A O 1
ATOM 2612 N N . THR A 1 346 ? -1.342 5.644 -19.528 1.00 90.19 346 THR A N 1
ATOM 2613 C CA . THR A 1 346 ? -2.017 5.823 -20.829 1.00 90.19 346 THR A CA 1
ATOM 2614 C C . THR A 1 346 ? -1.952 7.248 -21.379 1.00 90.19 346 THR A C 1
ATOM 2616 O O . THR A 1 346 ? -1.912 7.427 -22.597 1.00 90.19 346 THR A O 1
ATOM 2619 N N . LEU A 1 347 ? -1.922 8.256 -20.503 1.00 87.75 347 LEU A N 1
ATOM 2620 C CA . LEU A 1 347 ? -1.927 9.664 -20.899 1.00 87.75 347 LEU A CA 1
ATOM 2621 C C . LEU A 1 347 ? -0.544 10.170 -21.306 1.00 87.75 347 LEU A C 1
ATOM 2623 O O . LEU A 1 347 ? -0.454 10.988 -22.218 1.00 87.75 347 LEU A O 1
ATOM 2627 N N . ASN A 1 348 ? 0.534 9.677 -20.686 1.00 90.50 348 ASN A N 1
ATOM 2628 C CA . ASN A 1 348 ? 1.860 10.277 -20.846 1.00 90.50 348 ASN A CA 1
ATOM 2629 C C . ASN A 1 348 ? 2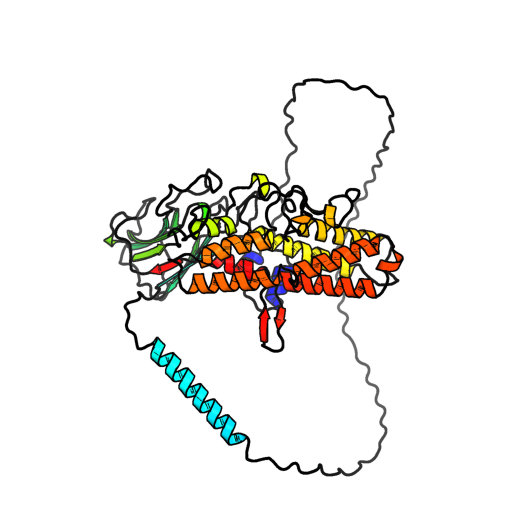.890 9.381 -21.539 1.00 90.50 348 ASN A C 1
ATOM 2631 O O . ASN A 1 348 ? 3.938 9.897 -21.912 1.00 90.50 348 ASN A O 1
ATOM 2635 N N . ARG A 1 349 ? 2.591 8.105 -21.832 1.00 90.69 349 ARG A N 1
ATOM 2636 C CA . ARG A 1 349 ? 3.521 7.205 -22.560 1.00 90.69 349 ARG A CA 1
ATOM 2637 C C . ARG A 1 349 ? 4.101 7.803 -23.847 1.00 90.69 349 ARG A C 1
ATOM 2639 O O . ARG A 1 349 ? 5.203 7.461 -24.260 1.00 90.69 349 ARG A O 1
ATOM 2646 N N . HIS A 1 350 ? 3.343 8.691 -24.495 1.00 90.62 350 HIS A N 1
ATOM 2647 C CA . HIS A 1 350 ? 3.720 9.326 -25.756 1.00 90.62 350 HIS A CA 1
ATOM 2648 C C . HIS A 1 350 ? 4.947 10.246 -25.632 1.00 90.62 350 HIS A C 1
ATOM 2650 O O . HIS A 1 350 ? 5.506 10.662 -26.646 1.00 90.62 350 HIS A O 1
ATOM 2656 N N . VAL A 1 351 ? 5.338 10.586 -24.400 1.00 90.62 351 VAL A N 1
ATOM 2657 C CA . VAL A 1 351 ? 6.538 11.366 -24.094 1.00 90.62 351 VAL A CA 1
ATOM 2658 C C . VAL A 1 351 ? 7.804 10.592 -24.458 1.00 90.62 351 VAL A C 1
ATOM 2660 O O . VAL A 1 351 ? 8.729 11.190 -25.008 1.00 90.62 351 VAL A O 1
ATOM 2663 N N . ASP A 1 352 ? 7.823 9.282 -24.204 1.00 91.75 352 ASP A N 1
ATOM 2664 C CA . ASP A 1 352 ? 9.007 8.436 -24.384 1.00 91.75 352 ASP A CA 1
ATOM 2665 C C . ASP A 1 352 ? 8.847 7.409 -25.517 1.00 91.75 352 ASP A C 1
ATOM 2667 O O . ASP A 1 352 ? 9.836 6.993 -26.123 1.00 91.75 352 ASP A O 1
ATOM 2671 N N . ILE A 1 353 ? 7.608 7.036 -25.862 1.00 92.62 353 ILE A N 1
ATOM 2672 C CA . ILE A 1 353 ? 7.293 6.064 -26.915 1.00 92.62 353 ILE A CA 1
ATOM 2673 C C . ILE A 1 353 ? 6.416 6.706 -28.005 1.00 92.62 353 ILE A C 1
ATOM 2675 O O . ILE A 1 353 ? 5.374 7.280 -27.700 1.00 92.62 353 ILE A O 1
ATOM 2679 N N . PRO A 1 354 ? 6.737 6.551 -29.306 1.00 93.25 354 PRO A N 1
ATOM 2680 C CA . PRO A 1 354 ? 5.871 7.031 -30.382 1.00 93.25 354 PRO A CA 1
ATOM 2681 C C . PRO A 1 354 ? 4.471 6.395 -30.367 1.00 93.25 354 PRO A C 1
ATOM 2683 O O . PRO A 1 354 ? 4.327 5.186 -30.195 1.00 93.25 354 PRO A O 1
ATOM 2686 N N . ASN A 1 355 ? 3.439 7.176 -30.707 1.00 90.38 355 ASN A N 1
ATOM 2687 C CA . ASN A 1 355 ? 2.039 6.714 -30.765 1.00 90.38 355 ASN A CA 1
ATOM 2688 C C . ASN A 1 355 ? 1.775 5.546 -31.737 1.00 90.38 355 ASN A C 1
ATOM 2690 O O . ASN A 1 355 ? 0.719 4.923 -31.671 1.00 90.38 355 ASN A O 1
ATOM 2694 N N . SER A 1 356 ? 2.700 5.247 -32.655 1.00 93.44 356 SER A N 1
ATOM 2695 C CA . SER A 1 356 ? 2.608 4.081 -33.543 1.00 93.44 356 SER A CA 1
ATOM 2696 C C . SER A 1 356 ? 2.856 2.751 -32.827 1.00 93.44 356 SER A C 1
ATOM 2698 O O . SER A 1 356 ? 2.560 1.697 -33.386 1.00 93.44 356 SER A O 1
ATOM 2700 N N . VAL A 1 357 ? 3.430 2.777 -31.622 1.00 95.94 357 VAL A N 1
ATOM 2701 C CA . VAL A 1 357 ? 3.698 1.577 -30.829 1.00 95.94 357 VAL A CA 1
ATOM 2702 C C . VAL A 1 357 ? 2.441 1.193 -30.040 1.00 95.94 357 VAL A C 1
ATOM 2704 O O . VAL A 1 357 ? 1.886 2.025 -29.310 1.00 95.94 357 VAL A O 1
ATOM 2707 N N . PRO A 1 358 ? 1.968 -0.062 -30.152 1.00 94.88 358 PRO A N 1
ATOM 2708 C CA . PRO A 1 358 ? 0.770 -0.504 -29.447 1.00 94.88 358 PRO A CA 1
ATOM 2709 C C . PRO A 1 358 ? 0.957 -0.447 -27.927 1.00 94.88 358 PRO A C 1
ATOM 2711 O O . PRO A 1 358 ? 2.069 -0.584 -27.421 1.00 94.88 358 PRO A O 1
ATOM 2714 N N . PHE A 1 359 ? -0.138 -0.231 -27.199 1.00 95.44 359 PHE A N 1
ATOM 2715 C CA . PHE A 1 359 ? -0.179 -0.393 -25.743 1.00 95.44 359 PHE A CA 1
ATOM 2716 C C . PHE A 1 359 ? -0.248 -1.890 -25.435 1.00 95.44 359 PHE A C 1
ATOM 2718 O O . PHE A 1 359 ? -1.111 -2.580 -25.978 1.00 95.44 359 PHE A O 1
ATOM 2725 N N . LEU A 1 360 ? 0.687 -2.404 -24.637 1.00 97.12 360 LEU A N 1
ATOM 2726 C CA . LEU A 1 360 ? 0.830 -3.840 -24.374 1.00 97.12 360 LEU A CA 1
ATOM 2727 C C . LEU A 1 360 ? 0.447 -4.238 -22.949 1.00 97.12 360 LEU A C 1
ATOM 2729 O O . LEU A 1 360 ? 0.302 -5.435 -22.682 1.00 97.12 360 LEU A O 1
ATOM 2733 N N . ALA A 1 361 ? 0.330 -3.271 -22.043 1.00 94.94 361 ALA A N 1
ATOM 2734 C CA . ALA A 1 361 ? -0.108 -3.505 -20.676 1.00 94.94 361 ALA A CA 1
ATOM 2735 C C . ALA A 1 361 ? -1.635 -3.334 -20.520 1.00 94.94 361 ALA A C 1
ATOM 2737 O O . ALA A 1 361 ? -2.334 -2.968 -21.465 1.00 94.94 361 ALA A O 1
ATOM 2738 N N . ASP A 1 362 ? -2.176 -3.620 -19.336 1.00 91.56 362 ASP A N 1
ATOM 2739 C CA . ASP A 1 362 ? -3.600 -3.399 -19.063 1.00 91.56 362 ASP A CA 1
ATOM 2740 C C . ASP A 1 362 ? -3.900 -1.892 -19.020 1.00 91.56 362 ASP A C 1
ATOM 2742 O O . ASP A 1 362 ? -3.377 -1.168 -18.175 1.00 91.56 362 ASP A O 1
ATOM 2746 N N . THR A 1 363 ? -4.739 -1.408 -19.938 1.00 89.81 363 THR A N 1
ATOM 2747 C CA . THR A 1 363 ? -5.039 0.025 -20.084 1.00 89.81 363 THR A CA 1
ATOM 2748 C C . THR A 1 363 ? -5.879 0.599 -18.948 1.00 89.81 363 THR A C 1
ATOM 2750 O O . THR A 1 363 ? -5.885 1.813 -18.759 1.00 89.81 363 THR A O 1
ATOM 2753 N N . GLN A 1 364 ? -6.630 -0.238 -18.228 1.00 86.62 364 GLN A N 1
ATOM 2754 C CA . GLN A 1 364 ? -7.394 0.210 -17.071 1.00 86.62 364 GLN A CA 1
ATOM 2755 C C . GLN A 1 364 ? -6.458 0.392 -15.878 1.00 86.62 364 GLN A C 1
ATOM 2757 O O . GLN A 1 364 ? -6.520 1.425 -15.218 1.00 86.62 364 GLN A O 1
ATOM 2762 N N . ILE A 1 365 ? -5.557 -0.568 -15.647 1.00 86.31 365 ILE A N 1
ATOM 2763 C CA . ILE A 1 365 ? -4.585 -0.505 -14.548 1.00 86.31 365 ILE A CA 1
ATOM 2764 C C . ILE A 1 365 ? -3.547 0.593 -14.778 1.00 86.31 365 ILE A C 1
ATOM 2766 O O . ILE A 1 365 ? -3.257 1.371 -13.877 1.00 86.31 365 ILE A O 1
ATOM 2770 N N . ALA A 1 366 ? -3.024 0.688 -15.997 1.00 90.38 366 ALA A N 1
ATOM 2771 C CA . ALA A 1 366 ? -2.033 1.683 -16.388 1.00 90.38 366 ALA A CA 1
ATOM 2772 C C . ALA A 1 366 ? -2.649 3.045 -16.729 1.00 90.38 366 ALA A C 1
ATOM 2774 O O . ALA A 1 366 ? -2.035 3.861 -17.419 1.00 90.38 366 ALA A O 1
ATOM 2775 N N . ARG A 1 367 ? -3.908 3.287 -16.352 1.00 87.50 367 ARG A N 1
ATOM 2776 C CA . ARG A 1 367 ? -4.576 4.534 -16.707 1.00 87.50 367 ARG A CA 1
ATOM 2777 C C . ARG A 1 367 ? -3.835 5.728 -16.116 1.00 87.50 367 ARG A C 1
ATOM 2779 O O . ARG A 1 367 ? -3.552 6.682 -16.844 1.00 87.50 367 ARG A O 1
ATOM 2786 N N . VAL A 1 368 ? -3.513 5.624 -14.830 1.00 86.62 368 VAL A N 1
ATOM 2787 C CA . VAL A 1 368 ? -2.627 6.529 -14.101 1.00 86.62 368 VAL A CA 1
ATOM 2788 C C . VAL A 1 368 ? -1.213 5.973 -14.168 1.00 86.62 368 VAL A C 1
ATOM 2790 O O . VAL A 1 368 ? -1.002 4.761 -14.202 1.00 86.62 368 VAL A O 1
ATOM 2793 N N . SER A 1 369 ? -0.247 6.874 -14.242 1.00 90.88 369 SER A N 1
ATOM 2794 C CA . SER A 1 369 ? 1.163 6.532 -14.262 1.00 90.88 369 SER A CA 1
ATOM 2795 C C . SER A 1 369 ? 1.638 6.127 -12.866 1.00 90.88 369 SER A C 1
ATOM 2797 O O . SER A 1 369 ? 1.235 6.721 -11.869 1.00 90.88 369 SER A O 1
ATOM 2799 N N . LEU A 1 370 ? 2.539 5.150 -12.757 1.00 94.75 370 LEU A N 1
ATOM 2800 C CA . LEU A 1 370 ? 3.158 4.853 -11.460 1.00 94.75 370 LEU A CA 1
ATOM 2801 C C . LEU A 1 370 ? 4.083 6.003 -11.013 1.00 94.75 370 LEU A C 1
ATOM 2803 O O . LEU A 1 370 ? 4.164 6.315 -9.823 1.00 94.75 370 LEU A O 1
ATOM 2807 N N . LEU A 1 371 ? 4.757 6.654 -11.968 1.00 95.44 371 LEU A N 1
ATOM 2808 C CA . LEU A 1 371 ? 5.600 7.828 -11.743 1.00 95.44 371 LEU A CA 1
ATOM 2809 C C . LEU A 1 371 ? 4.927 9.100 -12.248 1.00 95.44 371 LEU A C 1
ATOM 2811 O O . LEU A 1 371 ? 4.272 9.108 -13.285 1.00 95.44 371 LEU A O 1
ATOM 2815 N N . THR A 1 372 ? 5.123 10.214 -11.547 1.00 91.56 372 THR A N 1
ATOM 2816 C CA . THR A 1 372 ? 4.688 11.515 -12.061 1.00 91.56 372 THR A CA 1
ATOM 2817 C C . THR A 1 372 ? 5.564 11.923 -13.237 1.00 91.56 372 THR A C 1
ATOM 2819 O O . THR A 1 372 ? 6.767 12.142 -13.086 1.00 91.56 372 THR A O 1
ATOM 2822 N N . VAL A 1 373 ? 4.947 12.085 -14.405 1.00 85.50 373 VAL A N 1
ATOM 2823 C CA . VAL A 1 373 ? 5.610 12.671 -15.572 1.00 85.50 373 VAL A CA 1
ATOM 2824 C C . VAL A 1 373 ? 5.730 14.181 -15.387 1.00 85.50 373 VAL A C 1
ATOM 2826 O O . VAL A 1 373 ? 4.831 14.810 -14.829 1.00 85.50 373 VAL A O 1
ATOM 2829 N N . ASP A 1 374 ? 6.840 14.761 -15.856 1.00 82.31 374 ASP A N 1
ATOM 2830 C CA . ASP A 1 374 ? 7.094 16.206 -15.827 1.00 82.31 374 ASP A CA 1
ATOM 2831 C C . ASP A 1 374 ? 5.847 16.989 -16.282 1.00 82.31 374 ASP A C 1
ATOM 2833 O O . ASP A 1 374 ? 5.417 16.810 -17.427 1.00 82.31 374 ASP A O 1
ATOM 2837 N N . PRO A 1 375 ? 5.276 17.871 -15.436 1.00 79.88 375 PRO A N 1
ATOM 2838 C CA . PRO A 1 375 ? 4.103 18.667 -15.784 1.00 79.88 375 PRO A CA 1
ATOM 2839 C C . PRO A 1 375 ? 4.231 19.439 -17.103 1.00 79.88 375 PRO A C 1
ATOM 2841 O O . PRO A 1 375 ? 3.233 19.650 -17.784 1.00 79.88 375 PRO A O 1
ATOM 2844 N N . ALA A 1 376 ? 5.446 19.829 -17.509 1.00 82.62 376 ALA A N 1
ATOM 2845 C CA . ALA A 1 376 ? 5.675 20.503 -18.789 1.00 82.62 376 ALA A CA 1
ATOM 2846 C C . ALA A 1 376 ? 5.480 19.589 -20.016 1.00 82.62 376 ALA A C 1
ATOM 2848 O O . ALA A 1 376 ? 5.326 20.086 -21.132 1.00 82.62 376 ALA A O 1
ATOM 2849 N N . LYS A 1 377 ? 5.509 18.267 -19.819 1.00 82.19 377 LYS A N 1
ATOM 2850 C CA . LYS A 1 377 ? 5.347 17.235 -20.854 1.00 82.19 377 LYS A CA 1
ATOM 2851 C C . LYS A 1 377 ? 4.011 16.493 -20.759 1.00 82.19 377 LYS A C 1
ATOM 2853 O O . LYS A 1 377 ? 3.707 15.686 -21.631 1.00 82.19 377 LYS A O 1
ATOM 2858 N N . GLN A 1 378 ? 3.226 16.749 -19.714 1.00 80.25 378 GLN A N 1
ATOM 2859 C CA . GLN A 1 378 ? 1.926 16.123 -19.506 1.00 80.25 378 GLN A CA 1
ATOM 2860 C C . GLN A 1 378 ? 0.913 16.540 -20.576 1.00 80.25 378 GLN A C 1
ATOM 2862 O O . GLN A 1 378 ? 0.817 17.713 -20.946 1.00 80.25 378 GLN A O 1
ATOM 2867 N N . SER A 1 379 ? 0.093 15.587 -21.019 1.00 71.19 379 SER A N 1
ATOM 2868 C CA . SER A 1 379 ? -1.032 15.857 -21.916 1.00 71.19 379 SER A CA 1
ATOM 2869 C C . SER A 1 379 ? -2.260 15.041 -21.496 1.00 71.19 379 SER A C 1
ATOM 2871 O O . SER A 1 379 ? -2.214 13.814 -21.558 1.00 71.19 379 SER A O 1
ATOM 2873 N N . PRO A 1 380 ? -3.368 15.682 -21.082 1.00 73.94 380 PRO A N 1
ATOM 2874 C CA . PRO A 1 380 ? -3.542 17.126 -20.893 1.00 73.94 380 PRO A CA 1
ATOM 2875 C C . PRO A 1 380 ? -2.727 17.663 -19.692 1.00 73.94 380 PRO A C 1
ATOM 2877 O O . PRO A 1 380 ? -2.458 16.916 -18.752 1.00 73.94 380 PRO A O 1
ATOM 2880 N N . PRO A 1 381 ? -2.374 18.963 -19.670 1.00 61.19 381 PRO A N 1
ATOM 2881 C CA . PRO A 1 381 ? -1.524 19.568 -18.632 1.00 61.19 381 PRO A CA 1
ATOM 2882 C C . PRO A 1 381 ? -2.276 19.885 -17.320 1.00 61.19 381 PRO A C 1
ATOM 2884 O O . PRO A 1 381 ? -1.897 20.797 -16.586 1.00 61.19 381 PRO A O 1
ATOM 2887 N N . TYR A 1 382 ? -3.397 19.210 -17.041 1.00 65.00 382 TYR A N 1
ATOM 2888 C CA . TYR A 1 382 ? -4.292 19.559 -15.936 1.00 65.00 382 TYR A CA 1
ATOM 2889 C C . TYR A 1 382 ? -4.524 18.384 -14.988 1.00 65.00 382 TYR A C 1
ATOM 2891 O O . TYR A 1 382 ? -5.022 17.342 -15.406 1.00 65.00 382 TYR A O 1
ATOM 2899 N N . PHE A 1 383 ? -4.262 18.598 -13.694 1.00 67.94 383 PHE A N 1
ATOM 2900 C CA . PHE A 1 383 ? -4.322 17.565 -12.652 1.00 67.94 383 PHE A CA 1
ATOM 2901 C C . PHE A 1 383 ? -5.655 16.812 -12.548 1.00 67.94 383 PHE A C 1
ATOM 2903 O O . PHE A 1 383 ? -5.646 15.630 -12.234 1.00 67.94 383 PHE A O 1
ATOM 2910 N N . SER A 1 384 ? -6.798 17.444 -12.847 1.00 69.31 384 SER A N 1
ATOM 2911 C CA . SER A 1 384 ? -8.086 16.718 -12.815 1.00 69.31 384 SER A CA 1
ATOM 2912 C C . SER A 1 384 ? -8.270 15.744 -13.984 1.00 69.31 384 SER A C 1
ATOM 2914 O O . SER A 1 384 ? -9.217 14.968 -14.000 1.00 69.31 384 SER A O 1
ATOM 2916 N N . GLN A 1 385 ? -7.418 15.819 -15.005 1.00 72.88 385 GLN A N 1
ATOM 2917 C CA . GLN A 1 385 ? -7.454 14.932 -16.165 1.00 72.88 385 GLN A CA 1
ATOM 2918 C C . GLN A 1 385 ? -6.205 14.050 -16.240 1.00 72.88 385 GLN A C 1
ATOM 2920 O O . GLN A 1 385 ? -6.268 13.004 -16.872 1.00 72.88 385 GLN A O 1
ATOM 2925 N N . ASN A 1 386 ? -5.110 14.458 -15.593 1.00 76.38 386 ASN A N 1
ATOM 2926 C CA . ASN A 1 386 ? -3.836 13.753 -15.518 1.00 76.38 386 ASN A CA 1
ATOM 2927 C C . ASN A 1 386 ? -3.236 13.949 -14.109 1.00 76.38 386 ASN A C 1
ATOM 2929 O O . ASN A 1 386 ? -2.530 14.933 -13.871 1.00 76.38 386 ASN A O 1
ATOM 2933 N N . PRO A 1 387 ? -3.616 13.100 -13.142 1.00 81.44 387 PRO A N 1
ATOM 2934 C CA . PRO A 1 387 ? -3.233 13.266 -11.746 1.00 81.44 387 PRO A CA 1
ATOM 2935 C C . PRO A 1 387 ? -1.733 12.983 -11.554 1.00 81.44 387 PRO A C 1
ATOM 2937 O O . PRO A 1 387 ? -1.084 12.453 -12.459 1.00 81.44 387 PRO A O 1
ATOM 2940 N N . PRO A 1 388 ? -1.154 13.327 -10.386 1.00 87.62 388 PRO A N 1
ATOM 2941 C CA . PRO A 1 388 ? 0.178 12.849 -10.025 1.00 87.62 388 PRO A CA 1
ATOM 2942 C C . PRO A 1 388 ? 0.249 11.324 -10.131 1.00 87.62 388 PRO A C 1
ATOM 2944 O O . PRO A 1 388 ? -0.754 10.644 -9.904 1.00 87.62 388 PRO A O 1
ATOM 2947 N N . GLY A 1 389 ? 1.435 10.801 -10.439 1.00 90.94 389 GLY A N 1
ATOM 2948 C CA . GLY A 1 389 ? 1.626 9.359 -10.484 1.00 90.94 389 GLY A CA 1
ATOM 2949 C C . GLY A 1 389 ? 1.434 8.728 -9.108 1.00 90.94 389 GLY A C 1
ATOM 2950 O O . GLY A 1 389 ? 1.601 9.397 -8.082 1.00 90.94 389 GLY A O 1
ATOM 2951 N N . ASP A 1 390 ? 1.098 7.442 -9.079 1.00 92.12 390 ASP A N 1
ATOM 2952 C CA . ASP A 1 390 ? 0.619 6.769 -7.869 1.00 92.12 390 ASP A CA 1
ATOM 2953 C C . ASP A 1 390 ? 1.595 6.881 -6.682 1.00 92.12 390 ASP A C 1
ATOM 2955 O O . ASP A 1 390 ? 1.161 7.025 -5.540 1.00 92.12 390 ASP A O 1
ATOM 2959 N N . VAL A 1 391 ? 2.914 6.888 -6.922 1.00 95.50 391 VAL A N 1
ATOM 2960 C CA . VAL A 1 391 ? 3.924 7.064 -5.858 1.00 95.50 391 VAL A CA 1
ATOM 2961 C C . VAL A 1 391 ? 3.818 8.439 -5.187 1.00 95.50 391 VAL A C 1
ATOM 2963 O O . VAL A 1 391 ? 3.772 8.528 -3.956 1.00 95.50 391 VAL A O 1
ATOM 2966 N N . ASP A 1 392 ? 3.747 9.513 -5.975 1.00 93.38 392 ASP A N 1
ATOM 2967 C CA . ASP A 1 392 ? 3.636 10.875 -5.440 1.00 93.38 392 ASP A CA 1
ATOM 2968 C C . ASP A 1 392 ? 2.244 11.110 -4.852 1.00 93.38 392 ASP A C 1
ATOM 2970 O O . ASP A 1 392 ? 2.101 11.759 -3.815 1.00 93.38 392 ASP A O 1
ATOM 2974 N N . HIS A 1 393 ? 1.209 10.538 -5.468 1.00 91.69 393 HIS A N 1
ATOM 2975 C CA . HIS A 1 393 ? -0.152 10.611 -4.957 1.00 91.69 393 HIS A CA 1
ATOM 2976 C C . HIS A 1 393 ? -0.260 9.931 -3.583 1.00 91.69 393 HIS A C 1
ATOM 2978 O O . HIS A 1 393 ? -0.808 10.500 -2.636 1.00 91.69 393 HIS A O 1
ATOM 2984 N N . MET A 1 394 ? 0.386 8.778 -3.406 1.00 93.88 394 MET A N 1
ATOM 2985 C CA . MET A 1 394 ? 0.468 8.095 -2.119 1.00 93.88 394 MET A CA 1
ATOM 2986 C C . MET A 1 394 ? 1.214 8.941 -1.089 1.00 93.88 394 MET A C 1
ATOM 2988 O O . MET A 1 394 ? 0.780 9.061 0.061 1.00 93.88 394 MET A O 1
ATOM 2992 N N . GLN A 1 395 ? 2.303 9.588 -1.509 1.00 95.62 395 GLN A N 1
ATOM 2993 C CA . GLN A 1 395 ? 3.063 10.498 -0.662 1.00 95.62 395 GLN A CA 1
ATOM 2994 C C . GLN A 1 395 ? 2.211 11.684 -0.184 1.00 95.62 395 GLN A C 1
ATOM 2996 O O . GLN A 1 395 ? 2.354 12.097 0.970 1.00 95.62 395 GLN A O 1
ATOM 3001 N N . LEU A 1 396 ? 1.293 12.198 -1.012 1.00 93.25 396 LEU A N 1
ATOM 3002 C CA . LEU A 1 396 ? 0.348 13.246 -0.614 1.00 93.25 396 LEU A CA 1
ATOM 3003 C C . LEU A 1 396 ? -0.564 12.773 0.526 1.00 93.25 396 LEU A C 1
ATOM 3005 O O . LEU A 1 396 ? -0.611 13.438 1.564 1.00 93.25 396 LEU A O 1
ATOM 3009 N N . HIS A 1 397 ? -1.231 11.620 0.392 1.00 94.00 397 HIS A N 1
ATOM 3010 C CA . HIS A 1 397 ? -2.118 11.095 1.444 1.00 94.00 397 HIS A CA 1
ATOM 3011 C C . HIS A 1 397 ? -1.368 10.828 2.745 1.00 94.00 397 HIS A C 1
ATOM 3013 O O . HIS A 1 397 ? -1.771 11.308 3.806 1.00 94.00 397 HIS A O 1
ATOM 3019 N N . VAL A 1 398 ? -0.241 10.115 2.680 1.00 96.88 398 VAL A N 1
ATOM 3020 C CA . VAL A 1 398 ? 0.566 9.804 3.868 1.00 96.88 398 VAL A CA 1
ATOM 3021 C C . VAL A 1 398 ? 1.117 11.088 4.499 1.00 96.88 398 VAL A C 1
ATOM 3023 O O . VAL A 1 398 ? 1.158 11.221 5.724 1.00 96.88 398 VAL A O 1
ATOM 3026 N N . GLY A 1 399 ? 1.483 12.072 3.675 1.00 96.38 399 GLY A N 1
ATOM 3027 C CA . GLY A 1 399 ? 1.922 13.390 4.116 1.00 96.38 399 GLY A CA 1
ATOM 3028 C C . GLY A 1 399 ? 0.840 14.153 4.878 1.00 96.38 399 GLY A C 1
ATOM 3029 O O . GLY A 1 399 ? 1.160 14.823 5.859 1.00 96.38 399 GLY A O 1
ATOM 3030 N N . GLN A 1 400 ? -0.430 14.036 4.479 1.00 95.12 400 GLN A N 1
ATOM 3031 C CA . GLN A 1 400 ? -1.547 14.611 5.234 1.00 95.12 400 GLN A CA 1
ATOM 3032 C C . GLN A 1 400 ? -1.830 13.833 6.519 1.00 95.12 400 GLN A C 1
ATOM 3034 O O . GLN A 1 400 ? -1.962 14.452 7.576 1.00 95.12 400 GLN A O 1
ATOM 3039 N N . VAL A 1 401 ? -1.812 12.494 6.479 1.00 96.12 401 VAL A N 1
ATOM 3040 C CA . VAL A 1 401 ? -1.926 11.658 7.688 1.00 96.12 401 VAL A CA 1
ATOM 3041 C C . VAL A 1 401 ? -0.895 12.096 8.728 1.00 96.12 401 VAL A C 1
ATOM 3043 O O . VAL A 1 401 ? -1.260 12.361 9.870 1.00 96.12 401 VAL A O 1
ATOM 3046 N N . ALA A 1 402 ? 0.369 12.279 8.335 1.00 96.19 402 ALA A N 1
ATOM 3047 C CA . ALA A 1 402 ? 1.453 12.687 9.231 1.00 96.19 402 ALA A CA 1
ATOM 3048 C C . ALA A 1 402 ? 1.235 14.044 9.937 1.00 96.19 402 ALA A C 1
ATOM 3050 O O . ALA A 1 402 ? 1.865 14.294 10.970 1.00 96.19 402 ALA A O 1
ATOM 3051 N N . LYS A 1 403 ? 0.358 14.910 9.409 1.00 95.56 403 LYS A N 1
ATOM 3052 C CA . LYS A 1 403 ? 0.003 16.213 9.999 1.00 95.56 403 LYS A CA 1
ATOM 3053 C C . LYS A 1 403 ? -1.169 16.142 10.979 1.00 95.56 403 LYS A C 1
ATOM 3055 O O . LYS A 1 403 ? -1.417 17.129 11.673 1.00 95.56 403 LYS A O 1
ATOM 3060 N N . ALA A 1 404 ? -1.890 15.023 11.052 1.00 95.38 404 ALA A N 1
ATOM 3061 C CA . ALA A 1 404 ? -3.021 14.891 11.961 1.00 95.38 404 ALA A CA 1
ATOM 3062 C C . ALA A 1 404 ? -2.584 15.017 13.432 1.00 95.38 404 ALA A C 1
ATOM 3064 O O . ALA A 1 404 ? -1.540 14.514 13.870 1.00 95.38 404 ALA A O 1
ATOM 3065 N N . THR A 1 405 ? -3.392 15.740 14.203 1.00 95.00 405 THR A N 1
ATOM 3066 C CA . THR A 1 405 ? -3.073 16.131 15.583 1.00 95.00 405 THR A CA 1
ATOM 3067 C C . THR A 1 405 ? -3.377 15.029 16.594 1.00 95.00 405 THR A C 1
ATOM 3069 O O . THR A 1 405 ? -2.786 15.008 17.672 1.00 95.00 405 THR A O 1
ATOM 3072 N N . ASP A 1 406 ? -4.240 14.086 16.230 1.00 94.19 406 ASP A N 1
ATOM 3073 C CA . ASP A 1 406 ? -4.732 12.982 17.051 1.00 94.19 406 ASP A CA 1
ATOM 3074 C C . ASP A 1 406 ? -4.096 11.620 16.706 1.00 94.19 406 ASP A C 1
ATOM 3076 O O . ASP A 1 406 ? -4.544 10.587 17.199 1.00 94.19 406 ASP A O 1
ATOM 3080 N N . LEU A 1 407 ? -3.008 11.597 15.919 1.00 94.31 407 LEU A N 1
ATOM 3081 C CA . LEU A 1 407 ? -2.219 10.378 15.697 1.00 94.31 407 LEU A CA 1
ATOM 3082 C C . LEU A 1 407 ? -1.565 9.862 16.985 1.00 94.31 407 LEU A C 1
ATOM 3084 O O . LEU A 1 407 ? -0.943 10.630 17.735 1.00 94.31 407 LEU A O 1
ATOM 3088 N N . THR A 1 408 ? -1.549 8.535 17.152 1.00 91.31 408 THR A N 1
ATOM 3089 C CA . THR A 1 408 ? -0.657 7.896 18.130 1.00 91.31 408 THR A CA 1
ATOM 3090 C C . THR A 1 408 ? 0.818 8.096 17.737 1.00 91.31 408 THR A C 1
ATOM 3092 O O . THR A 1 408 ? 1.129 8.351 16.565 1.00 91.31 408 THR A O 1
ATOM 3095 N N . PRO A 1 409 ? 1.767 7.996 18.689 1.00 91.00 409 PRO A N 1
ATOM 3096 C CA . PRO A 1 409 ? 3.196 8.046 18.378 1.00 91.00 409 PRO A CA 1
ATOM 3097 C C . PRO A 1 409 ? 3.623 7.018 17.320 1.00 91.00 409 PRO A C 1
ATOM 3099 O O . PRO A 1 409 ? 4.388 7.354 16.418 1.00 91.00 409 PRO A O 1
ATOM 3102 N N . GLU A 1 410 ? 3.082 5.803 17.390 1.00 90.19 410 GLU A N 1
ATOM 3103 C CA . GLU A 1 410 ? 3.390 4.694 16.484 1.00 90.19 410 GLU A CA 1
ATOM 3104 C C . GLU A 1 410 ? 2.877 4.980 15.069 1.00 90.19 410 GLU A C 1
ATOM 3106 O O . GLU A 1 410 ? 3.617 4.804 14.102 1.00 90.19 410 GLU A O 1
ATOM 3111 N N . MET A 1 411 ? 1.648 5.495 14.933 1.00 94.06 411 MET A N 1
ATOM 3112 C CA . MET A 1 411 ? 1.106 5.917 13.635 1.00 94.06 411 MET A CA 1
ATOM 3113 C C . MET A 1 411 ? 1.957 7.025 13.010 1.00 94.06 411 MET A C 1
ATOM 3115 O O . MET A 1 411 ? 2.243 6.987 11.815 1.00 94.06 411 MET A O 1
ATOM 3119 N N . ARG A 1 412 ? 2.414 7.996 13.816 1.00 95.12 412 ARG A N 1
ATOM 3120 C CA . ARG A 1 412 ? 3.282 9.083 13.340 1.00 95.12 412 ARG A CA 1
ATOM 3121 C C . ARG A 1 412 ? 4.635 8.557 12.866 1.00 95.12 412 ARG A C 1
ATOM 3123 O O . ARG A 1 412 ? 5.094 8.957 11.800 1.00 95.12 412 ARG A O 1
ATOM 3130 N N . GLN A 1 413 ? 5.260 7.660 13.629 1.00 95.00 413 GLN A N 1
ATOM 3131 C CA . GLN A 1 413 ? 6.511 7.017 13.225 1.00 95.00 413 GLN A CA 1
ATOM 3132 C C . GLN A 1 413 ? 6.331 6.234 11.920 1.00 95.00 413 GLN A C 1
ATOM 3134 O O . GLN A 1 413 ? 7.159 6.348 11.018 1.00 95.00 413 GLN A O 1
ATOM 3139 N N . ARG A 1 414 ? 5.231 5.487 11.798 1.00 95.81 414 ARG A N 1
ATOM 3140 C CA . ARG A 1 414 ? 4.928 4.699 10.604 1.00 95.81 414 ARG A CA 1
ATOM 3141 C C . ARG A 1 414 ? 4.692 5.570 9.374 1.00 95.81 414 ARG A C 1
ATOM 3143 O O . ARG A 1 414 ? 5.271 5.296 8.331 1.00 95.81 414 ARG A O 1
ATOM 3150 N N . ALA A 1 415 ? 3.932 6.657 9.502 1.00 97.56 415 ALA A N 1
ATOM 3151 C CA . ALA A 1 415 ? 3.737 7.610 8.411 1.00 97.56 415 ALA A CA 1
ATOM 3152 C C . ALA A 1 415 ? 5.075 8.194 7.921 1.00 97.56 415 ALA A C 1
ATOM 3154 O O . ALA A 1 415 ? 5.321 8.246 6.720 1.00 97.56 415 ALA A O 1
ATOM 3155 N N . GLN A 1 416 ? 5.985 8.558 8.832 1.00 96.38 416 GLN A N 1
ATOM 3156 C CA . GLN A 1 416 ? 7.327 9.028 8.456 1.00 96.38 416 GLN A CA 1
ATOM 3157 C C . GLN A 1 416 ? 8.173 7.941 7.777 1.00 96.38 416 GLN A C 1
ATOM 3159 O O . GLN A 1 416 ? 8.913 8.232 6.833 1.00 96.38 416 GLN A O 1
ATOM 3164 N N . HIS A 1 417 ? 8.048 6.688 8.224 1.00 95.50 417 HIS A N 1
ATOM 3165 C CA . HIS A 1 417 ? 8.723 5.557 7.592 1.00 95.50 417 HIS A CA 1
ATOM 3166 C C . HIS A 1 417 ? 8.241 5.348 6.151 1.00 95.50 417 HIS A C 1
ATOM 3168 O O . HIS A 1 417 ? 9.067 5.250 5.247 1.00 95.50 417 HIS A O 1
ATOM 3174 N N . ILE A 1 418 ? 6.924 5.395 5.920 1.00 97.62 418 ILE A N 1
ATOM 3175 C CA . ILE A 1 418 ? 6.331 5.304 4.579 1.00 97.62 418 ILE A CA 1
ATOM 3176 C C . ILE A 1 418 ? 6.804 6.459 3.687 1.00 97.62 418 ILE A C 1
ATOM 3178 O O . ILE A 1 418 ? 7.223 6.219 2.561 1.00 97.62 418 ILE A O 1
ATOM 3182 N N . LEU A 1 419 ? 6.806 7.703 4.181 1.00 97.06 419 LEU A N 1
ATOM 3183 C CA . LEU A 1 419 ? 7.292 8.858 3.410 1.00 97.06 419 LEU A CA 1
ATOM 3184 C C . LEU A 1 419 ? 8.760 8.703 2.992 1.00 97.06 419 LEU A C 1
ATOM 3186 O O . LEU A 1 419 ? 9.122 9.006 1.856 1.00 97.06 419 LEU A O 1
ATOM 3190 N N . THR A 1 420 ? 9.600 8.199 3.899 1.00 93.38 420 THR A N 1
ATOM 3191 C CA . THR A 1 420 ? 11.008 7.907 3.598 1.00 93.38 420 THR A CA 1
ATOM 3192 C C . THR A 1 420 ? 11.114 6.802 2.548 1.00 93.38 420 THR A C 1
ATOM 3194 O O . THR A 1 420 ? 11.871 6.933 1.591 1.00 93.38 420 THR A O 1
ATOM 3197 N N . ALA A 1 421 ? 10.321 5.739 2.679 1.00 95.06 421 ALA A N 1
ATOM 3198 C CA . ALA A 1 421 ? 10.305 4.631 1.734 1.00 95.06 421 ALA A CA 1
ATOM 3199 C C . ALA A 1 421 ? 9.857 5.056 0.326 1.00 95.06 421 ALA A C 1
ATOM 3201 O O . ALA A 1 421 ? 10.510 4.707 -0.654 1.00 95.06 421 ALA A O 1
ATOM 3202 N N . LEU A 1 422 ? 8.798 5.865 0.215 1.00 97.25 422 LEU A N 1
ATOM 3203 C CA . LEU A 1 422 ? 8.310 6.393 -1.064 1.00 97.25 422 LEU A CA 1
ATOM 3204 C C . LEU A 1 422 ? 9.374 7.238 -1.775 1.00 97.25 422 LEU A C 1
ATOM 3206 O O . LEU A 1 422 ? 9.509 7.159 -2.995 1.00 97.25 422 LEU A O 1
ATOM 3210 N N . SER A 1 423 ? 10.207 7.962 -1.018 1.00 95.50 423 SER A N 1
ATOM 3211 C CA . SER A 1 423 ? 11.334 8.712 -1.585 1.00 95.50 423 SER A CA 1
ATOM 3212 C C . SER A 1 423 ? 12.439 7.829 -2.187 1.00 95.50 423 SER A C 1
ATOM 3214 O O . SER A 1 423 ? 13.198 8.307 -3.027 1.00 95.50 423 SER A O 1
ATOM 3216 N N . ASN A 1 424 ? 12.516 6.544 -1.810 1.00 96.62 424 ASN A N 1
ATOM 3217 C CA . ASN A 1 424 ? 13.397 5.579 -2.476 1.00 96.62 424 ASN A CA 1
ATOM 3218 C C . ASN A 1 424 ? 12.822 5.120 -3.824 1.00 96.62 424 ASN A C 1
ATOM 3220 O O . ASN A 1 424 ? 13.585 4.724 -4.704 1.00 96.62 424 ASN A O 1
ATOM 3224 N N . LEU A 1 425 ? 11.493 5.136 -3.988 1.00 97.19 425 LEU A N 1
ATOM 3225 C CA . LEU A 1 425 ? 10.826 4.674 -5.206 1.00 97.19 425 LEU A CA 1
ATOM 3226 C C . LEU A 1 425 ? 10.868 5.736 -6.308 1.00 97.19 425 LEU A C 1
ATOM 3228 O O . LEU A 1 425 ? 11.311 5.440 -7.419 1.00 97.19 425 LEU A O 1
ATOM 3232 N N . GLY A 1 426 ? 10.417 6.952 -5.990 1.00 92.69 426 GLY A N 1
ATOM 3233 C CA . GLY A 1 426 ? 10.232 8.051 -6.939 1.00 92.69 426 GLY A CA 1
ATOM 3234 C C . GLY A 1 426 ? 11.306 9.143 -6.883 1.00 92.69 426 GLY A C 1
ATOM 3235 O O . GLY A 1 426 ? 12.351 9.019 -6.245 1.00 92.69 426 GLY A O 1
ATOM 3236 N N . GLY A 1 427 ? 11.046 10.254 -7.576 1.00 88.94 427 GLY A N 1
ATOM 3237 C CA . GLY A 1 427 ? 11.971 11.384 -7.673 1.00 88.94 427 GLY A CA 1
ATOM 3238 C C . GLY A 1 427 ? 13.203 11.097 -8.540 1.00 88.94 427 GLY A C 1
ATOM 3239 O O . GLY A 1 427 ? 13.387 10.006 -9.071 1.00 88.94 427 GLY A O 1
ATOM 3240 N N . LYS A 1 428 ? 14.085 12.091 -8.696 1.00 85.56 428 LYS A N 1
ATOM 3241 C CA . LYS A 1 428 ? 15.186 12.055 -9.683 1.00 85.56 428 LYS A CA 1
ATOM 3242 C C . LYS A 1 428 ? 16.121 10.840 -9.561 1.00 85.56 428 LYS A C 1
ATOM 3244 O O . LYS A 1 428 ? 16.647 10.385 -10.568 1.00 85.56 428 LYS A O 1
ATOM 3249 N N . ASN A 1 429 ? 16.335 10.346 -8.342 1.00 88.19 429 ASN A N 1
ATOM 3250 C CA . ASN A 1 429 ? 17.247 9.234 -8.059 1.00 88.19 429 ASN A CA 1
ATOM 3251 C C . ASN A 1 429 ? 16.516 7.976 -7.553 1.00 88.19 429 ASN A C 1
ATOM 3253 O O . ASN A 1 429 ? 17.178 7.051 -7.082 1.00 88.19 429 ASN A O 1
ATOM 3257 N N . GLY A 1 430 ? 15.181 7.950 -7.618 1.00 96.62 430 GLY A N 1
ATOM 3258 C CA . GLY A 1 430 ? 14.373 6.825 -7.157 1.00 96.62 430 GLY A CA 1
ATOM 3259 C C . GLY A 1 430 ? 14.583 5.573 -7.996 1.00 96.62 430 GLY A C 1
ATOM 3260 O O . GLY A 1 430 ? 14.945 5.643 -9.172 1.00 96.62 430 GLY A O 1
ATOM 3261 N N . TRP A 1 431 ? 14.380 4.403 -7.402 1.00 98.56 431 TRP A N 1
ATOM 3262 C CA . TRP A 1 431 ? 14.588 3.131 -8.084 1.00 98.56 431 TRP A CA 1
ATOM 3263 C C . TRP A 1 431 ? 13.683 2.968 -9.306 1.00 98.56 431 TRP A C 1
ATOM 3265 O O . TRP A 1 431 ? 14.189 2.589 -10.357 1.00 98.56 431 TRP A O 1
ATOM 3275 N N . LEU A 1 432 ? 12.402 3.338 -9.220 1.00 98.62 432 LEU A N 1
ATOM 3276 C CA . LEU A 1 432 ? 11.490 3.272 -10.366 1.00 98.62 432 LEU A CA 1
ATOM 3277 C C . LEU A 1 432 ? 11.860 4.288 -11.453 1.00 98.62 432 LEU A C 1
ATOM 3279 O O . LEU A 1 432 ? 11.765 3.971 -12.632 1.00 98.62 432 LEU A O 1
ATOM 3283 N N . THR A 1 433 ? 12.361 5.468 -11.083 1.00 98.06 433 THR A N 1
ATOM 3284 C CA . THR A 1 433 ? 12.887 6.443 -12.054 1.00 98.06 433 THR A CA 1
ATOM 3285 C C . THR A 1 433 ? 14.108 5.900 -12.798 1.00 98.06 433 THR A C 1
ATOM 3287 O O . THR A 1 433 ? 14.270 6.150 -13.986 1.00 98.06 433 THR A O 1
ATOM 3290 N N . ASN A 1 434 ? 14.977 5.133 -12.131 1.00 98.50 434 ASN A N 1
ATOM 3291 C CA . ASN A 1 434 ? 16.095 4.476 -12.815 1.00 98.50 434 ASN A CA 1
ATOM 3292 C C . ASN A 1 434 ? 15.604 3.361 -13.751 1.00 98.50 434 ASN A C 1
ATOM 3294 O O . ASN A 1 434 ? 16.051 3.312 -14.890 1.00 98.50 434 ASN A O 1
ATOM 3298 N N . VAL A 1 435 ? 14.627 2.550 -13.319 1.00 98.81 435 VAL A N 1
ATOM 3299 C CA . VAL A 1 435 ? 13.978 1.555 -14.193 1.00 98.81 435 VAL A CA 1
ATOM 3300 C C . VAL A 1 435 ? 13.388 2.218 -15.439 1.00 98.81 435 VAL A C 1
ATOM 3302 O O . VAL A 1 435 ? 13.596 1.718 -16.541 1.00 98.81 435 VAL A O 1
ATOM 3305 N N . HIS A 1 436 ? 12.695 3.352 -15.279 1.00 98.44 436 HIS A N 1
ATOM 3306 C CA . HIS A 1 436 ? 12.180 4.151 -16.395 1.00 98.44 436 HIS A CA 1
ATOM 3307 C C . HIS A 1 436 ? 13.303 4.535 -17.365 1.00 98.44 436 HIS A C 1
ATOM 3309 O O . HIS A 1 436 ? 13.247 4.185 -18.542 1.00 98.44 436 HIS A O 1
ATOM 3315 N N . ASN A 1 437 ? 14.363 5.171 -16.859 1.00 98.06 437 ASN A N 1
ATOM 3316 C CA . ASN A 1 437 ? 15.487 5.627 -17.678 1.00 98.06 437 ASN A CA 1
ATOM 3317 C C . ASN A 1 437 ? 16.161 4.484 -18.454 1.00 98.06 437 ASN A C 1
ATOM 3319 O O . ASN A 1 437 ? 16.515 4.662 -19.624 1.00 98.06 437 ASN A O 1
ATOM 3323 N N . ASP A 1 438 ? 16.343 3.323 -17.821 1.00 98.75 438 ASP A N 1
ATOM 3324 C CA . ASP A 1 438 ? 16.920 2.144 -18.466 1.00 98.75 438 ASP A CA 1
ATOM 3325 C C . ASP A 1 438 ? 15.979 1.590 -19.540 1.00 98.75 438 ASP A C 1
ATOM 3327 O O . ASP A 1 438 ? 16.416 1.318 -20.660 1.00 98.75 438 ASP A O 1
ATOM 3331 N N . ALA A 1 439 ? 14.679 1.487 -19.242 1.00 98.56 439 ALA A N 1
ATOM 3332 C CA . ALA A 1 439 ? 13.672 1.014 -20.187 1.00 98.56 439 ALA A CA 1
ATOM 3333 C C . ALA A 1 439 ? 13.572 1.921 -21.424 1.00 98.56 439 ALA A C 1
ATOM 3335 O O . ALA A 1 439 ? 13.514 1.408 -22.542 1.00 98.56 439 ALA A O 1
ATOM 3336 N N . VAL A 1 440 ? 13.634 3.249 -21.264 1.00 98.25 440 VAL A N 1
ATOM 3337 C CA . VAL A 1 440 ? 13.673 4.200 -22.391 1.00 98.25 440 VAL A CA 1
ATOM 3338 C C . VAL A 1 440 ? 14.925 3.990 -23.246 1.00 98.25 440 VAL A C 1
ATOM 3340 O O . VAL A 1 440 ? 14.844 3.948 -24.477 1.00 98.25 440 VAL A O 1
ATOM 3343 N N . GLN A 1 441 ? 16.101 3.838 -22.631 1.00 98.38 441 GLN A N 1
ATOM 3344 C CA . GLN A 1 441 ? 17.341 3.600 -23.380 1.00 98.38 441 GLN A CA 1
ATOM 3345 C C . GLN A 1 441 ? 17.295 2.274 -24.141 1.00 98.38 441 GLN A C 1
ATOM 3347 O O . GLN A 1 441 ? 17.613 2.233 -25.330 1.00 98.38 441 GLN A O 1
ATOM 3352 N N . LEU A 1 442 ? 16.844 1.208 -23.485 1.00 98.56 442 LEU A N 1
ATOM 3353 C CA . LEU A 1 442 ? 16.705 -0.120 -24.072 1.00 98.56 442 LEU A CA 1
ATOM 3354 C C . LEU A 1 442 ? 15.665 -0.149 -25.200 1.00 98.56 442 LEU A C 1
ATOM 3356 O O . LEU A 1 442 ? 15.914 -0.742 -26.254 1.00 98.56 442 LEU A O 1
ATOM 3360 N N . PHE A 1 443 ? 14.536 0.543 -25.032 1.00 98.00 443 PHE A N 1
ATOM 3361 C CA . PHE A 1 443 ? 13.538 0.721 -26.082 1.00 98.00 443 PHE A CA 1
ATOM 3362 C C . PHE A 1 443 ? 14.148 1.408 -27.312 1.00 98.00 443 PHE A C 1
ATOM 3364 O O . PHE A 1 443 ? 14.032 0.888 -28.421 1.00 98.00 443 PHE A O 1
ATOM 3371 N N . ASN A 1 444 ? 14.896 2.496 -27.129 1.00 96.94 444 ASN A N 1
ATOM 3372 C CA . ASN A 1 444 ? 15.564 3.186 -28.236 1.00 96.94 444 ASN A CA 1
ATOM 3373 C C . ASN A 1 444 ? 16.642 2.321 -28.912 1.00 96.94 444 ASN A C 1
ATOM 3375 O O . ASN A 1 444 ? 16.732 2.294 -30.139 1.00 96.94 444 ASN A O 1
ATOM 3379 N N . MET A 1 445 ? 17.424 1.556 -28.141 1.00 97.06 445 MET A N 1
ATOM 3380 C CA . MET A 1 445 ? 18.384 0.592 -28.697 1.00 97.06 445 MET A CA 1
ATOM 3381 C C . MET A 1 445 ? 17.691 -0.499 -29.518 1.00 97.06 445 MET A C 1
ATOM 3383 O O . MET A 1 445 ? 18.266 -1.007 -30.477 1.00 97.06 445 MET A O 1
ATOM 3387 N N . SER A 1 446 ? 16.454 -0.859 -29.171 1.00 93.81 446 SER A N 1
ATOM 3388 C CA . SER A 1 446 ? 15.698 -1.909 -29.857 1.00 93.81 446 SER A CA 1
ATOM 3389 C C . SER A 1 446 ? 15.217 -1.531 -31.261 1.00 93.81 446 SER A C 1
ATOM 3391 O O . SER A 1 446 ? 14.880 -2.424 -32.035 1.00 93.81 446 SER A O 1
ATOM 3393 N N . GLU A 1 447 ? 15.278 -0.248 -31.634 1.00 89.88 447 GLU A N 1
ATOM 3394 C CA . GLU A 1 447 ? 15.125 0.199 -33.030 1.00 89.88 447 GLU A CA 1
ATOM 3395 C C . GLU A 1 447 ? 16.256 -0.335 -33.933 1.00 89.88 447 GLU A C 1
ATOM 3397 O O . GLU A 1 447 ? 16.107 -0.430 -35.151 1.00 89.88 447 GLU A O 1
ATOM 3402 N N . ASN A 1 448 ? 17.392 -0.728 -33.344 1.00 91.31 448 ASN A N 1
ATOM 3403 C CA . ASN A 1 448 ? 18.492 -1.391 -34.031 1.00 91.31 448 ASN A CA 1
ATOM 3404 C C . ASN A 1 448 ? 18.889 -2.683 -33.301 1.00 91.31 448 ASN A C 1
ATOM 3406 O O . ASN A 1 448 ? 19.654 -2.675 -32.338 1.00 91.31 448 ASN A O 1
ATOM 3410 N N . ALA A 1 449 ? 18.453 -3.828 -33.830 1.00 88.94 449 ALA A N 1
ATOM 3411 C CA . ALA A 1 449 ? 18.694 -5.149 -33.245 1.00 88.94 449 ALA A CA 1
ATOM 3412 C C . ALA A 1 449 ? 20.179 -5.482 -32.968 1.00 88.94 449 ALA A C 1
ATOM 3414 O O . ALA A 1 449 ? 20.474 -6.333 -32.130 1.00 88.94 449 ALA A O 1
ATOM 3415 N N . VAL A 1 450 ? 21.136 -4.841 -33.650 1.00 94.06 450 VAL A N 1
ATOM 3416 C CA . VAL A 1 450 ? 22.571 -5.029 -33.372 1.00 94.06 450 VAL A CA 1
ATOM 3417 C C . VAL A 1 450 ? 22.969 -4.372 -32.051 1.00 94.06 450 VAL A C 1
ATOM 3419 O O . VAL A 1 450 ? 23.800 -4.925 -31.331 1.00 94.06 450 VAL A O 1
ATOM 3422 N N . GLN A 1 451 ? 22.371 -3.225 -31.711 1.00 95.75 451 GLN A N 1
ATOM 3423 C CA . GLN A 1 451 ? 22.649 -2.508 -30.466 1.00 95.75 451 GLN A CA 1
ATOM 3424 C C . GLN A 1 451 ? 22.165 -3.291 -29.249 1.00 95.75 451 GLN A C 1
ATOM 3426 O O . GLN A 1 451 ? 22.917 -3.423 -28.286 1.00 95.75 451 GLN A O 1
ATOM 3431 N N . LEU A 1 452 ? 20.968 -3.886 -29.309 1.00 95.12 452 LEU A N 1
ATOM 3432 C CA . LEU A 1 452 ? 20.461 -4.712 -28.209 1.00 95.12 452 LEU A CA 1
ATOM 3433 C C . LEU A 1 452 ? 21.306 -5.956 -27.925 1.00 95.12 452 LEU A C 1
ATOM 3435 O O . LEU A 1 452 ? 21.264 -6.462 -26.814 1.00 95.12 452 LEU A O 1
ATOM 3439 N N . ARG A 1 453 ? 22.093 -6.448 -28.882 1.00 96.88 453 ARG A N 1
ATOM 3440 C CA . ARG A 1 453 ? 23.010 -7.578 -28.655 1.00 96.88 453 ARG A CA 1
ATOM 3441 C C . ARG A 1 453 ? 24.325 -7.173 -27.990 1.00 96.88 453 ARG A C 1
ATOM 3443 O O . ARG A 1 453 ? 25.113 -8.037 -27.617 1.00 96.88 453 ARG A O 1
ATOM 3450 N N . GLN A 1 454 ? 24.595 -5.873 -27.861 1.00 97.38 454 GLN A N 1
ATOM 3451 C CA . GLN A 1 454 ? 25.858 -5.395 -27.310 1.00 97.38 454 GLN A CA 1
ATOM 3452 C C . GLN A 1 454 ? 25.902 -5.539 -25.785 1.00 97.38 454 GLN A C 1
ATOM 3454 O O . GLN A 1 454 ? 24.874 -5.369 -25.128 1.00 97.38 454 GLN A O 1
ATOM 3459 N N . PRO A 1 455 ? 27.096 -5.723 -25.191 1.00 97.94 455 PRO A N 1
ATOM 3460 C CA . PRO A 1 455 ? 27.262 -5.782 -23.737 1.00 97.94 455 PRO A CA 1
ATOM 3461 C C . PRO A 1 455 ? 26.653 -4.595 -22.974 1.00 97.94 455 PRO A C 1
ATOM 3463 O O . PRO A 1 455 ? 26.206 -4.762 -21.844 1.00 97.94 455 PRO A O 1
ATOM 3466 N N . ALA A 1 456 ? 26.590 -3.410 -23.593 1.00 97.81 456 ALA A N 1
ATOM 3467 C CA . ALA A 1 456 ? 25.947 -2.233 -23.009 1.00 97.81 456 ALA A CA 1
ATOM 3468 C C . ALA A 1 456 ? 24.445 -2.441 -22.732 1.00 97.81 456 ALA A C 1
ATOM 3470 O O . ALA A 1 456 ? 23.960 -1.999 -21.696 1.00 97.81 456 ALA A O 1
ATOM 3471 N N . ALA A 1 457 ? 23.724 -3.159 -23.604 1.00 98.06 457 ALA A N 1
ATOM 3472 C CA . ALA A 1 457 ? 22.327 -3.521 -23.361 1.00 98.06 457 ALA A CA 1
ATOM 3473 C C . ALA A 1 457 ? 22.204 -4.489 -22.176 1.00 98.06 457 ALA A C 1
ATOM 3475 O O . ALA A 1 457 ? 21.328 -4.324 -21.336 1.00 98.06 457 ALA A O 1
ATOM 3476 N N . GLY A 1 458 ? 23.123 -5.457 -22.074 1.00 98.25 458 GLY A N 1
ATOM 3477 C CA . GLY A 1 458 ? 23.195 -6.371 -20.932 1.00 98.25 458 GLY A CA 1
ATOM 3478 C C . GLY A 1 458 ? 23.370 -5.634 -19.603 1.00 98.25 458 GLY A C 1
ATOM 3479 O O . GLY A 1 458 ? 22.657 -5.931 -18.652 1.00 98.25 458 GLY A O 1
ATOM 3480 N N . ALA A 1 459 ? 24.245 -4.623 -19.560 1.00 98.56 459 ALA A N 1
ATOM 3481 C CA . ALA A 1 459 ? 24.452 -3.804 -18.366 1.00 98.56 459 ALA A CA 1
ATOM 3482 C C . ALA A 1 459 ? 23.205 -2.992 -17.966 1.00 98.56 459 ALA A C 1
ATOM 3484 O O . ALA A 1 459 ? 22.908 -2.889 -16.779 1.00 98.56 459 ALA A O 1
ATOM 3485 N N . LEU A 1 460 ? 22.463 -2.449 -18.939 1.00 98.75 460 LEU A N 1
ATOM 3486 C CA . LEU A 1 460 ? 21.192 -1.759 -18.683 1.00 98.75 460 LEU A CA 1
ATOM 3487 C C . LEU A 1 460 ? 20.106 -2.727 -18.193 1.00 98.75 460 LEU A C 1
ATOM 3489 O O . LEU A 1 460 ? 19.375 -2.402 -17.268 1.00 98.75 460 LEU A O 1
ATOM 3493 N N . LEU A 1 461 ? 20.016 -3.931 -18.767 1.00 98.81 461 LEU A N 1
ATOM 3494 C CA . LEU A 1 461 ? 19.086 -4.965 -18.301 1.00 98.81 461 LEU A CA 1
ATOM 3495 C C . LEU A 1 461 ? 19.402 -5.398 -16.860 1.00 98.81 461 LEU A C 1
ATOM 3497 O O . LEU A 1 461 ? 18.489 -5.541 -16.048 1.00 98.81 461 LEU A O 1
ATOM 3501 N N . ASP A 1 462 ? 20.687 -5.578 -16.534 1.00 98.75 462 ASP A N 1
ATOM 3502 C CA . ASP A 1 462 ? 21.146 -5.890 -15.176 1.00 98.75 462 ASP A CA 1
ATOM 3503 C C . ASP A 1 462 ? 20.790 -4.772 -14.176 1.00 98.75 462 ASP A C 1
ATOM 3505 O O . ASP A 1 462 ? 20.326 -5.063 -13.065 1.00 98.75 462 ASP A O 1
ATOM 3509 N N . ASP A 1 463 ? 20.969 -3.497 -14.549 1.00 98.75 463 ASP A N 1
ATOM 3510 C CA . ASP A 1 463 ? 20.592 -2.374 -13.679 1.00 98.75 463 ASP A CA 1
ATOM 3511 C C . ASP A 1 463 ? 19.074 -2.275 -13.519 1.00 98.75 463 ASP A C 1
ATOM 3513 O O . ASP A 1 463 ? 18.596 -2.205 -12.386 1.00 98.75 463 ASP A O 1
ATOM 3517 N N . MET A 1 464 ? 18.316 -2.402 -14.612 1.00 98.81 464 MET A N 1
ATOM 3518 C CA . MET A 1 464 ? 16.856 -2.362 -14.599 1.00 98.81 464 MET A CA 1
ATOM 3519 C C . MET A 1 464 ? 16.276 -3.438 -13.668 1.00 98.81 464 MET A C 1
ATOM 3521 O O . MET A 1 464 ? 15.436 -3.128 -12.821 1.00 98.81 464 MET A O 1
ATOM 3525 N N . VAL A 1 465 ? 16.766 -4.684 -13.740 1.00 98.81 465 VAL A N 1
ATOM 3526 C CA . VAL A 1 465 ? 16.371 -5.763 -12.810 1.00 98.81 465 VAL A CA 1
ATOM 3527 C C . VAL A 1 465 ? 16.756 -5.430 -11.374 1.00 98.81 465 VAL A C 1
ATOM 3529 O O . VAL A 1 465 ? 15.950 -5.597 -10.456 1.00 98.81 465 VAL A O 1
ATOM 3532 N N . THR A 1 466 ? 17.975 -4.939 -11.158 1.00 98.69 466 THR A N 1
ATOM 3533 C CA . THR A 1 466 ? 18.466 -4.582 -9.822 1.00 98.69 466 THR A CA 1
ATOM 3534 C C . THR A 1 466 ? 17.597 -3.495 -9.187 1.00 98.69 466 THR A C 1
ATOM 3536 O O . THR A 1 466 ? 17.190 -3.611 -8.030 1.00 98.69 466 THR A O 1
ATOM 3539 N N . LYS A 1 467 ? 17.271 -2.443 -9.941 1.00 98.75 467 LYS A N 1
ATOM 3540 C CA . LYS A 1 467 ? 16.453 -1.318 -9.482 1.00 98.75 467 LYS A CA 1
ATOM 3541 C C . LYS A 1 467 ? 14.995 -1.717 -9.297 1.00 98.75 467 LYS A C 1
ATOM 3543 O O . LYS A 1 467 ? 14.420 -1.347 -8.278 1.00 98.75 467 LYS A O 1
ATOM 3548 N N . ALA A 1 468 ? 14.424 -2.525 -10.188 1.00 98.75 468 ALA A N 1
ATOM 3549 C CA . ALA A 1 468 ? 13.078 -3.064 -10.003 1.00 98.75 468 ALA A CA 1
ATOM 3550 C C . ALA A 1 468 ? 12.999 -3.961 -8.755 1.00 98.75 468 ALA A C 1
ATOM 3552 O O . ALA A 1 468 ? 12.045 -3.878 -7.984 1.00 98.75 468 ALA A O 1
ATOM 3553 N N . THR A 1 469 ? 14.046 -4.750 -8.491 1.00 98.38 469 THR A N 1
ATOM 3554 C CA . THR A 1 469 ? 14.147 -5.572 -7.277 1.00 98.38 469 THR A CA 1
ATOM 3555 C C . THR A 1 469 ? 14.181 -4.691 -6.032 1.00 98.38 469 THR A C 1
ATOM 3557 O O . THR A 1 469 ? 13.417 -4.920 -5.097 1.00 98.38 469 THR A O 1
ATOM 3560 N N . TYR A 1 470 ? 15.010 -3.642 -6.022 1.00 98.44 470 TYR A N 1
ATOM 3561 C CA . TYR A 1 470 ? 15.046 -2.699 -4.903 1.00 98.44 470 TYR A CA 1
ATOM 3562 C C . TYR A 1 470 ? 13.711 -1.974 -4.718 1.00 98.44 470 TYR A C 1
ATOM 3564 O O . TYR A 1 470 ? 13.226 -1.883 -3.594 1.00 98.44 470 TYR A O 1
ATOM 3572 N N . ALA A 1 471 ? 13.072 -1.532 -5.804 1.00 98.50 471 ALA A N 1
ATOM 3573 C CA . ALA A 1 471 ? 11.736 -0.947 -5.758 1.00 98.50 471 ALA A CA 1
ATOM 3574 C C . ALA A 1 471 ? 10.717 -1.891 -5.118 1.00 98.50 471 ALA A C 1
ATOM 3576 O O . ALA A 1 471 ? 9.901 -1.446 -4.314 1.00 98.50 471 ALA A O 1
ATOM 3577 N N . TYR A 1 472 ? 10.793 -3.189 -5.407 1.00 98.00 472 TYR A N 1
ATOM 3578 C CA . TYR A 1 472 ? 9.830 -4.151 -4.893 1.00 98.00 472 TYR A CA 1
ATOM 3579 C C . TYR A 1 472 ? 10.093 -4.558 -3.431 1.00 98.00 472 TYR A C 1
ATOM 3581 O O . TYR A 1 472 ? 9.221 -4.410 -2.569 1.00 98.00 472 TYR A O 1
ATOM 3589 N N . ILE A 1 473 ? 11.299 -5.044 -3.121 1.00 95.69 473 ILE A N 1
ATOM 3590 C CA . ILE A 1 473 ? 11.627 -5.643 -1.811 1.00 95.69 473 ILE A CA 1
ATOM 3591 C C . ILE A 1 473 ? 12.552 -4.797 -0.932 1.00 95.69 473 ILE A C 1
ATOM 3593 O O . ILE A 1 473 ? 12.733 -5.102 0.246 1.00 95.69 473 ILE A O 1
ATOM 3597 N N . GLY A 1 474 ? 13.120 -3.724 -1.472 1.00 95.62 474 GLY A N 1
ATOM 3598 C CA . GLY A 1 474 ? 14.107 -2.896 -0.794 1.00 95.62 474 GLY A CA 1
ATOM 3599 C C . GLY A 1 474 ? 15.552 -3.330 -1.033 1.00 95.62 474 GLY A C 1
ATOM 3600 O O . GLY A 1 474 ? 15.856 -4.258 -1.785 1.00 95.62 474 GLY A O 1
ATOM 3601 N N . LYS A 1 475 ? 16.472 -2.622 -0.376 1.00 95.44 475 LYS A N 1
ATOM 3602 C CA . LYS A 1 475 ? 17.920 -2.800 -0.513 1.00 95.44 475 LYS A CA 1
ATOM 3603 C C . LYS A 1 475 ? 18.591 -2.836 0.854 1.00 95.44 475 LYS A C 1
ATOM 3605 O O . LYS A 1 475 ? 18.497 -1.876 1.611 1.00 95.44 475 LYS A O 1
ATOM 3610 N N . LEU A 1 476 ? 19.341 -3.897 1.145 1.00 92.25 476 LEU A N 1
ATOM 3611 C CA . LEU A 1 476 ? 20.232 -3.925 2.304 1.00 92.25 476 LEU A CA 1
ATOM 3612 C C . LEU A 1 476 ? 21.448 -3.024 2.046 1.00 92.25 476 LEU A C 1
ATOM 3614 O O . LEU A 1 476 ? 22.182 -3.223 1.077 1.00 92.25 476 LEU A O 1
ATOM 3618 N N . ASP A 1 477 ? 21.682 -2.050 2.920 1.00 87.12 477 ASP A N 1
ATOM 3619 C CA . ASP A 1 477 ? 22.938 -1.310 2.963 1.00 87.12 477 ASP A CA 1
ATOM 3620 C C . ASP A 1 477 ? 23.978 -2.135 3.743 1.00 87.12 477 ASP A C 1
ATOM 3622 O O . ASP A 1 477 ? 23.838 -2.311 4.957 1.00 87.12 477 ASP A O 1
ATOM 3626 N N . PRO A 1 478 ? 25.039 -2.637 3.083 1.00 85.50 478 PRO A N 1
ATOM 3627 C CA . PRO A 1 478 ? 26.036 -3.486 3.728 1.00 85.50 478 PRO A CA 1
ATOM 3628 C C . PRO A 1 478 ? 26.905 -2.729 4.743 1.00 85.50 478 PRO A C 1
ATOM 3630 O O . PRO A 1 478 ? 27.559 -3.356 5.572 1.00 85.50 478 PRO A O 1
ATOM 3633 N N . THR A 1 479 ? 26.932 -1.394 4.690 1.00 90.38 479 THR A N 1
ATOM 3634 C CA . THR A 1 479 ? 27.734 -0.559 5.597 1.00 90.38 479 THR A CA 1
ATOM 3635 C C . THR A 1 479 ? 27.033 -0.370 6.933 1.00 90.38 479 THR A C 1
ATOM 3637 O O . THR A 1 479 ? 27.663 -0.415 7.988 1.00 90.38 479 THR A O 1
ATOM 3640 N N . THR A 1 480 ? 25.722 -0.143 6.887 1.00 90.88 480 THR A N 1
ATOM 3641 C CA . THR A 1 480 ? 24.900 0.120 8.076 1.00 90.88 480 THR A CA 1
ATOM 3642 C C . THR A 1 480 ? 24.166 -1.122 8.572 1.00 90.88 480 THR A C 1
ATOM 3644 O O . THR A 1 480 ? 23.670 -1.124 9.696 1.00 90.88 480 THR A O 1
ATOM 3647 N N . ASN A 1 481 ? 24.116 -2.181 7.757 1.00 89.44 481 ASN A N 1
ATOM 3648 C CA . ASN A 1 481 ? 23.288 -3.366 7.961 1.00 89.44 481 ASN A CA 1
ATOM 3649 C C . ASN A 1 481 ? 21.803 -3.010 8.170 1.00 89.44 481 ASN A C 1
ATOM 3651 O O . ASN A 1 481 ? 21.103 -3.641 8.962 1.00 89.44 481 ASN A O 1
ATOM 3655 N N . THR A 1 482 ? 21.338 -1.963 7.479 1.00 88.25 482 THR A N 1
ATOM 3656 C CA . THR A 1 482 ? 19.942 -1.510 7.503 1.00 88.25 482 THR A CA 1
ATOM 3657 C C . THR A 1 482 ? 19.302 -1.683 6.135 1.00 88.25 482 THR A C 1
ATOM 3659 O O . THR A 1 482 ? 19.961 -1.544 5.105 1.00 88.25 482 THR A O 1
ATOM 3662 N N . VAL A 1 483 ? 18.015 -2.023 6.112 1.00 89.88 483 VAL A N 1
ATOM 3663 C CA . VAL A 1 483 ? 17.261 -2.172 4.866 1.00 89.88 483 VAL A CA 1
ATOM 3664 C C . VAL A 1 483 ? 16.635 -0.830 4.510 1.00 89.88 483 VAL A C 1
ATOM 3666 O O . VAL A 1 483 ? 15.877 -0.269 5.296 1.00 89.88 483 VAL A O 1
ATOM 3669 N N . GLN A 1 484 ? 16.932 -0.331 3.314 1.00 94.12 484 GLN A N 1
ATOM 3670 C CA . GLN A 1 484 ? 16.137 0.705 2.671 1.00 94.12 484 GLN A CA 1
ATOM 3671 C C . GLN A 1 484 ? 14.859 0.047 2.138 1.00 94.12 484 GLN A C 1
ATOM 3673 O O . GLN A 1 484 ? 14.960 -0.861 1.309 1.00 94.12 484 GLN A O 1
ATOM 3678 N N . PRO A 1 485 ? 13.674 0.444 2.618 1.00 94.56 485 PRO A N 1
ATOM 3679 C CA . PRO A 1 485 ? 12.423 -0.224 2.276 1.00 94.56 485 PRO A CA 1
ATOM 3680 C C . PRO A 1 485 ? 12.008 0.023 0.820 1.00 94.56 485 PRO A C 1
ATOM 3682 O O . PRO A 1 485 ? 12.147 1.139 0.317 1.00 94.56 485 PRO A O 1
ATOM 3685 N N . GLY A 1 486 ? 11.472 -1.025 0.185 1.00 95.88 486 GLY A N 1
ATOM 3686 C CA . GLY A 1 486 ? 10.726 -0.965 -1.077 1.00 95.88 486 GLY A CA 1
ATOM 3687 C C . GLY A 1 486 ? 9.213 -1.060 -0.855 1.00 95.88 486 GLY A C 1
ATOM 3688 O O . GLY A 1 486 ? 8.728 -0.993 0.279 1.00 95.88 486 GLY A O 1
ATOM 3689 N N . VAL A 1 487 ? 8.455 -1.255 -1.935 1.00 96.81 487 VAL A N 1
ATOM 3690 C CA . VAL A 1 487 ? 6.986 -1.230 -1.922 1.00 96.81 487 VAL A CA 1
ATOM 3691 C C . VAL A 1 487 ? 6.362 -2.310 -1.041 1.00 96.81 487 VAL A C 1
ATOM 3693 O O . VAL A 1 487 ? 5.311 -2.079 -0.461 1.00 96.81 487 VAL A O 1
ATOM 3696 N N . THR A 1 488 ? 7.016 -3.460 -0.862 1.00 94.06 488 THR A N 1
ATOM 3697 C CA . THR A 1 488 ? 6.516 -4.517 0.034 1.00 94.06 488 THR A CA 1
ATOM 3698 C C . THR A 1 488 ? 6.414 -4.021 1.477 1.00 94.06 488 THR A C 1
ATOM 3700 O O . THR A 1 488 ? 5.425 -4.276 2.164 1.00 94.06 488 THR A O 1
ATOM 3703 N N . GLN A 1 489 ? 7.415 -3.262 1.932 1.00 94.50 489 GLN A N 1
ATOM 3704 C CA . GLN A 1 489 ? 7.403 -2.678 3.269 1.00 94.50 489 GLN A CA 1
ATOM 3705 C C . GLN A 1 489 ? 6.425 -1.500 3.353 1.00 94.50 489 GLN A C 1
ATOM 3707 O O . GLN A 1 489 ? 5.739 -1.367 4.362 1.00 94.50 489 GLN A O 1
ATOM 3712 N N . ILE A 1 490 ? 6.310 -0.691 2.290 1.00 95.69 490 ILE A N 1
ATOM 3713 C CA . ILE A 1 490 ? 5.291 0.370 2.199 1.00 95.69 490 ILE A CA 1
ATOM 3714 C C . ILE A 1 490 ? 3.893 -0.226 2.346 1.00 95.69 490 ILE A C 1
ATOM 3716 O O . ILE A 1 490 ? 3.146 0.228 3.203 1.00 95.69 490 ILE A O 1
ATOM 3720 N N . HIS A 1 491 ? 3.577 -1.275 1.589 1.00 92.56 491 HIS A N 1
ATOM 3721 C CA . HIS A 1 491 ? 2.292 -1.966 1.627 1.00 92.56 491 HIS A CA 1
ATOM 3722 C C . HIS A 1 491 ? 1.968 -2.498 3.026 1.00 92.56 491 HIS A C 1
ATOM 3724 O O . HIS A 1 491 ? 0.879 -2.281 3.561 1.00 92.56 491 HIS A O 1
ATOM 3730 N N . TYR A 1 492 ? 2.946 -3.136 3.674 1.00 90.25 492 TYR A N 1
ATOM 3731 C CA . TYR A 1 492 ? 2.803 -3.580 5.057 1.00 90.25 492 TYR A CA 1
ATOM 3732 C C . TYR A 1 492 ? 2.554 -2.408 6.019 1.00 90.25 492 TYR A C 1
ATOM 3734 O O . TYR A 1 492 ? 1.681 -2.476 6.885 1.00 90.25 492 TYR A O 1
ATOM 3742 N N . ASP A 1 493 ? 3.306 -1.318 5.889 1.00 93.62 493 ASP A N 1
ATOM 3743 C CA . ASP A 1 493 ? 3.174 -0.167 6.776 1.00 93.62 493 ASP A CA 1
ATOM 3744 C C . ASP A 1 493 ? 1.873 0.598 6.556 1.00 93.62 493 ASP A C 1
ATOM 3746 O O . ASP A 1 493 ? 1.250 1.045 7.518 1.00 93.62 493 ASP A O 1
ATOM 3750 N N . VAL A 1 494 ? 1.415 0.714 5.318 1.00 92.56 494 VAL A N 1
ATOM 3751 C CA . VAL A 1 494 ? 0.122 1.316 5.008 1.00 92.56 494 VAL A CA 1
ATOM 3752 C C . VAL A 1 494 ? -0.974 0.507 5.681 1.00 92.56 494 VAL A C 1
ATOM 3754 O O . VAL A 1 494 ? -1.735 1.105 6.439 1.00 92.56 494 VAL A O 1
ATOM 3757 N N . GLN A 1 495 ? -0.951 -0.831 5.565 1.00 85.75 495 GLN A N 1
ATOM 3758 C CA . GLN A 1 495 ? -1.862 -1.734 6.288 1.00 85.75 495 GLN A CA 1
ATOM 3759 C C . GLN A 1 495 ? -1.936 -1.450 7.797 1.00 85.75 495 GLN A C 1
ATOM 3761 O O . GLN A 1 495 ? -3.013 -1.438 8.395 1.00 85.75 495 GLN A O 1
ATOM 3766 N N . HIS A 1 496 ? -0.805 -1.101 8.404 1.00 90.44 496 HIS A N 1
ATOM 3767 C CA . HIS A 1 496 ? -0.722 -0.817 9.832 1.00 90.44 496 HIS A CA 1
ATOM 3768 C C . HIS A 1 496 ? -0.975 0.651 10.214 1.00 90.44 496 HIS A C 1
ATOM 3770 O O . HIS A 1 496 ? -0.982 0.961 11.411 1.00 90.44 496 HIS A O 1
ATOM 3776 N N . LEU A 1 497 ? -1.219 1.563 9.265 1.00 93.88 497 LEU A N 1
ATOM 3777 C CA . LEU A 1 497 ? -1.721 2.906 9.590 1.00 93.88 497 LEU A CA 1
ATOM 3778 C C . LEU A 1 497 ? -3.115 2.839 10.224 1.00 93.88 497 LEU A C 1
ATOM 3780 O O . LEU A 1 497 ? -3.436 3.667 11.069 1.00 93.88 497 LEU A O 1
ATOM 3784 N N . ALA A 1 498 ? -3.918 1.832 9.884 1.00 93.31 498 ALA A N 1
ATOM 3785 C CA . ALA A 1 498 ? -5.248 1.613 10.447 1.00 93.31 498 ALA A CA 1
ATOM 3786 C C . ALA A 1 498 ? -5.231 0.680 11.681 1.00 93.31 498 ALA A C 1
ATOM 3788 O O . ALA A 1 498 ? -6.124 -0.148 11.855 1.00 93.31 498 ALA A O 1
ATOM 3789 N N . THR A 1 499 ? -4.211 0.796 12.542 1.00 94.75 499 THR A N 1
ATOM 3790 C CA . THR A 1 499 ? -4.115 0.006 13.783 1.00 94.75 499 THR A CA 1
ATOM 3791 C C . THR A 1 499 ? -4.881 0.676 14.924 1.00 94.75 499 THR A C 1
ATOM 3793 O O . THR A 1 499 ? -4.609 1.813 15.305 1.00 94.75 499 THR A O 1
ATOM 3796 N N . PHE A 1 500 ? -5.799 -0.065 15.530 1.00 95.81 500 PHE A N 1
ATOM 3797 C CA . PHE A 1 500 ? -6.438 0.259 16.793 1.00 95.81 500 PHE A CA 1
ATOM 3798 C C . PHE A 1 500 ? -5.496 -0.008 17.966 1.00 95.81 500 PHE A C 1
ATOM 3800 O O . PHE A 1 500 ? -5.007 -1.123 18.141 1.00 95.81 500 PHE A O 1
ATOM 3807 N N . THR A 1 501 ? -5.313 0.987 18.828 1.00 94.81 501 THR A N 1
ATOM 3808 C CA . THR A 1 501 ? -4.682 0.809 20.143 1.00 94.81 501 THR A CA 1
ATOM 3809 C C . THR A 1 501 ? -5.774 0.729 21.200 1.00 94.81 501 THR A C 1
ATOM 3811 O O . THR A 1 501 ? -6.463 1.720 21.449 1.00 94.81 501 THR A O 1
ATOM 3814 N N . LEU A 1 502 ? -5.958 -0.448 21.805 1.00 94.56 502 LEU A N 1
ATOM 3815 C CA . LEU A 1 502 ? -7.040 -0.675 22.760 1.00 94.56 502 LEU A CA 1
ATOM 3816 C C . LEU A 1 502 ? -6.698 -0.131 24.142 1.00 94.56 502 LEU A C 1
ATOM 3818 O O . LEU A 1 502 ? -5.605 -0.339 24.674 1.00 94.56 502 LEU A O 1
ATOM 3822 N N . THR A 1 503 ? -7.683 0.523 24.748 1.00 93.06 503 THR A N 1
ATOM 3823 C CA . THR A 1 503 ? -7.583 1.123 26.079 1.00 93.06 503 THR A CA 1
ATOM 3824 C C . THR A 1 503 ? -8.813 0.765 26.910 1.00 93.06 503 THR A C 1
ATOM 3826 O O . THR A 1 503 ? -9.898 0.568 26.366 1.00 93.06 503 THR A O 1
ATOM 3829 N N . THR A 1 504 ? -8.669 0.735 28.235 1.00 93.31 504 THR A N 1
ATOM 3830 C CA . THR A 1 504 ? -9.792 0.584 29.179 1.00 93.31 504 THR A CA 1
ATOM 3831 C C . THR A 1 504 ? -10.603 1.867 29.373 1.00 93.31 504 THR A C 1
ATOM 3833 O O . THR A 1 504 ? -11.677 1.846 29.972 1.00 93.31 504 THR A O 1
ATOM 3836 N N . LYS A 1 505 ? -10.115 3.005 28.864 1.00 91.31 505 LYS A N 1
ATOM 3837 C CA . LYS A 1 505 ? -10.850 4.268 28.840 1.00 91.31 505 LYS A CA 1
ATOM 3838 C C . LYS A 1 505 ? -11.871 4.231 27.706 1.00 91.31 505 LYS A C 1
ATOM 3840 O O . LYS A 1 505 ? -11.541 4.466 26.544 1.00 91.31 505 LYS A O 1
ATOM 3845 N N . VAL A 1 506 ? -13.107 3.940 28.077 1.00 92.56 506 VAL A N 1
ATOM 3846 C CA . VAL A 1 506 ? -14.270 3.945 27.188 1.00 92.56 506 VAL A CA 1
ATOM 3847 C C . VAL A 1 506 ? -14.895 5.353 27.124 1.00 92.56 506 VAL A C 1
ATOM 3849 O O . VAL A 1 506 ? -14.798 6.092 28.107 1.00 92.56 506 VAL A O 1
ATOM 3852 N N . PRO A 1 507 ? -15.490 5.770 25.990 1.00 91.19 507 PRO A N 1
ATOM 3853 C CA . PRO A 1 507 ? -16.149 7.073 25.871 1.00 91.19 507 PRO A CA 1
ATOM 3854 C C . PRO A 1 507 ? -17.476 7.093 26.638 1.00 91.19 507 PRO A C 1
ATOM 3856 O O . PRO A 1 507 ? -18.056 6.040 26.882 1.00 91.19 507 PRO A O 1
ATOM 3859 N N . ASP A 1 508 ? -17.989 8.277 26.979 1.00 87.88 508 ASP A N 1
ATOM 3860 C CA . ASP A 1 508 ? -19.278 8.413 27.684 1.00 87.88 508 ASP A CA 1
ATOM 3861 C C . ASP A 1 508 ? -20.485 8.045 26.796 1.00 87.88 508 ASP A C 1
ATOM 3863 O O . ASP A 1 508 ? -21.554 7.702 27.298 1.00 87.88 508 ASP A O 1
ATOM 3867 N N . HIS A 1 509 ? -20.323 8.127 25.471 1.00 85.50 509 HIS A N 1
ATOM 3868 C CA . HIS A 1 509 ? -21.332 7.817 24.454 1.00 85.50 509 HIS A CA 1
ATOM 3869 C C . HIS A 1 509 ? -20.674 7.293 23.162 1.00 85.50 509 HIS A C 1
ATOM 3871 O O . HIS A 1 509 ? -19.486 7.534 22.929 1.00 85.50 509 HIS A O 1
ATOM 3877 N N . LEU A 1 510 ? -21.445 6.559 22.345 1.00 84.69 510 LEU A N 1
ATOM 3878 C CA . LEU A 1 510 ? -21.060 6.116 20.992 1.00 84.69 510 LEU A CA 1
ATOM 3879 C C . LEU A 1 510 ? -21.561 7.077 19.917 1.00 84.69 510 LEU A C 1
ATOM 3881 O O . LEU A 1 510 ? -22.548 7.795 20.172 1.00 84.69 510 LEU A O 1
#

Foldseek 3Di:
DDPVVVVVCVVVVNDDDPLVVDPDDDDDDDDDDDDDDDDDDDDDDDDDDDDDDDDDDDDDDDDDDDDDDDDDDDDDDDDDDDDDDDDDDDDDDDDDDDDDPPPPVVVVVVVVVVVVVVVVVVCVVPPDPDDDFDFQFWKFFDFSPPDDQFLASFSQKMKTKGAQADDADVQKAKWKWFAFDPDPPDDLWADPPQPDDDRDTQDRHQDADPRIGTDMRPGDPRSGNPLSTTFKMWIFIGGSPDPDPHDDPPPVRTFKMWGAWFDFFPPDPSRGTLSSLLCLQAAHGNLCVQLLHHTHLLVLLQVLLVLLLVLLVLLLVQADFPPRDPVSLVSNLLSLLQLLCQQLAPFQSCVLDPPVDDRNYDNSSRNAHQAADDLVRTVVSDCSNHNGHSLVVNLVSLVSSLRRPPDDPLLNVLSVLLNQLSVCCYDPNHLSNLLNVLSSVLNVLSVPPNSCSHVVVSVSSVSNSVSSCCQNAFDQDPVVRDTRGHSVVSSVSSSCSSMIRMGRDDDPHD

pLDDT: mean 78.27, std 24.16, range [24.77, 98.81]

Radius of gyration: 30.52 Å; chains: 1; bounding box: 95×66×88 Å

Secondary structure (DSSP, 8-state):
--HHHHHHHHHHTPPPPGGGG----PPPPPPPPPP-PPPP------------PPPP------------PPPP-PPPPPP-------PPPPPPPPP-PPP-TTSHHHHHHHHHHHHHHHHHHHHHHHS----PPPP-EEEEEE------SSSTTSS-EEEEEEESPPPPPTTEEEEEEEE--SSTT--TTS-SS-S--SSEEEESSPPPBTTEEEEEE---TT---GGGT--EEEEEEEETT---SS--S-GGGEEEEEE---SBPTT-TT--BHHHHHHHHHTB-TTHHHH---B-HHHHHHHHHHHHHHHHHHHHHT--GGG--HHHHHHHHHHHHHHHHHHHHHHHGGGTS-TTSPP-S-TTGGGS-SS---TTT-SS--TTTSPPPHHHHHHHHHHHHTT-TT--HHHHHHHHHHHHHHHHHSSTT-HHHHHHHHHHHHHHHHTSHHHHTSHHHHHHHHHHHHHHHHHHH-EEETTTTEEEP-HHHHHHHHHHHT-EEEBS---S--